Protein AF-A0AAU7CBK8-F1 (afdb_monomer_lite)

Secondary structure (DSSP, 8-state):
--HHHHHHHHHHTTS---------------------TTGGGS----S-HHHHS-TT-TTT-EEEE--SGGGSPPPPGGGGSTTS---TT-SS-TT---EEEEEEETTTTEEEEEEEPPBSSTT-SSBPPTT-TT-SS-TT---HHHHHHHHHHT------TTT-TT-EEEEEEESS-SSS-SEEEEE-TT---SS---EEEEEE--TTSSS-PPEEEEE-GGGEEEEE--S-TTS-SEEEEEESHHHHHHHHHSS---TT-EEEEEEEEE-TTSTTSS-EEEEEEEEEGGGGBPPPPP-PPPPP-PPPB---EEE-GGGTTEEETTTT-EEEEEEPPBTTB-GGGB-GGG-EETTBPPSEEEEE-SS-SSS-EEEEEEEGGG----SEEEEEEEEEEBTTS-EEEEEEEEEEE-GGGS-HHHHHHHHHHHHT-TT--SS-HHHHHHHHGGG--------PPPP----------------PPPPP-----PPPPPP--------PPPHHHHHHHHHHHHHHSS-----------

pLDDT: mean 75.94, std 23.07, range [26.88, 98.56]

Structure (mmCIF, N/CA/C/O backbone):
data_AF-A0AAU7CBK8-F1
#
_entry.id   AF-A0AAU7CBK8-F1
#
loop_
_atom_site.group_PDB
_atom_site.id
_atom_site.type_symbol
_atom_site.label_atom_id
_atom_site.label_alt_id
_atom_site.label_comp_id
_atom_site.label_asym_id
_atom_site.label_entity_id
_atom_site.label_seq_id
_atom_site.pdbx_PDB_ins_code
_atom_site.Cartn_x
_atom_site.Cartn_y
_atom_site.Cartn_z
_atom_site.occupancy
_atom_site.B_iso_or_equiv
_atom_site.auth_seq_id
_atom_site.auth_comp_id
_atom_site.auth_asym_id
_atom_site.auth_atom_id
_atom_site.pdbx_PDB_model_num
ATOM 1 N N . MET A 1 1 ? 48.846 -60.949 27.843 1.00 51.94 1 MET A N 1
ATOM 2 C CA . MET A 1 1 ? 48.477 -59.539 28.115 1.00 51.94 1 MET A CA 1
ATOM 3 C C . MET A 1 1 ? 47.025 -59.518 28.566 1.00 51.94 1 MET A C 1
ATOM 5 O O . MET A 1 1 ? 46.156 -59.817 27.759 1.00 51.94 1 MET A O 1
ATOM 9 N N . SER A 1 2 ? 46.785 -59.341 29.868 1.00 59.59 2 SER A N 1
ATOM 10 C CA . SER A 1 2 ? 45.490 -59.641 30.495 1.00 59.59 2 SER A CA 1
ATOM 11 C C . SER A 1 2 ? 44.455 -58.531 30.273 1.00 59.59 2 SER A C 1
ATOM 13 O O . SER A 1 2 ? 44.800 -57.367 30.084 1.00 59.59 2 SER A O 1
ATOM 15 N N . LEU A 1 3 ? 43.174 -58.900 30.332 1.00 48.75 3 LEU A N 1
ATOM 16 C CA . LEU A 1 3 ? 42.005 -58.022 30.175 1.00 48.75 3 LEU A CA 1
ATOM 17 C C . LEU A 1 3 ? 42.003 -56.831 31.164 1.00 48.75 3 LEU A C 1
ATOM 19 O O . LEU A 1 3 ? 41.402 -55.793 30.896 1.00 48.75 3 LEU A O 1
ATOM 23 N N . ILE A 1 4 ? 42.771 -56.939 32.253 1.00 60.03 4 ILE A N 1
ATOM 24 C CA . ILE A 1 4 ? 42.980 -55.890 33.259 1.00 60.03 4 ILE A CA 1
ATOM 25 C C . ILE A 1 4 ? 43.864 -54.750 32.710 1.00 60.03 4 ILE A C 1
ATOM 27 O O . ILE A 1 4 ? 43.655 -53.591 33.070 1.00 60.03 4 ILE A O 1
ATOM 31 N N . SER A 1 5 ? 44.787 -55.016 31.772 1.00 55.00 5 SER A N 1
ATOM 32 C CA . SER A 1 5 ? 45.632 -53.958 31.186 1.00 55.00 5 SER A CA 1
ATOM 33 C C . SER A 1 5 ? 44.880 -53.065 30.191 1.00 55.00 5 SER A C 1
ATOM 35 O O . SER A 1 5 ? 45.224 -51.894 30.035 1.00 55.00 5 SER A O 1
ATOM 37 N N . ARG A 1 6 ? 43.805 -53.572 29.567 1.00 54.97 6 ARG A N 1
ATOM 38 C CA . ARG A 1 6 ? 42.934 -52.779 28.681 1.00 54.97 6 ARG A CA 1
ATOM 39 C C . ARG A 1 6 ? 41.950 -51.897 29.455 1.00 54.97 6 ARG A C 1
ATOM 41 O O . ARG A 1 6 ? 41.663 -50.790 29.007 1.00 54.97 6 ARG A O 1
ATOM 48 N N . LEU A 1 7 ? 41.502 -52.326 30.639 1.00 54.78 7 LEU A N 1
ATOM 49 C CA . LEU A 1 7 ? 40.613 -51.522 31.487 1.00 54.78 7 LEU A CA 1
ATOM 50 C C . LEU A 1 7 ? 41.348 -50.327 32.126 1.00 54.78 7 LEU A C 1
ATOM 52 O O . LEU A 1 7 ? 40.801 -49.229 32.208 1.00 54.78 7 LEU A O 1
ATOM 56 N N . LEU A 1 8 ? 42.620 -50.506 32.504 1.00 55.81 8 LEU A N 1
ATOM 57 C CA . LEU A 1 8 ? 43.443 -49.432 33.077 1.00 55.81 8 LEU A CA 1
ATOM 58 C C . LEU A 1 8 ? 43.838 -48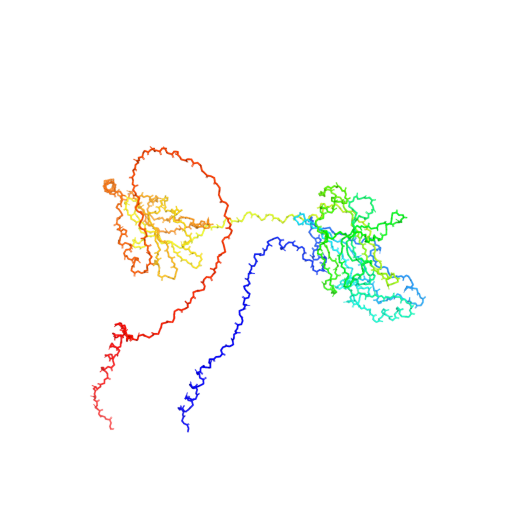.356 32.048 1.00 55.81 8 LEU A C 1
ATOM 60 O O . LEU A 1 8 ? 43.916 -47.181 32.404 1.00 55.81 8 LEU A O 1
ATOM 64 N N . HIS A 1 9 ? 43.985 -48.714 30.766 1.00 55.78 9 HIS A N 1
ATOM 65 C CA . HIS A 1 9 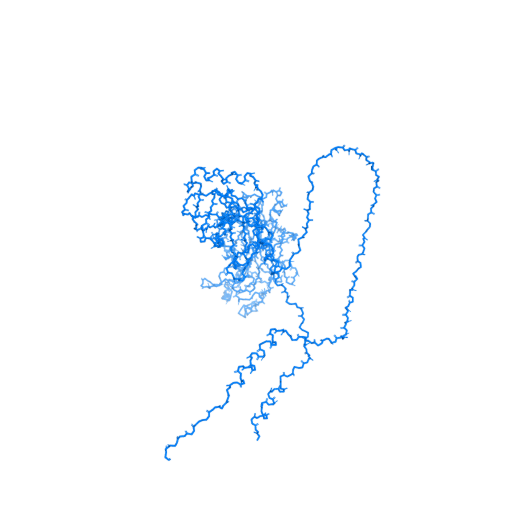? 44.202 -47.738 29.689 1.00 55.78 9 HIS A CA 1
ATOM 66 C C . HIS A 1 9 ? 42.946 -46.914 29.355 1.00 55.78 9 HIS A C 1
ATOM 68 O O . HIS A 1 9 ? 43.059 -45.734 29.022 1.00 55.78 9 HIS A O 1
ATOM 74 N N . ALA A 1 10 ? 41.746 -47.488 29.497 1.00 51.97 10 ALA A N 1
ATOM 75 C CA . ALA A 1 10 ? 40.493 -46.767 29.269 1.00 51.97 10 ALA A CA 1
ATOM 76 C C . ALA A 1 10 ? 40.213 -45.725 30.371 1.00 51.97 10 ALA A C 1
ATOM 78 O O . ALA A 1 10 ? 39.806 -44.602 30.072 1.00 51.97 10 ALA A O 1
ATOM 79 N N . VAL A 1 11 ? 40.525 -46.038 31.634 1.00 54.22 11 VAL A N 1
ATOM 80 C CA . VAL A 1 11 ? 40.291 -45.136 32.780 1.00 54.22 11 VAL A CA 1
ATOM 81 C C . VAL A 1 11 ? 41.288 -43.962 32.829 1.00 54.22 11 VAL A C 1
ATOM 83 O O . VAL A 1 11 ? 40.941 -42.879 33.302 1.00 54.22 11 VAL A O 1
ATOM 86 N N . GLN A 1 12 ? 42.496 -44.106 32.273 1.00 49.84 12 GLN A N 1
ATOM 87 C CA . GLN A 1 12 ? 43.473 -43.006 32.201 1.00 49.84 12 GLN A CA 1
ATOM 88 C C . GLN A 1 12 ? 43.186 -41.978 31.091 1.00 49.84 12 GLN A C 1
ATOM 90 O O . GLN A 1 12 ? 43.701 -40.863 31.153 1.00 49.84 12 GLN A O 1
ATOM 95 N N . SER A 1 13 ? 42.313 -42.288 30.127 1.00 48.41 13 SER A N 1
ATOM 96 C CA . SER A 1 13 ? 41.920 -41.349 29.059 1.00 48.41 13 SER A CA 1
ATOM 97 C C . SER A 1 13 ? 40.834 -40.338 29.471 1.00 48.41 13 SER A C 1
ATOM 99 O O . SER A 1 13 ? 40.511 -39.424 28.714 1.00 48.41 13 SER A O 1
ATOM 101 N N . TRP A 1 14 ? 40.304 -40.449 30.696 1.00 46.00 14 TRP A N 1
ATOM 102 C CA . TRP A 1 14 ? 39.180 -39.643 31.189 1.00 46.00 14 TRP A CA 1
ATOM 103 C C . TRP A 1 14 ? 39.529 -38.729 32.375 1.00 46.00 14 TRP A C 1
ATOM 105 O O . TRP A 1 14 ? 38.679 -38.394 33.202 1.00 46.00 14 TRP A O 1
ATOM 115 N N . ARG A 1 15 ? 40.781 -38.251 32.447 1.00 43.00 15 ARG A N 1
ATOM 116 C CA . ARG A 1 15 ? 41.143 -37.096 33.285 1.00 43.00 15 ARG A CA 1
ATOM 117 C C . ARG A 1 15 ? 41.454 -35.863 32.436 1.00 43.00 15 ARG A C 1
ATOM 119 O O . ARG A 1 15 ? 42.401 -35.803 31.663 1.00 43.00 15 ARG A O 1
ATOM 126 N N . ARG A 1 16 ? 40.569 -34.889 32.629 1.00 44.69 16 ARG A N 1
ATOM 127 C CA . ARG A 1 16 ? 40.420 -33.578 31.996 1.00 44.69 16 ARG A CA 1
ATOM 128 C C . ARG A 1 16 ? 41.721 -32.764 31.936 1.00 44.69 16 ARG A C 1
ATOM 130 O O . ARG A 1 16 ? 42.353 -32.529 32.963 1.00 44.69 16 ARG A O 1
ATOM 137 N N . ARG A 1 17 ? 42.033 -32.231 30.749 1.00 41.09 17 ARG A N 1
ATOM 138 C CA . ARG A 1 17 ? 42.897 -31.051 30.583 1.00 41.09 17 ARG A CA 1
ATOM 139 C C . ARG A 1 17 ? 42.141 -29.798 31.067 1.00 41.09 17 ARG A C 1
ATOM 141 O O . ARG A 1 17 ? 41.005 -29.596 30.635 1.00 41.09 17 ARG A O 1
ATOM 148 N N . PRO A 1 18 ? 42.732 -28.944 31.919 1.00 43.84 18 PRO A N 1
ATOM 149 C CA . PRO A 1 18 ? 42.220 -27.610 32.200 1.00 43.84 18 PRO A CA 1
ATOM 150 C C . PRO A 1 18 ? 42.697 -26.660 31.096 1.00 43.84 18 PRO A C 1
ATOM 152 O O . PRO A 1 18 ? 43.883 -26.373 30.979 1.00 43.84 18 PRO A O 1
ATOM 155 N N . GLY A 1 19 ? 41.772 -26.207 30.254 1.00 44.44 19 GLY A N 1
ATOM 156 C CA . GLY A 1 19 ? 42.077 -25.317 29.133 1.00 44.44 19 GLY A CA 1
ATOM 157 C C . GLY A 1 19 ? 40.830 -25.004 28.319 1.00 44.44 19 GLY A C 1
ATOM 158 O O . GLY A 1 19 ? 40.772 -25.302 27.133 1.00 44.44 19 GLY A O 1
ATOM 159 N N . GLY A 1 20 ? 39.796 -24.483 28.984 1.00 36.16 20 GLY A N 1
ATOM 160 C CA . GLY A 1 20 ? 38.581 -24.025 28.318 1.00 36.16 20 GLY A CA 1
ATOM 161 C C . GLY A 1 20 ? 38.853 -22.746 27.532 1.00 36.16 20 GLY A C 1
ATOM 162 O O . GLY A 1 20 ? 39.231 -21.726 28.111 1.00 36.16 20 GLY A O 1
ATOM 163 N N . LEU A 1 21 ? 38.645 -22.813 26.218 1.00 38.50 21 LEU A N 1
ATOM 164 C CA . LEU A 1 21 ? 38.510 -21.650 25.351 1.00 38.50 21 LEU A CA 1
ATOM 165 C C . LEU A 1 21 ? 37.371 -20.762 25.862 1.00 38.50 21 LEU A C 1
ATOM 167 O O . LEU A 1 21 ? 36.276 -21.228 26.173 1.00 38.50 21 LEU A O 1
ATOM 171 N N . LYS A 1 22 ? 37.660 -19.464 25.947 1.00 39.28 22 LYS A N 1
ATOM 172 C CA . LYS A 1 22 ? 36.696 -18.408 26.240 1.00 39.28 22 LYS A CA 1
ATOM 173 C C . LYS A 1 22 ? 35.653 -18.378 25.121 1.00 39.28 22 LYS A C 1
ATOM 175 O O . LYS A 1 22 ? 35.893 -17.774 24.083 1.00 39.28 22 LYS A O 1
ATOM 180 N N . THR A 1 23 ? 34.495 -18.991 25.339 1.00 37.31 23 THR A N 1
ATOM 181 C CA . THR A 1 23 ? 33.295 -18.677 24.562 1.00 37.31 23 THR A CA 1
ATOM 182 C C . THR A 1 23 ? 32.875 -17.262 24.932 1.00 37.31 23 THR A C 1
ATOM 184 O O . THR A 1 23 ? 32.457 -16.978 26.058 1.00 37.31 23 THR A O 1
ATOM 187 N N . THR A 1 24 ? 33.080 -16.352 23.992 1.00 39.09 24 THR A N 1
ATOM 188 C CA . THR A 1 24 ? 32.604 -14.981 24.032 1.00 39.09 24 THR A CA 1
ATOM 189 C C . THR A 1 24 ? 31.100 -14.961 24.277 1.00 39.09 24 THR A C 1
ATOM 191 O O . THR A 1 24 ? 30.303 -15.580 23.578 1.00 39.09 24 THR A O 1
ATOM 194 N N . LYS A 1 25 ? 30.718 -14.221 25.318 1.00 37.81 25 LYS A N 1
ATOM 195 C CA . LYS A 1 25 ? 29.363 -13.728 25.527 1.00 37.81 25 LYS A CA 1
ATOM 196 C C . LYS A 1 25 ? 28.897 -13.002 24.266 1.00 37.81 25 LYS A C 1
ATOM 198 O O . LYS A 1 25 ? 29.503 -11.997 23.908 1.00 37.81 25 LYS A O 1
ATOM 203 N N . ARG A 1 26 ? 27.811 -13.486 23.675 1.00 35.22 26 ARG A N 1
ATOM 204 C CA . ARG A 1 26 ? 26.608 -12.743 23.259 1.00 35.22 26 ARG A CA 1
ATOM 205 C C . ARG A 1 26 ? 25.734 -13.739 22.496 1.00 35.22 26 ARG A C 1
ATOM 207 O O . ARG A 1 26 ? 25.664 -13.724 21.278 1.00 35.22 26 ARG A O 1
ATOM 214 N N . ALA A 1 27 ? 25.029 -14.589 23.244 1.00 35.16 27 ALA A N 1
ATOM 215 C CA . ALA A 1 27 ? 23.635 -14.781 22.885 1.00 35.16 27 ALA A CA 1
ATOM 216 C C . ALA A 1 27 ? 23.038 -13.380 23.013 1.00 35.16 27 ALA A C 1
ATOM 218 O O . ALA A 1 27 ? 22.866 -12.876 24.127 1.00 35.16 27 ALA A O 1
ATOM 219 N N . ALA A 1 28 ? 22.901 -12.691 21.880 1.00 36.56 28 ALA A N 1
ATOM 220 C CA . ALA A 1 28 ? 21.943 -11.617 21.799 1.00 36.56 28 ALA A CA 1
ATOM 221 C C . ALA A 1 28 ? 20.661 -12.223 22.356 1.00 36.56 28 ALA A C 1
ATOM 223 O O . ALA A 1 28 ? 20.189 -13.257 21.877 1.00 36.56 28 ALA A O 1
ATOM 224 N N . ALA A 1 29 ? 20.178 -11.643 23.451 1.00 36.56 29 ALA A N 1
ATOM 225 C CA . ALA A 1 29 ? 18.772 -11.721 23.726 1.00 36.56 29 ALA A CA 1
ATOM 226 C C . ALA A 1 29 ? 18.106 -11.423 22.384 1.00 36.56 29 ALA A C 1
ATOM 228 O O . ALA A 1 29 ? 18.300 -10.342 21.830 1.00 36.56 29 ALA A O 1
ATOM 229 N N . VAL A 1 30 ? 17.374 -12.393 21.847 1.00 37.19 30 VAL A N 1
ATOM 230 C CA . VAL A 1 30 ? 16.189 -12.035 21.094 1.00 37.19 30 VAL A CA 1
ATOM 231 C C . VAL A 1 30 ? 15.343 -11.325 22.143 1.00 37.19 30 VAL A C 1
ATOM 233 O O . VAL A 1 30 ? 14.539 -11.934 22.845 1.00 37.19 30 VAL A O 1
ATOM 236 N N . SER A 1 31 ? 15.611 -10.031 22.346 1.00 35.00 31 SER A N 1
ATOM 237 C CA . SER A 1 31 ? 14.508 -9.148 22.602 1.00 35.00 31 SER A CA 1
ATOM 238 C C . SER A 1 31 ? 13.646 -9.388 21.380 1.00 35.00 31 SER A C 1
ATOM 240 O O . SER A 1 31 ? 13.971 -8.961 20.276 1.00 35.00 31 SER A O 1
ATOM 242 N N . MET A 1 32 ? 12.552 -10.115 21.579 1.00 34.38 32 MET A N 1
ATOM 243 C CA . MET A 1 32 ? 11.327 -9.628 20.989 1.00 34.38 32 MET A CA 1
ATOM 244 C C . MET A 1 32 ? 11.195 -8.213 21.553 1.00 34.38 32 MET A C 1
ATOM 246 O O . MET A 1 32 ? 10.594 -7.998 22.602 1.00 34.38 32 MET A O 1
ATOM 250 N N . GLU A 1 33 ? 11.920 -7.273 20.931 1.00 37.25 33 GLU A N 1
ATOM 251 C CA . GLU A 1 33 ? 11.486 -5.900 20.830 1.00 37.25 33 GLU A CA 1
ATOM 252 C C . GLU A 1 33 ? 10.016 -6.067 20.518 1.00 37.25 33 GLU A C 1
ATOM 254 O O . GLU A 1 33 ? 9.663 -6.814 19.598 1.00 37.25 33 GLU A O 1
ATOM 259 N N . GLN A 1 34 ? 9.178 -5.552 21.416 1.00 39.38 34 GLN A N 1
ATOM 260 C CA . GLN A 1 34 ? 7.776 -5.357 21.115 1.00 39.38 34 GLN A CA 1
ATOM 261 C C . GLN A 1 34 ? 7.742 -4.912 19.664 1.00 39.38 34 GLN A C 1
ATOM 263 O O . GLN A 1 34 ? 8.267 -3.842 19.365 1.00 39.38 34 GLN A O 1
ATOM 268 N N . LEU A 1 35 ? 7.249 -5.794 18.788 1.00 37.94 35 LEU A N 1
ATOM 269 C CA . LEU A 1 35 ? 6.856 -5.434 17.444 1.00 37.94 35 LEU A CA 1
ATOM 270 C C . LEU A 1 35 ? 5.996 -4.212 17.673 1.00 37.94 35 LEU A C 1
ATOM 272 O O . LEU A 1 35 ? 4.906 -4.337 18.236 1.00 37.94 35 LEU A O 1
ATOM 276 N N . ASP A 1 36 ? 6.558 -3.039 17.400 1.00 36.84 36 ASP A N 1
ATOM 277 C CA . ASP A 1 36 ? 5.814 -1.815 17.520 1.00 36.84 36 ASP A CA 1
ATOM 278 C C . ASP A 1 36 ? 4.648 -2.044 16.573 1.00 36.84 36 ASP A C 1
ATOM 280 O O . ASP A 1 36 ? 4.839 -2.251 15.373 1.00 36.84 36 ASP A O 1
ATOM 284 N N . HIS A 1 37 ? 3.440 -2.169 17.117 1.00 38.66 37 HIS A N 1
ATOM 285 C CA . HIS A 1 37 ? 2.274 -2.585 16.340 1.00 38.66 37 HIS A CA 1
ATOM 286 C C . HIS A 1 37 ? 1.977 -1.581 15.208 1.00 38.66 37 HIS A C 1
ATOM 288 O O . HIS A 1 37 ? 1.146 -1.847 14.349 1.00 38.66 37 HIS A O 1
ATOM 294 N N . ARG A 1 38 ? 2.681 -0.439 15.211 1.00 40.81 38 ARG A N 1
ATOM 295 C CA . ARG A 1 38 ? 2.703 0.602 14.188 1.00 40.81 38 ARG A CA 1
ATOM 296 C C . ARG A 1 38 ? 3.720 0.382 13.060 1.00 40.81 38 ARG A C 1
ATOM 298 O O . ARG A 1 38 ? 3.509 0.922 11.988 1.00 40.81 38 ARG A O 1
ATOM 305 N N . GLN A 1 39 ? 4.781 -0.411 13.242 1.00 32.84 39 GLN A N 1
ATOM 306 C CA . GLN A 1 39 ? 5.724 -0.739 12.155 1.00 32.84 39 GLN A CA 1
ATOM 307 C C . GLN A 1 39 ? 5.260 -1.908 11.272 1.00 32.84 39 GLN A C 1
ATOM 309 O O . GLN A 1 39 ? 5.796 -2.105 10.190 1.00 32.84 39 GLN A O 1
ATOM 314 N N . LEU A 1 40 ? 4.246 -2.667 11.695 1.00 36.59 40 LEU A N 1
ATOM 315 C CA . LEU A 1 40 ? 3.677 -3.776 10.916 1.00 36.59 40 LEU A CA 1
ATOM 316 C C . LEU A 1 40 ? 2.670 -3.337 9.835 1.00 36.59 40 LEU A C 1
ATOM 318 O O . LEU A 1 40 ? 2.072 -4.197 9.195 1.00 36.59 40 LEU A O 1
ATOM 322 N N . LEU A 1 41 ? 2.471 -2.029 9.640 1.00 46.25 41 LEU A N 1
ATOM 323 C CA . LEU A 1 41 ? 1.534 -1.474 8.654 1.00 46.25 41 LEU A CA 1
ATOM 324 C C . LEU A 1 41 ? 2.216 -0.637 7.562 1.00 46.25 41 LEU A C 1
ATOM 326 O O . LEU A 1 41 ? 1.524 -0.067 6.725 1.00 46.25 41 LEU A O 1
ATOM 330 N N . SER A 1 42 ? 3.554 -0.587 7.505 1.00 49.44 42 SER A N 1
ATOM 331 C CA . SER A 1 42 ? 4.206 -0.090 6.289 1.00 49.44 42 SER A CA 1
ATOM 332 C C . SER A 1 42 ? 3.873 -1.047 5.147 1.00 49.44 42 SER A C 1
ATOM 334 O O . SER A 1 42 ? 4.123 -2.248 5.283 1.00 49.44 42 SER A O 1
ATOM 336 N N . VAL A 1 43 ? 3.328 -0.533 4.042 1.00 60.22 43 VAL A N 1
ATOM 337 C CA . VAL A 1 43 ? 3.121 -1.318 2.820 1.00 60.22 43 VAL A CA 1
ATOM 338 C C . VAL A 1 43 ? 4.456 -1.956 2.446 1.00 60.22 43 VAL A C 1
ATOM 340 O O . VAL A 1 43 ? 5.440 -1.260 2.187 1.00 60.22 43 VAL A O 1
ATOM 343 N N . ASN A 1 44 ? 4.513 -3.283 2.521 1.00 79.38 44 ASN A N 1
ATOM 344 C CA . ASN A 1 44 ? 5.708 -4.038 2.192 1.00 79.38 44 ASN A CA 1
ATOM 345 C C . ASN A 1 44 ? 5.571 -4.478 0.742 1.00 79.38 44 ASN A C 1
ATOM 347 O O . ASN A 1 44 ? 5.065 -5.565 0.481 1.00 79.38 44 ASN A O 1
ATOM 351 N N . PHE A 1 45 ? 5.961 -3.588 -0.167 1.00 93.06 45 PHE A N 1
ATOM 352 C CA . PHE A 1 45 ? 6.006 -3.873 -1.593 1.00 93.06 45 PHE A CA 1
ATOM 353 C C . PHE A 1 45 ? 6.804 -5.146 -1.860 1.00 93.06 45 PHE A C 1
ATOM 355 O O . PHE A 1 45 ? 7.860 -5.381 -1.261 1.00 93.06 45 PHE A O 1
ATOM 362 N N . THR A 1 46 ? 6.273 -5.970 -2.748 1.00 92.25 46 THR A N 1
ATOM 363 C CA . THR A 1 46 ? 6.879 -7.227 -3.165 1.00 92.25 46 THR A CA 1
ATOM 364 C C . THR A 1 46 ? 7.388 -7.155 -4.595 1.00 92.25 46 THR A C 1
ATOM 366 O O . THR A 1 46 ? 7.904 -8.149 -5.080 1.00 92.25 46 THR A O 1
ATOM 369 N N . GLY A 1 47 ? 7.249 -6.030 -5.292 1.00 90.81 47 GLY A N 1
ATOM 370 C CA . GLY A 1 47 ? 7.505 -5.897 -6.725 1.00 90.81 47 GLY A CA 1
ATOM 371 C C . GLY A 1 47 ? 6.453 -6.604 -7.577 1.00 90.81 47 GLY A C 1
ATOM 372 O O . GLY A 1 47 ? 6.695 -6.868 -8.754 1.00 90.81 47 GLY A O 1
ATOM 373 N N . ASN A 1 48 ? 5.302 -6.956 -6.995 1.00 92.19 48 ASN A N 1
ATOM 374 C CA . ASN A 1 48 ? 4.185 -7.571 -7.697 1.00 92.19 48 ASN A CA 1
ATOM 375 C C . ASN A 1 48 ? 2.909 -6.779 -7.419 1.00 92.19 48 ASN A C 1
ATOM 377 O O . ASN A 1 48 ? 2.144 -7.067 -6.494 1.00 92.19 48 ASN A O 1
ATOM 381 N N . VAL A 1 49 ? 2.652 -5.816 -8.299 1.00 94.25 49 VAL A N 1
ATOM 382 C CA . VAL A 1 49 ? 1.579 -4.830 -8.144 1.00 94.25 49 VAL A CA 1
ATOM 383 C C . VAL A 1 49 ? 0.209 -5.493 -8.015 1.00 94.25 49 VAL A C 1
ATOM 385 O O . VAL A 1 49 ? -0.643 -5.038 -7.256 1.00 94.25 49 VAL A O 1
ATOM 388 N N . ALA A 1 50 ? -0.027 -6.616 -8.695 1.00 90.88 50 ALA A N 1
ATOM 389 C CA . ALA A 1 50 ? -1.299 -7.322 -8.594 1.00 90.88 50 ALA A CA 1
ATOM 390 C C . ALA A 1 50 ? -1.532 -7.987 -7.223 1.00 90.88 50 ALA A C 1
ATOM 392 O O . ALA A 1 50 ? -2.693 -8.171 -6.842 1.00 90.88 50 ALA A O 1
ATOM 393 N N . ILE A 1 51 ? -0.462 -8.358 -6.514 1.00 91.12 51 ILE A N 1
ATOM 394 C CA . ILE A 1 51 ? -0.513 -8.939 -5.166 1.00 91.12 51 ILE A CA 1
ATOM 395 C C . ILE A 1 51 ? -0.659 -7.837 -4.118 1.00 91.12 51 ILE A C 1
ATOM 397 O O . ILE A 1 51 ? -1.509 -7.957 -3.235 1.00 91.12 51 ILE A O 1
ATOM 401 N N . ASP A 1 52 ? 0.128 -6.770 -4.239 1.00 91.94 52 ASP A N 1
ATOM 402 C CA . ASP A 1 52 ? 0.190 -5.694 -3.245 1.00 91.94 52 ASP A CA 1
ATOM 403 C C . ASP A 1 52 ? -0.982 -4.708 -3.367 1.00 91.94 52 ASP A C 1
ATOM 405 O O . ASP A 1 52 ? -1.427 -4.124 -2.378 1.00 91.94 52 ASP A O 1
ATOM 409 N N . PHE A 1 53 ? -1.561 -4.603 -4.565 1.00 93.94 53 PHE A N 1
ATOM 410 C CA . PHE A 1 53 ? -2.752 -3.815 -4.868 1.00 93.94 53 PHE A CA 1
ATOM 411 C C . PHE A 1 53 ? -3.844 -4.716 -5.471 1.00 93.94 53 PHE A C 1
ATOM 413 O O . PHE A 1 53 ? -4.143 -4.649 -6.677 1.00 93.94 53 PHE A O 1
ATOM 420 N N . PRO A 1 54 ? -4.468 -5.592 -4.663 1.00 91.81 54 PRO A N 1
ATOM 421 C CA . PRO A 1 54 ? -5.456 -6.529 -5.167 1.00 91.81 54 PRO A CA 1
ATOM 422 C C . PRO A 1 54 ? -6.703 -5.777 -5.643 1.00 91.81 54 PRO A C 1
ATOM 424 O O . PRO A 1 54 ? -7.359 -5.076 -4.875 1.00 91.81 54 PRO A O 1
ATOM 427 N N . ALA A 1 55 ? -7.099 -5.995 -6.900 1.00 90.88 55 ALA A N 1
ATOM 428 C CA . ALA A 1 55 ? -8.283 -5.366 -7.502 1.00 90.88 55 ALA A CA 1
ATOM 429 C C . ALA A 1 55 ? -9.602 -5.689 -6.764 1.00 90.88 55 ALA A C 1
ATOM 431 O O . ALA A 1 55 ? -10.627 -5.058 -6.998 1.00 90.88 55 ALA A O 1
ATOM 432 N N . THR A 1 56 ? -9.591 -6.693 -5.883 1.00 90.69 56 THR A N 1
ATOM 433 C CA . THR A 1 56 ? -10.722 -7.065 -5.024 1.00 90.69 56 THR A CA 1
ATOM 434 C C . THR A 1 56 ? -10.883 -6.163 -3.798 1.00 90.69 56 THR A C 1
ATOM 436 O O . THR A 1 56 ? -11.913 -6.239 -3.132 1.00 90.69 56 THR A O 1
ATOM 439 N N . GLN A 1 57 ? -9.885 -5.341 -3.463 1.00 87.69 57 GLN A N 1
ATOM 440 C CA . GLN A 1 57 ? -9.936 -4.416 -2.332 1.00 87.69 57 GLN A CA 1
ATOM 441 C C . GLN A 1 57 ? -10.623 -3.111 -2.746 1.00 87.69 57 GLN A C 1
ATOM 443 O O . GLN A 1 57 ? -9.980 -2.110 -3.047 1.00 87.69 57 GLN A O 1
ATOM 448 N N . VAL A 1 58 ? -11.955 -3.138 -2.771 1.00 86.62 58 VAL A N 1
ATOM 449 C CA . VAL A 1 58 ? -12.784 -1.973 -3.095 1.00 86.62 58 VAL A CA 1
ATOM 450 C C . VAL A 1 58 ? -13.740 -1.698 -1.926 1.00 86.62 58 VAL A C 1
ATOM 452 O O . VAL A 1 58 ? -14.555 -2.572 -1.610 1.00 86.62 58 VAL A O 1
ATOM 455 N N . PRO A 1 59 ? -13.678 -0.517 -1.277 1.00 85.12 59 PRO A N 1
ATOM 456 C CA . PRO A 1 59 ? -12.746 0.592 -1.526 1.00 85.12 59 PRO A CA 1
ATOM 457 C C . PRO A 1 59 ? -11.315 0.286 -1.047 1.00 85.12 59 PRO A C 1
ATOM 459 O O . PRO A 1 59 ? -11.095 -0.638 -0.260 1.00 85.12 59 PRO A O 1
ATOM 462 N N . GLY A 1 60 ? -10.349 1.078 -1.512 1.00 91.44 60 GLY A N 1
ATOM 463 C CA . GLY A 1 60 ? -8.960 1.049 -1.051 1.00 91.44 60 GLY A CA 1
ATOM 464 C C . GLY A 1 60 ? -7.941 0.916 -2.171 1.00 91.44 60 GLY A C 1
ATOM 465 O O . GLY A 1 60 ? -6.892 1.536 -2.098 1.00 91.44 60 GLY A O 1
ATOM 466 N N . VAL A 1 61 ? -8.246 0.156 -3.220 1.00 94.75 61 VAL A N 1
ATOM 467 C CA . VAL A 1 61 ? -7.395 0.039 -4.406 1.00 94.75 61 VAL A CA 1
ATOM 468 C C . VAL A 1 61 ? -8.180 0.479 -5.631 1.00 94.75 61 VAL A C 1
ATOM 470 O O . VAL A 1 61 ? -9.228 -0.083 -5.955 1.00 94.75 61 VAL A O 1
ATOM 473 N N . VAL A 1 62 ? -7.636 1.454 -6.353 1.00 95.94 62 VAL A N 1
ATOM 474 C CA . VAL A 1 62 ? -8.109 1.832 -7.686 1.00 95.94 62 VAL A CA 1
ATOM 475 C C . VAL A 1 62 ? -7.157 1.251 -8.720 1.00 95.94 62 VAL A C 1
ATOM 477 O O . VAL A 1 62 ? -5.949 1.455 -8.636 1.00 95.94 62 VAL A O 1
ATOM 480 N N . VAL A 1 63 ? -7.711 0.534 -9.700 1.00 94.94 63 VAL A N 1
ATOM 481 C CA . VAL A 1 63 ? -6.971 0.000 -10.850 1.00 94.94 63 VAL A CA 1
ATOM 482 C C . VAL A 1 63 ? -7.317 0.832 -12.076 1.00 94.94 63 VAL A C 1
ATOM 484 O O . VAL A 1 63 ? -8.477 0.885 -12.486 1.00 94.94 63 VAL A O 1
ATOM 487 N N . ILE A 1 64 ? -6.306 1.462 -12.663 1.00 93.00 64 ILE A N 1
ATOM 488 C CA . ILE A 1 64 ? -6.413 2.301 -13.853 1.00 93.00 64 ILE A CA 1
ATOM 489 C C . ILE A 1 64 ? -5.750 1.537 -15.009 1.00 93.00 64 ILE A C 1
ATOM 491 O O . ILE A 1 64 ? -4.526 1.566 -15.138 1.00 93.00 64 ILE A O 1
ATOM 495 N N . PRO A 1 65 ? -6.513 0.795 -15.831 1.00 90.06 65 PRO A N 1
ATOM 496 C CA . PRO A 1 65 ? -5.934 0.017 -16.920 1.00 90.06 65 PRO A CA 1
ATOM 497 C C . PRO A 1 65 ? -5.429 0.925 -18.045 1.00 90.06 65 PRO A C 1
ATOM 499 O O . PRO A 1 65 ? -6.025 1.968 -18.334 1.00 90.06 65 PRO A O 1
ATOM 502 N N . ALA A 1 66 ? -4.386 0.485 -18.747 1.00 82.12 66 ALA A N 1
ATOM 503 C CA . ALA A 1 66 ? -3.985 1.094 -20.008 1.00 82.12 66 ALA A CA 1
ATOM 504 C C . ALA A 1 66 ? -5.111 0.934 -21.037 1.00 82.12 66 ALA A C 1
ATOM 506 O O . ALA A 1 66 ? -5.425 -0.166 -21.486 1.00 82.12 66 ALA A O 1
ATOM 507 N N . THR A 1 67 ? -5.751 2.047 -21.393 1.00 64.88 67 THR A N 1
ATOM 508 C CA . THR A 1 67 ? -6.818 2.091 -22.408 1.00 64.88 67 THR A CA 1
ATOM 509 C C . THR A 1 67 ? -6.356 2.726 -23.722 1.00 64.88 67 THR A C 1
ATOM 511 O O . THR A 1 67 ? -7.097 2.700 -24.703 1.00 64.88 67 THR A O 1
ATOM 514 N N . ALA A 1 68 ? -5.125 3.253 -23.769 1.00 55.12 68 ALA A N 1
ATOM 515 C CA . ALA A 1 68 ? -4.549 3.942 -24.919 1.00 55.12 68 ALA A CA 1
ATOM 516 C C . ALA A 1 68 ? -3.304 3.212 -25.468 1.00 55.12 68 ALA A C 1
ATOM 518 O O . ALA A 1 68 ? -2.499 2.718 -24.677 1.00 55.12 68 ALA A O 1
ATOM 519 N N . PRO A 1 69 ? -3.077 3.218 -26.800 1.00 50.28 69 PRO A N 1
ATOM 520 C CA . PRO A 1 69 ? -1.837 2.720 -27.405 1.00 50.28 69 PRO A CA 1
ATOM 521 C C . PRO A 1 69 ? -0.573 3.419 -26.881 1.00 50.28 69 PRO A C 1
ATOM 523 O O . PRO A 1 69 ? 0.496 2.829 -26.922 1.00 50.28 69 PRO A O 1
ATOM 526 N N . SER A 1 70 ? -0.692 4.655 -26.374 1.00 50.56 70 SER A N 1
ATOM 527 C CA . SER A 1 70 ? 0.429 5.467 -25.873 1.00 50.56 70 SER A CA 1
ATOM 528 C C . SER A 1 70 ? 1.081 4.920 -24.600 1.00 50.56 70 SER A C 1
ATOM 530 O O . SER A 1 70 ? 2.208 5.289 -24.298 1.00 50.56 70 SER A O 1
ATOM 532 N N . ALA A 1 71 ? 0.394 4.040 -23.865 1.00 55.69 71 ALA A N 1
ATOM 533 C CA . ALA A 1 71 ? 0.960 3.352 -22.706 1.00 55.69 71 ALA A CA 1
ATOM 534 C C . ALA A 1 71 ? 1.866 2.172 -23.106 1.00 55.69 71 ALA A C 1
ATOM 536 O O . ALA A 1 71 ? 2.546 1.597 -22.264 1.00 55.69 71 ALA A O 1
ATOM 537 N N . THR A 1 72 ? 1.871 1.797 -24.388 1.00 58.12 72 THR A N 1
ATOM 538 C CA . THR A 1 72 ? 2.763 0.763 -24.916 1.00 58.12 72 THR A CA 1
ATOM 539 C C . THR A 1 72 ? 4.011 1.447 -25.448 1.00 58.12 72 THR A C 1
ATOM 541 O O . THR A 1 72 ? 3.887 2.366 -26.258 1.00 58.12 72 THR A O 1
ATOM 544 N N . ALA A 1 73 ? 5.189 0.998 -25.017 1.00 57.41 73 ALA A N 1
ATOM 545 C CA . ALA A 1 73 ? 6.441 1.456 -25.592 1.00 57.41 73 ALA A CA 1
ATOM 546 C C . ALA A 1 73 ? 6.419 1.256 -27.112 1.00 57.41 73 ALA A C 1
ATOM 548 O O . ALA A 1 73 ? 6.180 0.148 -27.605 1.00 57.41 73 ALA A O 1
ATOM 549 N N . GLY A 1 74 ? 6.627 2.331 -27.866 1.00 57.38 74 GLY A N 1
ATOM 550 C CA . GLY A 1 74 ? 6.773 2.237 -29.312 1.00 57.38 74 GLY A CA 1
ATOM 551 C C . GLY A 1 74 ? 8.165 1.727 -29.676 1.00 57.38 74 GLY A C 1
ATOM 552 O O . GLY A 1 74 ? 9.154 2.206 -29.136 1.00 57.38 74 GLY A O 1
ATOM 553 N N . VAL A 1 75 ? 8.256 0.804 -30.635 1.00 59.78 75 VAL A N 1
ATOM 554 C CA . VAL A 1 75 ? 9.509 0.566 -31.368 1.00 59.78 75 VAL A CA 1
ATOM 555 C C . VAL A 1 75 ? 9.478 1.476 -32.607 1.00 59.78 75 VAL A C 1
ATOM 557 O O . VAL A 1 75 ? 8.530 1.370 -33.396 1.00 59.78 75 VAL A O 1
ATOM 560 N N . PRO A 1 76 ? 10.445 2.395 -32.801 1.00 57.59 76 PRO A N 1
ATOM 561 C CA . PRO A 1 76 ? 10.436 3.345 -33.912 1.00 57.59 76 PRO A CA 1
ATOM 562 C C . PRO A 1 76 ? 10.229 2.693 -35.288 1.00 57.59 76 PRO A C 1
ATOM 564 O O . PRO A 1 76 ? 10.733 1.613 -35.591 1.00 57.59 76 PRO A O 1
ATOM 567 N N . ALA A 1 77 ? 9.520 3.377 -36.190 1.00 53.06 77 ALA A N 1
ATOM 568 C CA . ALA A 1 77 ? 9.150 2.818 -37.496 1.00 53.06 77 ALA A CA 1
ATOM 569 C C . ALA A 1 77 ? 10.351 2.438 -38.391 1.00 53.06 77 ALA A C 1
ATOM 571 O O . ALA A 1 77 ? 10.200 1.593 -39.276 1.00 53.06 77 ALA A O 1
ATOM 572 N N . ILE A 1 78 ? 11.539 3.008 -38.145 1.00 52.31 78 ILE A N 1
ATOM 573 C CA . ILE A 1 78 ? 12.803 2.664 -38.827 1.00 52.31 78 ILE A CA 1
ATOM 574 C C . ILE A 1 78 ? 13.133 1.171 -38.655 1.00 52.31 78 ILE A C 1
ATOM 576 O O . ILE A 1 78 ? 13.641 0.548 -39.586 1.00 52.31 78 ILE A O 1
ATOM 580 N N . TYR A 1 79 ? 12.736 0.577 -37.528 1.00 51.72 79 TYR A N 1
ATOM 581 C CA . TYR A 1 79 ? 12.871 -0.851 -37.250 1.00 51.72 79 TYR A CA 1
ATOM 582 C C . TYR A 1 79 ? 11.834 -1.719 -37.977 1.00 51.72 79 TYR A C 1
ATOM 584 O O . TYR A 1 79 ? 11.997 -2.926 -38.049 1.00 51.72 79 TYR A O 1
ATOM 592 N N . THR A 1 80 ? 10.760 -1.136 -38.520 1.00 51.94 80 THR A N 1
ATOM 593 C CA . THR A 1 80 ? 9.627 -1.874 -39.117 1.00 51.94 80 THR A CA 1
ATOM 594 C C . THR A 1 80 ? 9.608 -1.855 -40.650 1.00 51.94 80 THR A C 1
ATOM 596 O O . THR A 1 80 ? 8.732 -2.470 -41.266 1.00 51.94 80 THR A O 1
ATOM 599 N N . SER A 1 81 ? 10.549 -1.145 -41.288 1.00 49.03 81 SER A N 1
ATOM 600 C CA . SER A 1 81 ? 10.577 -0.960 -42.743 1.00 49.03 81 SER A CA 1
ATOM 601 C C . SER A 1 81 ? 11.582 -1.900 -43.441 1.00 49.03 81 SER A C 1
ATOM 603 O O . SER A 1 81 ? 12.745 -1.963 -43.039 1.00 49.03 81 SER A O 1
ATOM 605 N N . PRO A 1 82 ? 11.184 -2.619 -44.514 1.00 50.81 82 PRO A N 1
ATOM 606 C CA . PRO A 1 82 ? 12.096 -3.463 -45.290 1.00 50.81 82 PRO A CA 1
ATOM 607 C C . PRO A 1 82 ? 13.339 -2.690 -45.774 1.00 50.81 82 PRO A C 1
ATOM 609 O O . PRO A 1 82 ? 13.198 -1.539 -46.192 1.00 50.81 82 PRO A O 1
ATOM 612 N N . PRO A 1 83 ? 14.538 -3.310 -45.792 1.00 53.59 83 PRO A N 1
ATOM 613 C CA . PRO A 1 83 ? 14.808 -4.750 -45.704 1.00 53.59 83 PRO A CA 1
ATOM 614 C C . PRO A 1 83 ? 14.933 -5.303 -44.276 1.00 53.59 83 PRO A C 1
ATOM 616 O O . PRO A 1 83 ? 15.210 -6.490 -44.127 1.00 53.59 83 PRO A O 1
ATOM 619 N N . ASN A 1 84 ? 14.705 -4.479 -43.252 1.00 54.25 84 ASN A N 1
ATOM 620 C CA . ASN A 1 84 ? 14.860 -4.855 -41.852 1.00 54.25 84 ASN A CA 1
ATOM 621 C C . ASN A 1 84 ? 13.462 -5.087 -41.253 1.00 54.25 84 ASN A C 1
ATOM 623 O O . ASN A 1 84 ? 12.786 -4.119 -40.908 1.00 54.25 84 ASN A O 1
ATOM 627 N N . PRO A 1 85 ? 12.948 -6.334 -41.225 1.00 47.47 85 PRO A N 1
ATOM 628 C CA . PRO A 1 85 ? 11.713 -6.622 -40.499 1.00 47.47 85 PRO A CA 1
ATOM 629 C C . PRO A 1 85 ? 11.884 -6.228 -39.020 1.00 47.47 85 PRO A C 1
ATOM 631 O O . PRO A 1 85 ? 13.026 -6.208 -38.552 1.00 47.47 85 PRO A O 1
ATOM 634 N N . PRO A 1 86 ? 10.781 -5.939 -38.292 1.00 48.47 86 PRO A N 1
ATOM 635 C CA . PRO A 1 86 ? 10.840 -5.602 -36.870 1.00 48.47 86 PRO A CA 1
ATOM 636 C C . PRO A 1 86 ? 11.752 -6.582 -36.141 1.00 48.47 86 PRO A C 1
ATOM 638 O O . PRO A 1 86 ? 11.717 -7.774 -36.478 1.00 48.47 86 PRO A O 1
ATOM 641 N N . PRO A 1 87 ? 12.547 -6.132 -35.154 1.00 50.53 87 PRO A N 1
ATOM 642 C CA . PRO A 1 87 ? 13.178 -7.066 -34.252 1.00 50.53 87 PRO A CA 1
ATOM 643 C C . PRO A 1 87 ? 12.050 -7.893 -33.638 1.00 50.53 87 PRO A C 1
ATOM 645 O O . PRO A 1 87 ? 11.369 -7.454 -32.724 1.00 50.53 87 PRO A O 1
ATOM 648 N N . SER A 1 88 ? 11.881 -9.134 -34.089 1.00 54.78 88 SER A N 1
ATOM 649 C CA . SER A 1 88 ? 11.191 -10.162 -33.309 1.00 54.78 88 SER A CA 1
ATOM 650 C C . SER A 1 88 ? 11.891 -10.411 -31.963 1.00 54.78 88 SER A C 1
ATOM 652 O O . SER A 1 88 ? 11.440 -11.257 -31.199 1.00 54.78 88 SER A O 1
ATOM 654 N N . ALA A 1 89 ? 13.021 -9.731 -31.729 1.00 59.94 89 ALA A N 1
ATOM 655 C CA . ALA A 1 89 ? 13.799 -9.723 -30.509 1.00 59.94 89 ALA A CA 1
ATOM 656 C C . ALA A 1 89 ? 13.174 -8.849 -29.404 1.00 59.94 89 ALA A C 1
ATOM 658 O O . ALA A 1 89 ? 13.199 -9.292 -28.269 1.00 59.94 89 ALA A O 1
ATOM 659 N N . ILE A 1 90 ? 12.547 -7.699 -29.715 1.00 70.50 90 ILE A N 1
ATOM 660 C CA . ILE A 1 90 ? 11.897 -6.833 -28.707 1.00 70.50 90 ILE A CA 1
ATOM 661 C C . ILE A 1 90 ? 10.390 -6.834 -28.953 1.00 70.50 90 ILE A C 1
ATOM 663 O O . ILE A 1 90 ? 9.882 -6.091 -29.794 1.00 70.50 90 ILE A O 1
ATOM 667 N N . ASN A 1 91 ? 9.664 -7.706 -28.250 1.00 72.31 91 ASN A N 1
ATOM 668 C CA . ASN A 1 91 ? 8.203 -7.764 -28.364 1.00 72.31 91 ASN A CA 1
ATOM 669 C C . ASN A 1 91 ? 7.528 -6.683 -27.519 1.00 72.31 91 ASN A C 1
ATOM 671 O O . ASN A 1 91 ? 6.578 -6.045 -27.975 1.00 72.31 91 ASN A O 1
ATOM 675 N N . VAL A 1 92 ? 7.995 -6.511 -26.285 1.00 83.50 92 VAL A N 1
ATOM 676 C CA . VAL A 1 92 ? 7.429 -5.601 -25.294 1.00 83.50 92 VAL A CA 1
ATOM 677 C C . VAL A 1 92 ? 8.587 -5.075 -24.463 1.00 83.50 92 VAL A C 1
ATOM 679 O O . VAL A 1 92 ? 9.257 -5.864 -23.827 1.00 83.50 92 VAL A O 1
ATOM 682 N N . SER A 1 93 ? 8.836 -3.769 -24.465 1.00 88.38 93 SER A N 1
ATOM 683 C CA . SER A 1 93 ? 9.888 -3.189 -23.618 1.00 88.38 93 SER A CA 1
ATOM 684 C C . SER A 1 93 ? 9.441 -3.129 -22.155 1.00 88.38 93 SER A C 1
ATOM 686 O O . SER A 1 93 ? 8.255 -2.893 -21.899 1.00 88.38 93 SER A O 1
ATOM 688 N N . GLY A 1 94 ? 10.375 -3.245 -21.212 1.00 90.25 94 GLY A N 1
ATOM 689 C CA . GLY A 1 94 ? 10.179 -3.047 -19.771 1.00 90.25 94 GLY A CA 1
ATOM 690 C C . GLY A 1 94 ? 9.847 -1.615 -19.362 1.00 90.25 94 GLY A C 1
ATOM 691 O O . GLY A 1 94 ? 9.552 -1.348 -18.198 1.00 90.25 94 GLY A O 1
ATOM 692 N N . PHE A 1 95 ? 9.847 -0.681 -20.310 1.00 91.69 95 PHE A N 1
ATOM 693 C CA . PHE A 1 95 ? 9.262 0.647 -20.139 1.00 91.69 95 PHE A CA 1
ATOM 694 C C . PHE A 1 95 ? 7.755 0.677 -20.449 1.00 91.69 95 PHE A C 1
ATOM 696 O O . PHE A 1 95 ? 7.058 1.626 -20.099 1.00 91.69 95 PHE A O 1
ATOM 703 N N . SER A 1 96 ? 7.200 -0.371 -21.059 1.00 89.94 96 SER A N 1
ATOM 704 C CA . SER A 1 96 ? 5.768 -0.440 -21.362 1.00 89.94 96 SER A CA 1
ATOM 705 C C . SER A 1 96 ? 4.919 -0.470 -20.091 1.00 89.94 96 SER A C 1
ATOM 707 O O . SER A 1 96 ? 5.235 -1.145 -19.120 1.00 89.94 96 SER A O 1
ATOM 709 N N . LEU A 1 97 ? 3.761 0.186 -20.116 1.00 90.94 97 LEU A N 1
ATOM 710 C CA . LEU A 1 97 ? 2.837 0.237 -18.987 1.00 90.94 97 LEU A CA 1
ATOM 711 C C . LEU A 1 97 ? 1.493 -0.387 -19.370 1.00 90.94 97 LEU A C 1
ATOM 713 O O . LEU A 1 97 ? 0.858 -0.023 -20.356 1.00 90.94 97 LEU A O 1
ATOM 717 N N . SER A 1 98 ? 1.019 -1.322 -18.552 1.00 91.06 98 SER A N 1
ATOM 718 C CA . SER A 1 98 ? -0.298 -1.957 -18.712 1.00 91.06 98 SER A CA 1
ATOM 719 C C . SER A 1 98 ? -1.360 -1.404 -17.757 1.00 91.06 98 SER A C 1
ATOM 721 O O . SER A 1 98 ? -2.557 -1.629 -17.960 1.00 91.06 98 SER A O 1
ATOM 723 N N . GLY A 1 99 ? -0.948 -0.624 -16.757 1.00 93.12 99 GLY A N 1
ATOM 724 C CA . GLY A 1 99 ? -1.846 0.049 -15.830 1.00 93.12 99 GLY A CA 1
ATOM 725 C C . GLY A 1 99 ? -1.126 0.730 -14.671 1.00 93.12 99 GLY A C 1
ATOM 726 O O . GLY A 1 99 ? 0.081 0.582 -14.484 1.00 93.12 99 GLY A O 1
ATOM 727 N N . ILE A 1 100 ? -1.904 1.469 -13.887 1.00 95.44 100 ILE A N 1
ATOM 728 C CA . ILE A 1 100 ? -1.490 2.094 -12.630 1.00 95.44 100 ILE A CA 1
ATOM 729 C C . ILE A 1 100 ? -2.433 1.597 -11.538 1.00 95.44 100 ILE A C 1
ATOM 731 O O . ILE A 1 100 ? -3.649 1.519 -11.746 1.00 95.44 100 ILE A O 1
ATOM 735 N N . ARG A 1 101 ? -1.897 1.291 -10.358 1.00 96.88 101 ARG A N 1
ATOM 736 C CA . ARG A 1 101 ? -2.696 0.996 -9.167 1.00 96.88 101 ARG A CA 1
ATOM 737 C C . ARG A 1 101 ? -2.371 1.956 -8.053 1.00 96.88 101 ARG A C 1
ATOM 739 O O . ARG A 1 101 ? -1.208 2.269 -7.825 1.00 96.88 101 ARG A O 1
ATOM 746 N N . VAL A 1 102 ? -3.411 2.419 -7.371 1.00 97.19 102 VAL A N 1
ATOM 747 C CA . VAL A 1 102 ? -3.295 3.464 -6.355 1.00 97.19 102 VAL A CA 1
ATOM 748 C C . VAL A 1 102 ? -4.060 3.059 -5.105 1.00 97.19 102 VAL A C 1
ATOM 750 O O . VAL A 1 102 ? -5.191 2.578 -5.190 1.00 97.19 102 VAL A O 1
ATOM 753 N N . SER A 1 103 ? -3.438 3.271 -3.948 1.00 97.06 103 SER A N 1
ATOM 754 C CA . SER A 1 103 ? -4.009 3.018 -2.626 1.00 97.06 103 SER A CA 1
ATOM 755 C C . SER A 1 103 ? -3.520 4.070 -1.637 1.00 97.06 103 SER A C 1
ATOM 757 O O . SER A 1 103 ? -2.359 4.462 -1.676 1.00 97.06 103 SER A O 1
ATOM 759 N N . TYR A 1 104 ? -4.391 4.543 -0.754 1.00 96.69 104 TYR A N 1
ATOM 760 C CA . TYR A 1 104 ? -4.079 5.563 0.241 1.00 96.69 104 TYR A CA 1
ATOM 761 C C . TYR A 1 104 ? -4.439 5.088 1.650 1.00 96.69 104 TYR A C 1
ATOM 763 O O . TYR A 1 104 ? -5.606 4.833 1.963 1.00 96.69 104 TYR A O 1
ATOM 771 N N . SER A 1 105 ? -3.438 5.019 2.529 1.00 93.69 105 SER A N 1
ATOM 772 C CA . SER A 1 105 ? -3.628 4.763 3.957 1.00 93.69 105 SER A CA 1
ATOM 773 C C . SER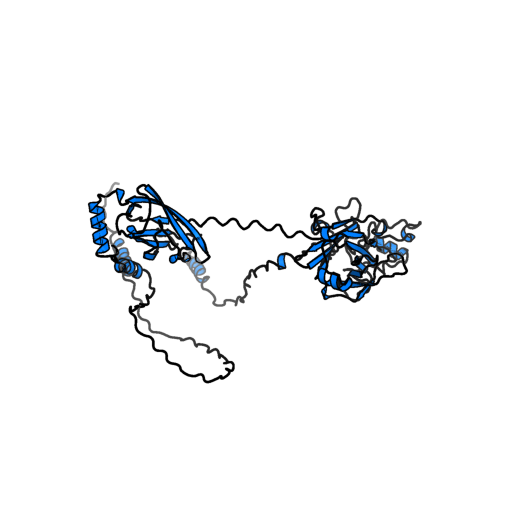 A 1 105 ? -3.818 6.081 4.702 1.00 93.69 105 SER A C 1
ATOM 775 O O . SER A 1 105 ? -2.862 6.818 4.937 1.00 93.69 105 SER A O 1
ATOM 777 N N . ALA A 1 106 ? -5.047 6.364 5.137 1.00 91.94 106 ALA A N 1
ATOM 778 C CA . ALA A 1 106 ? -5.340 7.561 5.926 1.00 91.94 106 ALA A CA 1
ATOM 779 C C . ALA A 1 106 ? -4.753 7.512 7.350 1.00 91.94 106 ALA A C 1
ATOM 781 O O . ALA A 1 106 ? -4.551 8.560 7.959 1.00 91.94 106 ALA A O 1
ATOM 782 N N . SER A 1 107 ? -4.499 6.318 7.904 1.00 90.06 107 SER A N 1
ATOM 783 C CA . SER A 1 107 ? -3.891 6.173 9.236 1.00 90.06 107 SER A CA 1
ATOM 784 C C . SER A 1 107 ? -2.408 6.511 9.245 1.00 90.06 107 SER A C 1
ATOM 786 O O . SER A 1 107 ? -1.917 7.037 10.243 1.00 90.06 107 SER A O 1
ATOM 788 N N . ASP A 1 108 ? -1.722 6.205 8.146 1.00 89.94 108 ASP A N 1
ATOM 789 C CA . ASP A 1 108 ? -0.278 6.400 8.006 1.00 89.94 108 ASP A CA 1
ATOM 790 C C . ASP A 1 108 ? 0.059 7.645 7.168 1.00 89.94 108 ASP A C 1
ATOM 792 O O . ASP A 1 108 ? 1.214 8.056 7.129 1.00 89.94 108 ASP A O 1
ATOM 796 N N . ASP A 1 109 ? -0.950 8.257 6.538 1.00 95.19 109 ASP A N 1
ATOM 797 C CA . ASP A 1 109 ? -0.830 9.367 5.586 1.00 95.19 109 ASP A CA 1
ATOM 798 C C . ASP A 1 109 ? 0.126 9.040 4.426 1.00 95.19 109 ASP A C 1
ATOM 800 O O . ASP A 1 109 ? 1.044 9.794 4.095 1.00 95.19 109 ASP A O 1
ATOM 804 N N . VAL A 1 110 ? -0.071 7.861 3.828 1.00 96.25 110 VAL A N 1
ATOM 805 C CA . VAL A 1 110 ? 0.775 7.331 2.751 1.00 96.25 110 VAL A CA 1
ATOM 806 C C . VAL A 1 110 ? -0.065 7.031 1.521 1.00 96.25 110 VAL A C 1
ATOM 808 O O . VAL A 1 110 ? -1.021 6.257 1.589 1.00 96.25 110 VAL A O 1
ATOM 811 N N . LEU A 1 111 ? 0.335 7.599 0.384 1.00 97.88 111 LEU A N 1
ATOM 812 C CA . LEU A 1 111 ? -0.150 7.214 -0.936 1.00 97.88 111 LEU A CA 1
ATOM 813 C C . LEU A 1 111 ? 0.823 6.206 -1.554 1.00 97.88 111 LEU A C 1
ATOM 815 O O . LEU A 1 111 ? 1.994 6.515 -1.743 1.00 97.88 111 LEU A O 1
ATOM 819 N N . SER A 1 112 ? 0.343 5.017 -1.885 1.00 97.81 112 SER A N 1
ATOM 820 C CA . SER A 1 112 ? 1.098 3.960 -2.554 1.00 97.81 112 SER A CA 1
ATOM 821 C C . SER A 1 112 ? 0.667 3.844 -4.012 1.00 97.81 112 SER A C 1
ATOM 823 O O . SER A 1 112 ? -0.529 3.865 -4.316 1.00 97.81 112 SER A O 1
ATOM 825 N N . ILE A 1 113 ? 1.647 3.714 -4.904 1.00 98.19 113 ILE A N 1
ATOM 826 C CA . ILE A 1 113 ? 1.466 3.624 -6.351 1.00 98.19 113 ILE A CA 1
ATOM 827 C C . ILE A 1 113 ? 2.244 2.414 -6.870 1.00 98.19 113 ILE A C 1
ATOM 829 O O . ILE A 1 113 ? 3.412 2.222 -6.532 1.00 98.19 113 ILE A O 1
ATOM 833 N N . GLY A 1 114 ? 1.585 1.612 -7.699 1.00 97.56 114 GLY A N 1
ATOM 834 C CA . GLY A 1 114 ? 2.172 0.492 -8.421 1.00 97.56 114 GLY A CA 1
ATOM 835 C C . GLY A 1 114 ? 2.029 0.673 -9.929 1.00 97.56 114 GLY A C 1
ATOM 836 O O . GLY A 1 114 ? 0.940 1.005 -10.406 1.00 97.56 114 GLY A O 1
ATOM 837 N N . LEU A 1 115 ? 3.109 0.450 -10.679 1.00 96.75 115 LEU A N 1
ATOM 838 C CA . LEU A 1 115 ? 3.119 0.501 -12.142 1.00 96.75 115 LEU A CA 1
ATOM 839 C C . LEU A 1 115 ? 3.112 -0.923 -12.717 1.00 96.75 115 LEU A C 1
ATOM 841 O O . LEU A 1 115 ? 4.088 -1.666 -12.594 1.00 96.75 115 LEU A O 1
ATOM 845 N N . ASP A 1 116 ? 1.992 -1.313 -13.332 1.00 93.62 116 ASP A N 1
ATOM 846 C CA . ASP A 1 116 ? 1.800 -2.658 -13.878 1.00 93.62 116 ASP A CA 1
ATOM 847 C C . ASP A 1 116 ? 2.565 -2.822 -15.200 1.00 93.62 116 ASP A C 1
ATOM 849 O O . ASP A 1 116 ? 2.273 -2.153 -16.196 1.00 93.62 116 ASP A O 1
ATOM 853 N N . GLN A 1 117 ? 3.461 -3.804 -15.250 1.00 92.19 117 GLN A N 1
ATOM 854 C CA . GLN A 1 117 ? 4.168 -4.205 -16.465 1.00 92.19 117 GLN A CA 1
ATOM 855 C C . GLN A 1 117 ? 3.347 -5.219 -17.279 1.00 92.19 117 GLN A C 1
ATOM 857 O O . GLN A 1 117 ? 2.801 -6.176 -16.705 1.00 92.19 117 GLN A O 1
ATOM 862 N N . PRO A 1 118 ? 3.251 -5.053 -18.610 1.00 90.31 118 PRO A N 1
ATOM 863 C CA . PRO A 1 118 ? 2.604 -6.025 -19.481 1.00 90.31 118 PRO A CA 1
ATOM 864 C C . PRO A 1 118 ? 3.336 -7.370 -19.493 1.00 90.31 118 PRO A C 1
ATOM 866 O O . PRO A 1 118 ? 4.476 -7.524 -19.063 1.00 90.31 118 PRO A O 1
ATOM 869 N N . LYS A 1 119 ? 2.652 -8.371 -20.039 1.00 88.75 119 LYS A N 1
ATOM 870 C CA . LYS A 1 119 ? 3.239 -9.678 -20.324 1.00 88.75 119 LYS A CA 1
ATOM 871 C C . LYS A 1 119 ? 4.236 -9.595 -21.481 1.00 88.75 119 LYS A C 1
ATOM 873 O O . LYS A 1 119 ? 3.861 -9.072 -22.526 1.00 88.75 119 LYS A O 1
ATOM 878 N N . ALA A 1 120 ? 5.407 -10.219 -21.325 1.00 83.06 120 ALA A N 1
ATOM 879 C CA . ALA A 1 120 ? 6.429 -10.392 -22.370 1.00 83.06 120 ALA A CA 1
ATOM 880 C C . ALA A 1 120 ? 5.846 -10.880 -23.709 1.00 83.06 120 ALA A C 1
ATOM 882 O O . ALA A 1 120 ? 6.159 -10.394 -24.792 1.00 83.06 120 ALA A O 1
ATOM 883 N N . THR A 1 121 ? 4.899 -11.823 -23.645 1.00 81.38 121 THR A N 1
ATOM 884 C CA . THR A 1 121 ? 4.073 -12.212 -24.795 1.00 81.38 121 THR A CA 1
ATOM 885 C C . THR A 1 121 ? 2.639 -12.498 -24.350 1.00 81.38 121 THR A C 1
ATOM 887 O O . THR A 1 121 ? 2.408 -12.810 -23.180 1.00 81.38 121 THR A O 1
ATOM 890 N N . PRO A 1 122 ? 1.640 -12.512 -25.254 1.00 78.88 122 PRO A N 1
ATOM 891 C CA . PRO A 1 122 ? 0.264 -12.869 -24.885 1.00 78.88 122 PRO A CA 1
ATOM 892 C C . PRO A 1 122 ? 0.138 -14.234 -24.184 1.00 78.88 122 PRO A C 1
ATOM 894 O O . PRO A 1 122 ? -0.790 -14.458 -23.405 1.00 78.88 122 PRO A O 1
ATOM 897 N N . THR A 1 123 ? 1.078 -15.146 -24.447 1.00 81.19 123 THR A N 1
ATOM 898 C CA . THR A 1 123 ? 1.142 -16.488 -23.858 1.00 81.19 123 THR A CA 1
ATOM 899 C C . THR A 1 123 ? 2.101 -16.608 -22.673 1.00 81.19 123 THR A C 1
ATOM 901 O O . THR A 1 123 ? 2.145 -17.678 -22.064 1.00 81.19 123 THR A O 1
ATOM 904 N N . SER A 1 124 ? 2.872 -15.569 -22.330 1.00 83.00 124 SER A N 1
ATOM 905 C CA . SER A 1 124 ? 3.836 -15.655 -21.232 1.00 83.00 124 SER A CA 1
ATOM 906 C C . SER A 1 124 ? 3.135 -15.772 -19.874 1.00 83.00 124 SER A C 1
ATOM 908 O O . SER A 1 124 ? 2.008 -15.305 -19.638 1.00 83.00 124 SER A O 1
ATOM 910 N N . THR A 1 125 ? 3.830 -16.442 -18.957 1.00 82.19 125 THR A N 1
ATOM 911 C CA . THR A 1 125 ? 3.428 -16.571 -17.552 1.00 82.19 125 THR A CA 1
ATOM 912 C C . THR A 1 125 ? 4.030 -15.482 -16.665 1.00 82.19 125 THR A C 1
ATOM 914 O O . THR A 1 125 ? 3.631 -15.386 -15.511 1.00 82.19 125 THR A O 1
ATOM 917 N N . HIS A 1 126 ? 4.969 -14.688 -17.187 1.00 82.81 126 HIS A N 1
ATOM 918 C CA . HIS A 1 126 ? 5.628 -13.576 -16.501 1.00 82.81 126 HIS A CA 1
ATOM 919 C C . HIS A 1 126 ? 5.405 -12.257 -17.255 1.00 82.81 126 HIS A C 1
ATOM 921 O O . HIS A 1 126 ? 5.163 -12.260 -18.471 1.00 82.81 126 HIS A O 1
ATOM 927 N N . SER A 1 127 ? 5.462 -11.156 -16.509 1.00 90.38 127 SER A N 1
ATOM 928 C CA . SER A 1 127 ? 5.541 -9.798 -17.054 1.00 90.38 127 SER A CA 1
ATOM 929 C C . SER A 1 127 ? 6.985 -9.423 -17.361 1.00 90.38 127 SER A C 1
ATOM 931 O O . SER A 1 127 ? 7.895 -10.021 -16.786 1.00 90.38 127 SER A O 1
ATOM 933 N N . VAL A 1 128 ? 7.162 -8.449 -18.253 1.00 91.62 128 VAL A N 1
ATOM 934 C CA . VAL A 1 128 ? 8.464 -7.811 -18.486 1.00 91.62 128 VAL A CA 1
ATOM 935 C C . VAL A 1 128 ? 8.901 -7.102 -17.207 1.00 91.62 128 VAL A C 1
ATOM 937 O O . VAL A 1 128 ? 8.053 -6.634 -16.442 1.00 91.62 128 VAL A O 1
ATOM 940 N N . ILE A 1 129 ? 10.201 -7.065 -16.942 1.00 94.06 129 ILE A N 1
ATOM 941 C CA . ILE A 1 129 ? 10.758 -6.396 -15.766 1.00 94.06 129 ILE A CA 1
ATOM 942 C C . ILE A 1 129 ? 10.761 -4.886 -16.018 1.00 94.06 129 ILE A C 1
ATOM 944 O O . ILE A 1 129 ? 11.140 -4.425 -17.088 1.00 94.06 129 ILE A O 1
ATOM 948 N N . ALA A 1 130 ? 10.339 -4.098 -15.034 1.00 94.44 130 ALA A N 1
ATOM 949 C CA . ALA A 1 130 ? 10.379 -2.647 -15.116 1.00 94.44 130 ALA A CA 1
ATOM 950 C C . ALA A 1 130 ? 11.825 -2.161 -15.317 1.00 94.44 130 ALA A C 1
ATOM 952 O O . ALA A 1 130 ? 12.656 -2.317 -14.421 1.00 94.44 130 ALA A O 1
ATOM 953 N N . GLY A 1 131 ? 12.086 -1.552 -16.474 1.00 92.25 131 GLY A N 1
ATOM 954 C CA . GLY A 1 131 ? 13.415 -1.088 -16.882 1.00 92.25 131 GLY A CA 1
ATOM 955 C C . GLY A 1 131 ? 14.224 -2.059 -17.744 1.00 92.25 131 GLY A C 1
ATOM 956 O O . GLY A 1 131 ? 15.247 -1.639 -18.244 1.00 92.25 131 GLY A O 1
ATOM 957 N N . ASP A 1 132 ? 13.773 -3.298 -17.966 1.00 91.81 132 ASP A N 1
ATOM 958 C CA . ASP A 1 132 ? 14.405 -4.234 -18.916 1.00 91.81 132 ASP A CA 1
ATOM 959 C C . ASP A 1 132 ? 14.011 -3.848 -20.345 1.00 91.81 132 ASP A C 1
ATOM 961 O O . ASP A 1 132 ? 12.928 -4.197 -20.829 1.00 91.81 132 ASP A O 1
ATOM 965 N N . ALA A 1 133 ? 14.841 -3.031 -20.994 1.00 89.19 133 ALA A N 1
ATOM 966 C CA . ALA A 1 133 ? 14.468 -2.335 -22.217 1.00 89.19 133 ALA A CA 1
ATOM 967 C C . ALA A 1 133 ? 14.135 -3.290 -23.377 1.00 89.19 133 ALA A C 1
ATOM 969 O O . ALA A 1 133 ? 13.270 -2.961 -24.200 1.00 89.19 133 ALA A O 1
ATOM 970 N N . ASP A 1 134 ? 14.776 -4.462 -23.435 1.00 86.56 134 ASP A N 1
ATOM 971 C CA . ASP A 1 134 ? 14.636 -5.434 -24.520 1.00 86.56 134 ASP A CA 1
ATOM 972 C C . ASP A 1 134 ? 13.966 -6.770 -24.147 1.00 86.56 134 ASP A C 1
ATOM 974 O O . ASP A 1 134 ? 13.833 -7.628 -25.024 1.00 86.56 134 ASP A O 1
ATOM 978 N N . ASP A 1 135 ? 13.460 -6.912 -22.914 1.00 88.06 135 ASP A N 1
ATOM 979 C CA . ASP A 1 135 ? 12.741 -8.100 -22.411 1.00 88.06 135 ASP A CA 1
ATOM 980 C C . ASP A 1 135 ? 13.597 -9.373 -22.454 1.00 88.06 135 ASP A C 1
ATOM 982 O O . ASP A 1 135 ? 13.143 -10.466 -22.816 1.00 88.06 135 ASP A O 1
ATOM 986 N N . ASN A 1 136 ? 14.874 -9.235 -22.091 1.00 88.25 136 ASN A N 1
ATOM 987 C CA . ASN A 1 136 ? 15.799 -10.363 -22.001 1.00 88.25 136 ASN A CA 1
ATOM 988 C C . ASN A 1 136 ? 15.831 -11.014 -20.603 1.00 88.25 136 ASN A C 1
ATOM 990 O O . ASN A 1 136 ? 16.452 -12.070 -20.421 1.00 88.25 136 ASN A O 1
ATOM 994 N N . GLY A 1 137 ? 15.104 -10.437 -19.641 1.00 89.38 137 GLY A N 1
ATOM 995 C CA . GLY A 1 137 ? 14.999 -10.890 -18.260 1.00 89.38 137 GLY A CA 1
ATOM 996 C C . GLY A 1 137 ? 16.068 -10.325 -17.323 1.00 89.38 137 GLY A C 1
ATOM 997 O O . GLY A 1 137 ? 16.192 -10.848 -16.209 1.00 89.38 137 GLY A O 1
ATOM 998 N N . ASP A 1 138 ? 16.833 -9.322 -17.760 1.00 89.31 138 ASP A N 1
ATOM 999 C CA . ASP A 1 138 ? 17.901 -8.664 -17.009 1.00 89.31 138 ASP A CA 1
ATOM 1000 C C . ASP A 1 138 ? 18.018 -7.175 -17.392 1.00 89.31 138 ASP A C 1
ATOM 1002 O O . ASP A 1 138 ? 18.561 -6.849 -18.441 1.00 89.31 138 ASP A O 1
ATOM 1006 N N . ASP A 1 139 ? 17.583 -6.285 -16.492 1.00 84.88 139 ASP A N 1
ATOM 1007 C CA . ASP A 1 139 ? 17.568 -4.816 -16.651 1.00 84.88 139 ASP A CA 1
ATOM 1008 C C . ASP A 1 139 ? 18.931 -4.095 -16.661 1.00 84.88 139 ASP A C 1
ATOM 1010 O O . ASP A 1 139 ? 19.029 -2.943 -16.250 1.00 84.88 139 ASP A O 1
ATOM 1014 N N . GLY A 1 140 ? 20.002 -4.753 -17.088 1.00 89.81 140 GLY A N 1
ATOM 1015 C CA . GLY A 1 140 ? 21.303 -4.115 -17.290 1.00 89.81 140 GLY A CA 1
ATOM 1016 C C . GLY A 1 140 ? 22.153 -4.786 -18.359 1.00 89.81 140 GLY A C 1
ATOM 1017 O O . GLY A 1 140 ? 23.389 -4.692 -18.325 1.00 89.81 140 GLY A O 1
ATOM 1018 N N . THR A 1 141 ? 21.518 -5.530 -19.263 1.00 91.00 141 THR A N 1
ATOM 1019 C CA . THR A 1 141 ? 22.197 -6.243 -20.341 1.00 91.00 141 THR A CA 1
ATOM 1020 C C . THR A 1 141 ? 21.414 -6.122 -21.632 1.00 91.00 141 THR A C 1
ATOM 1022 O O . THR A 1 141 ? 20.209 -5.962 -21.631 1.00 91.00 141 THR A O 1
ATOM 1025 N N . ILE A 1 142 ? 22.106 -6.235 -22.761 1.00 89.31 142 ILE A N 1
ATOM 1026 C CA . ILE A 1 142 ? 21.467 -6.214 -24.076 1.00 89.31 142 ILE A CA 1
ATOM 1027 C C . ILE A 1 142 ? 21.536 -7.627 -24.644 1.00 89.31 142 ILE A C 1
ATOM 1029 O O . ILE A 1 142 ? 22.611 -8.243 -24.681 1.00 89.31 142 ILE A O 1
ATOM 1033 N N . SER A 1 143 ? 20.406 -8.140 -25.122 1.00 88.56 143 SER A N 1
ATOM 1034 C CA . SER A 1 143 ? 20.349 -9.425 -25.805 1.00 88.56 143 SER A CA 1
ATOM 1035 C C . SER A 1 143 ? 21.246 -9.406 -27.054 1.00 88.56 143 SER A C 1
ATOM 1037 O O . SER A 1 143 ? 21.282 -8.417 -27.797 1.00 88.56 143 SER A O 1
ATOM 1039 N N . PRO A 1 144 ? 21.994 -10.488 -27.345 1.00 88.12 144 PRO A N 1
ATOM 1040 C CA . PRO A 1 144 ? 22.875 -10.537 -28.514 1.00 88.12 144 PRO A CA 1
ATOM 1041 C C . PRO A 1 144 ? 22.152 -10.256 -29.839 1.00 88.12 144 PRO A C 1
ATOM 1043 O O . PRO A 1 144 ? 22.733 -9.684 -30.766 1.00 88.12 144 PRO A O 1
ATOM 1046 N N . GLU A 1 145 ? 20.885 -10.658 -29.936 1.00 82.94 145 GLU A N 1
ATOM 1047 C CA . GLU A 1 145 ? 20.015 -10.400 -31.075 1.00 82.94 145 GLU A CA 1
ATOM 1048 C C . GLU A 1 145 ? 19.756 -8.900 -31.261 1.00 82.94 145 GLU A C 1
ATOM 1050 O O . GLU A 1 145 ? 19.895 -8.400 -32.381 1.00 82.94 145 GLU A O 1
ATOM 1055 N N . VAL A 1 146 ? 19.437 -8.176 -30.184 1.00 82.69 146 VAL A N 1
ATOM 1056 C CA . VAL A 1 146 ? 19.231 -6.721 -30.221 1.00 82.69 146 VAL A CA 1
ATOM 1057 C C . VAL A 1 146 ? 20.535 -5.999 -30.504 1.00 82.69 146 VAL A C 1
ATOM 1059 O O . VAL A 1 146 ? 20.568 -5.176 -31.417 1.00 82.69 146 VAL A O 1
ATOM 1062 N N . GLN A 1 147 ? 21.631 -6.379 -29.842 1.00 86.12 147 GLN A N 1
ATOM 1063 C CA . GLN A 1 147 ? 22.948 -5.792 -30.097 1.00 86.12 147 GLN A CA 1
ATOM 1064 C C . GLN A 1 147 ? 23.341 -5.914 -31.575 1.00 86.12 147 GLN A C 1
ATOM 1066 O O . GLN A 1 147 ? 23.792 -4.951 -32.187 1.00 86.12 147 GLN A O 1
ATOM 1071 N N . THR A 1 148 ? 23.101 -7.078 -32.187 1.00 83.69 148 THR A N 1
ATOM 1072 C CA . THR A 1 148 ? 23.393 -7.298 -33.611 1.00 83.69 148 THR A CA 1
ATOM 1073 C C . THR A 1 148 ? 22.583 -6.362 -34.510 1.00 83.69 148 THR A C 1
ATOM 1075 O O . THR A 1 148 ? 23.081 -5.890 -35.532 1.00 83.69 148 THR A O 1
ATOM 1078 N N . ILE A 1 149 ? 21.321 -6.101 -34.172 1.00 77.94 149 ILE A N 1
ATOM 1079 C CA . ILE A 1 149 ? 20.453 -5.208 -34.948 1.00 77.94 149 ILE A CA 1
ATOM 1080 C C . ILE A 1 149 ? 20.915 -3.760 -34.794 1.00 77.94 149 ILE A C 1
ATOM 1082 O O . ILE A 1 149 ? 21.091 -3.072 -35.799 1.00 77.94 149 ILE A O 1
ATOM 1086 N N . VAL A 1 150 ? 21.165 -3.329 -33.561 1.00 80.94 150 VAL A N 1
ATOM 1087 C CA . VAL A 1 150 ? 21.641 -1.984 -33.221 1.00 80.94 150 VAL A CA 1
ATOM 1088 C C . VAL A 1 150 ? 22.971 -1.689 -33.925 1.00 80.94 150 VAL A C 1
ATOM 1090 O O . VAL A 1 150 ? 23.077 -0.682 -34.628 1.00 80.94 150 VAL A O 1
ATOM 1093 N N . ASP A 1 151 ? 23.929 -2.622 -33.877 1.00 83.94 151 ASP A N 1
ATOM 1094 C CA . ASP A 1 151 ? 25.227 -2.511 -34.557 1.00 83.94 151 ASP A CA 1
ATOM 1095 C C . ASP A 1 151 ? 25.081 -2.402 -36.084 1.00 83.94 151 ASP A C 1
ATOM 1097 O O . ASP A 1 151 ? 25.750 -1.592 -36.730 1.00 83.94 151 ASP A O 1
ATOM 1101 N N . ASN A 1 152 ? 24.193 -3.205 -36.683 1.00 81.56 152 ASN A N 1
ATOM 1102 C CA . ASN A 1 152 ? 23.966 -3.204 -38.132 1.00 81.56 152 ASN A CA 1
ATOM 1103 C C . ASN A 1 152 ? 23.283 -1.924 -38.628 1.00 81.56 152 ASN A C 1
ATOM 1105 O O . ASN A 1 152 ? 23.478 -1.534 -39.782 1.00 81.56 152 ASN A O 1
ATOM 1109 N N . LEU A 1 153 ? 22.465 -1.294 -37.785 1.00 78.25 153 LEU A N 1
ATOM 1110 C CA . LEU A 1 153 ? 21.751 -0.062 -38.110 1.00 78.25 153 LEU A CA 1
ATOM 1111 C C . LEU A 1 153 ? 22.519 1.201 -37.696 1.00 78.25 153 LEU A C 1
ATOM 1113 O O . LEU A 1 153 ? 22.157 2.289 -38.141 1.00 78.25 153 LEU A O 1
ATOM 1117 N N . GLY A 1 154 ? 23.590 1.061 -36.908 1.00 80.81 154 GLY A N 1
ATOM 1118 C CA . GLY A 1 154 ? 24.365 2.182 -36.376 1.00 80.81 154 GLY A CA 1
ATOM 1119 C C . GLY A 1 154 ? 23.578 3.022 -35.372 1.00 80.81 154 GLY A C 1
ATOM 1120 O O . GLY A 1 154 ? 23.732 4.243 -35.361 1.00 80.81 154 GLY A O 1
ATOM 1121 N N . LEU A 1 155 ? 22.709 2.374 -34.596 1.00 79.31 155 LEU A N 1
ATOM 1122 C CA . LEU A 1 155 ? 21.848 3.002 -33.594 1.00 79.31 155 LEU A CA 1
ATOM 1123 C C . LEU A 1 155 ? 22.495 2.911 -32.206 1.00 79.31 155 LEU A C 1
ATOM 1125 O O . LEU A 1 155 ? 23.446 2.152 -32.007 1.00 79.31 155 LEU A O 1
ATOM 1129 N N . SER A 1 156 ? 22.002 3.706 -31.262 1.00 83.31 156 SER A N 1
ATOM 1130 C CA . SER A 1 156 ? 22.332 3.589 -29.845 1.00 83.31 156 SER A CA 1
ATOM 1131 C C . SER A 1 156 ? 21.235 2.809 -29.133 1.00 83.31 156 SER A C 1
ATOM 1133 O O . SER A 1 156 ? 20.051 3.075 -29.314 1.00 83.31 156 SER A O 1
ATOM 1135 N N . PHE A 1 157 ? 21.642 1.837 -28.323 1.00 87.06 157 PHE A N 1
ATOM 1136 C CA . PHE A 1 157 ? 20.762 1.137 -27.400 1.00 87.06 157 PHE A CA 1
ATOM 1137 C C . PHE A 1 157 ? 21.565 0.831 -26.146 1.00 87.06 157 PHE A C 1
ATOM 1139 O O . PHE A 1 157 ? 22.613 0.184 -26.225 1.00 87.06 157 PHE A O 1
ATOM 1146 N N . ILE A 1 158 ? 21.113 1.349 -25.010 1.00 87.69 158 ILE A N 1
ATOM 1147 C CA . ILE A 1 158 ? 21.753 1.151 -23.716 1.00 87.69 158 ILE A CA 1
ATOM 1148 C C . ILE A 1 158 ? 20.667 0.713 -22.744 1.00 87.69 158 ILE A C 1
ATOM 1150 O O . ILE A 1 158 ? 19.730 1.467 -22.516 1.00 87.69 158 ILE A O 1
ATOM 1154 N N . ASP A 1 159 ? 20.846 -0.479 -22.180 1.00 88.88 159 ASP A N 1
ATOM 1155 C CA . ASP A 1 159 ? 20.043 -1.013 -21.082 1.00 88.88 159 ASP A CA 1
ATOM 1156 C C . ASP A 1 159 ? 20.881 -0.927 -19.800 1.00 88.88 159 ASP A C 1
ATOM 1158 O O . ASP A 1 159 ? 21.925 -1.579 -19.664 1.00 88.88 159 ASP A O 1
ATOM 1162 N N . SER A 1 160 ? 20.521 0.005 -18.924 1.00 90.31 160 SER A N 1
ATOM 1163 C CA . SER A 1 160 ? 21.299 0.371 -17.746 1.00 90.31 160 SER A CA 1
ATOM 1164 C C . SER A 1 160 ? 20.699 -0.226 -16.473 1.00 90.31 160 SER A C 1
ATOM 1166 O O . SER A 1 160 ? 19.565 0.081 -16.122 1.00 90.31 160 SER A O 1
ATOM 1168 N N . PRO A 1 161 ? 21.496 -0.920 -15.639 1.00 91.06 161 PRO A N 1
ATOM 1169 C CA . PRO A 1 161 ? 20.994 -1.452 -14.377 1.00 91.06 161 PRO A CA 1
ATOM 1170 C C . PRO A 1 161 ? 20.399 -0.356 -13.494 1.00 91.06 161 PRO A C 1
ATOM 1172 O O . PRO A 1 161 ? 20.985 0.717 -13.315 1.00 91.06 161 PRO A O 1
ATOM 1175 N N . ASP A 1 162 ? 19.257 -0.675 -12.881 1.00 89.06 162 ASP A N 1
ATOM 1176 C CA . ASP A 1 162 ? 18.586 0.178 -11.889 1.00 89.06 162 ASP A CA 1
ATOM 1177 C C . ASP A 1 162 ? 18.159 1.559 -12.403 1.00 89.06 162 ASP A C 1
ATOM 1179 O O . ASP A 1 162 ? 18.278 2.551 -11.676 1.00 89.06 162 ASP A O 1
ATOM 1183 N N . PHE A 1 163 ? 17.614 1.611 -13.625 1.00 92.88 163 PHE A N 1
ATOM 1184 C CA . PHE A 1 163 ? 17.238 2.858 -14.298 1.00 92.88 163 PHE A CA 1
ATOM 1185 C C . PHE A 1 163 ? 18.439 3.799 -14.449 1.00 92.88 163 PHE A C 1
ATOM 1187 O O . PHE A 1 163 ? 18.328 5.012 -14.274 1.00 92.88 163 PHE A O 1
ATOM 1194 N N . GLY A 1 164 ? 19.633 3.248 -14.670 1.00 91.44 164 GLY A N 1
ATOM 1195 C CA . GLY A 1 164 ? 20.862 4.027 -14.776 1.00 91.44 164 GLY A CA 1
ATOM 1196 C C . GLY A 1 164 ? 20.876 4.953 -16.000 1.00 91.44 164 GLY A C 1
ATOM 1197 O O . GLY A 1 164 ? 19.979 4.952 -16.835 1.00 91.44 164 GLY A O 1
ATOM 1198 N N . GLY A 1 165 ? 21.911 5.789 -16.113 1.00 90.25 165 GLY A N 1
ATOM 1199 C CA . GLY A 1 165 ? 22.088 6.631 -17.303 1.00 90.25 165 GLY A CA 1
ATOM 1200 C C . GLY A 1 165 ? 20.919 7.595 -17.522 1.00 90.25 165 GLY A C 1
ATOM 1201 O O . GLY A 1 165 ? 20.600 8.386 -16.634 1.00 90.25 165 GLY A O 1
ATOM 1202 N N . SER A 1 166 ? 20.293 7.542 -18.694 1.00 91.50 166 SER A N 1
ATOM 1203 C CA . SER A 1 166 ? 19.147 8.384 -19.054 1.00 91.50 166 SER A CA 1
ATOM 1204 C C . SER A 1 166 ? 17.782 7.733 -18.804 1.00 91.50 166 SER A C 1
ATOM 1206 O O . SER A 1 166 ? 16.772 8.402 -18.995 1.00 91.50 166 SER A O 1
ATOM 1208 N N . GLU A 1 167 ? 17.729 6.494 -18.312 1.00 93.19 167 GLU A N 1
ATOM 1209 C CA . GLU A 1 167 ? 16.471 5.770 -18.112 1.00 93.19 167 GLU A CA 1
ATOM 1210 C C . GLU A 1 167 ? 15.615 6.373 -17.002 1.00 93.19 167 GLU A C 1
ATOM 1212 O O . GLU A 1 167 ? 16.110 6.807 -15.957 1.00 93.19 167 GLU A O 1
ATOM 1217 N N . PHE A 1 168 ? 14.306 6.385 -17.197 1.00 94.62 168 PHE A N 1
ATOM 1218 C CA . PHE A 1 168 ? 13.363 6.941 -16.243 1.00 94.62 168 PHE A CA 1
ATOM 1219 C C . PHE A 1 168 ? 12.084 6.119 -16.196 1.00 94.62 168 PHE A C 1
ATOM 1221 O O . PHE A 1 168 ? 11.670 5.485 -17.164 1.00 94.62 168 PHE A O 1
ATOM 1228 N N . MET A 1 169 ? 11.428 6.163 -15.042 1.00 96.25 169 MET A N 1
ATOM 1229 C CA . MET A 1 169 ? 10.099 5.598 -14.857 1.00 96.25 169 MET A CA 1
ATOM 1230 C C . MET A 1 169 ? 9.446 6.236 -13.635 1.00 96.25 169 MET A C 1
ATOM 1232 O O . MET A 1 169 ? 10.074 6.364 -12.579 1.00 96.25 169 MET A O 1
ATOM 1236 N N . GLY A 1 170 ? 8.177 6.616 -13.750 1.00 96.94 170 GLY A N 1
ATOM 1237 C CA . GLY A 1 170 ? 7.459 7.226 -12.640 1.00 96.94 170 GLY A CA 1
ATOM 1238 C C . GLY A 1 170 ? 5.981 7.470 -12.896 1.00 96.94 170 GLY A C 1
ATOM 1239 O O . GLY A 1 170 ? 5.441 7.180 -13.964 1.00 96.94 170 GLY A O 1
ATOM 1240 N N . ALA A 1 171 ? 5.334 8.028 -11.878 1.00 97.56 171 ALA A N 1
ATOM 1241 C CA . ALA A 1 171 ? 3.972 8.534 -11.934 1.00 97.56 171 ALA A CA 1
ATOM 1242 C C . ALA A 1 171 ? 3.956 10.051 -11.749 1.00 97.56 171 ALA A C 1
ATOM 1244 O O . ALA A 1 171 ? 4.838 10.628 -11.110 1.00 97.56 171 ALA A O 1
ATOM 1245 N N . PHE A 1 172 ? 2.918 10.687 -12.274 1.00 97.31 172 PHE A N 1
ATOM 1246 C CA . PHE A 1 172 ? 2.637 12.096 -12.049 1.00 97.31 172 PHE A CA 1
ATOM 1247 C C . PHE A 1 172 ? 1.187 12.305 -11.635 1.00 97.31 172 PHE A C 1
ATOM 1249 O O . PHE A 1 172 ? 0.304 11.508 -11.967 1.00 97.31 172 PHE A O 1
ATOM 1256 N N . LEU A 1 173 ? 0.971 13.354 -10.850 1.00 97.88 173 LEU A N 1
ATOM 1257 C CA . LEU A 1 173 ? -0.298 13.661 -10.217 1.00 97.88 173 LEU A CA 1
ATOM 1258 C C . LEU A 1 173 ? -0.695 15.098 -10.536 1.00 97.88 173 LEU A C 1
ATOM 1260 O O . LEU A 1 173 ? 0.109 16.010 -10.358 1.00 97.88 173 LEU A O 1
ATOM 1264 N N . ASP A 1 174 ? -1.944 15.267 -10.943 1.00 96.62 174 ASP A N 1
ATOM 1265 C CA . ASP A 1 174 ? -2.646 16.548 -11.029 1.00 96.62 174 ASP A CA 1
ATOM 1266 C C . ASP A 1 174 ? -3.611 16.604 -9.832 1.00 96.62 174 ASP A C 1
ATOM 1268 O O . ASP A 1 174 ? -4.558 15.806 -9.731 1.00 96.62 174 ASP A O 1
ATOM 1272 N N . LEU A 1 175 ? -3.280 17.456 -8.862 1.00 97.50 175 LEU A N 1
ATOM 1273 C CA . LEU A 1 175 ? -3.917 17.546 -7.549 1.00 97.50 175 LEU A CA 1
ATOM 1274 C C . LEU A 1 175 ? -5.037 18.593 -7.519 1.00 97.50 175 LEU A C 1
ATOM 1276 O O . LEU A 1 175 ? -5.966 18.456 -6.708 1.00 97.50 175 LEU A O 1
ATOM 1280 N N . ASP A 1 176 ? -4.956 19.626 -8.361 1.00 93.88 176 ASP A N 1
ATOM 1281 C CA . ASP A 1 176 ? -5.911 20.738 -8.410 1.00 93.88 176 ASP A CA 1
ATOM 1282 C C . ASP A 1 176 ? -6.876 20.702 -9.614 1.00 93.88 176 ASP A C 1
ATOM 1284 O O . ASP A 1 176 ? -7.857 21.453 -9.636 1.00 93.88 176 ASP A O 1
ATOM 1288 N N . GLN A 1 177 ? -6.687 19.736 -10.518 1.00 91.69 177 GLN A N 1
ATOM 1289 C CA . GLN A 1 177 ? -7.470 19.478 -11.728 1.00 91.69 177 GLN A CA 1
ATOM 1290 C C . GLN A 1 177 ? -7.393 20.596 -12.770 1.00 91.69 177 GLN A C 1
ATOM 1292 O O . GLN A 1 177 ? -8.352 20.809 -13.525 1.00 91.69 177 GLN A O 1
ATOM 1297 N N . ASP A 1 178 ? -6.270 21.308 -12.842 1.00 91.25 178 ASP A N 1
ATOM 1298 C CA . ASP A 1 178 ? -6.031 22.298 -13.890 1.00 91.25 178 ASP A CA 1
ATOM 1299 C C . ASP A 1 178 ? -5.631 21.672 -15.246 1.00 91.25 178 ASP A C 1
ATOM 1301 O O . ASP A 1 178 ? -5.621 22.360 -16.275 1.00 91.25 178 ASP A O 1
ATOM 1305 N N . GLY A 1 179 ? -5.403 20.353 -15.272 1.00 89.31 179 GLY A N 1
ATOM 1306 C CA . GLY A 1 179 ? -5.012 19.591 -16.454 1.00 89.31 179 GLY A CA 1
ATOM 1307 C C . GLY A 1 179 ? -3.501 19.420 -16.616 1.00 89.31 179 GLY A C 1
ATOM 1308 O O . GLY A 1 179 ? -3.073 18.851 -17.626 1.00 89.31 179 GLY A O 1
ATOM 1309 N N . TYR A 1 180 ? -2.707 19.891 -15.657 1.00 92.50 180 TYR A N 1
ATOM 1310 C CA . TYR A 1 180 ? -1.264 19.739 -15.607 1.00 92.50 180 TYR A CA 1
ATOM 1311 C C . TYR A 1 180 ? -0.835 18.974 -14.357 1.00 92.50 180 TYR A C 1
ATOM 1313 O O . TYR A 1 180 ? -1.461 19.016 -13.308 1.00 92.50 180 TYR A O 1
ATOM 1321 N N . ALA A 1 181 ? 0.272 18.244 -14.473 1.00 95.25 181 ALA A N 1
ATOM 1322 C CA . ALA A 1 181 ? 0.870 17.605 -13.314 1.00 95.25 181 ALA A CA 1
ATOM 1323 C C . ALA A 1 181 ? 1.447 18.657 -12.355 1.00 95.25 181 ALA A C 1
ATOM 1325 O O . ALA A 1 181 ? 2.232 19.506 -12.778 1.00 95.25 181 ALA A O 1
ATOM 1326 N N . ASP A 1 182 ? 1.149 18.509 -11.068 1.00 97.12 182 ASP A N 1
ATOM 1327 C CA . ASP A 1 182 ? 1.762 19.256 -9.968 1.00 97.12 182 ASP A CA 1
ATOM 1328 C C . ASP A 1 182 ? 2.969 18.510 -9.400 1.00 97.12 182 ASP A C 1
ATOM 1330 O O . ASP A 1 182 ? 4.000 19.097 -9.066 1.00 97.12 182 ASP A O 1
ATOM 1334 N N . ILE A 1 183 ? 2.842 17.184 -9.293 1.00 98.38 183 ILE A N 1
ATOM 1335 C CA . ILE A 1 183 ? 3.802 16.312 -8.618 1.00 98.38 183 ILE A CA 1
ATOM 1336 C C . ILE A 1 183 ? 4.241 15.190 -9.540 1.00 98.38 183 ILE A C 1
ATOM 1338 O O . ILE A 1 183 ? 3.443 14.612 -10.272 1.00 98.38 183 ILE A O 1
ATOM 1342 N N . VAL A 1 184 ? 5.521 14.844 -9.445 1.00 98.12 184 VAL A N 1
ATOM 1343 C CA . VAL A 1 184 ? 6.114 13.677 -10.091 1.00 98.12 184 VAL A CA 1
ATOM 1344 C C . VAL A 1 184 ? 6.874 12.838 -9.064 1.00 98.12 184 VAL A C 1
ATOM 1346 O O . VAL A 1 184 ? 7.534 13.371 -8.168 1.00 98.12 184 VAL A O 1
ATOM 1349 N N . ALA A 1 185 ? 6.762 11.516 -9.171 1.00 98.44 185 ALA A N 1
ATOM 1350 C CA . ALA A 1 185 ? 7.416 10.562 -8.286 1.00 98.44 185 ALA A CA 1
ATOM 1351 C C . ALA A 1 185 ? 7.959 9.369 -9.082 1.00 98.44 185 ALA A C 1
ATOM 1353 O O . ALA A 1 185 ? 7.231 8.761 -9.865 1.00 98.44 185 ALA A O 1
ATOM 1354 N N . GLY A 1 186 ? 9.233 9.030 -8.885 1.00 97.88 186 GLY A N 1
ATOM 1355 C CA . GLY A 1 186 ? 9.887 7.944 -9.617 1.00 97.88 186 GLY A CA 1
ATOM 1356 C C . GLY A 1 186 ? 11.400 8.114 -9.727 1.00 97.88 186 GLY A C 1
ATOM 1357 O O . GLY A 1 186 ? 12.021 8.782 -8.895 1.00 97.88 186 GLY A O 1
ATOM 1358 N N . TYR A 1 187 ? 11.972 7.505 -10.763 1.00 97.50 187 TYR A N 1
ATOM 1359 C CA . TYR A 1 187 ? 13.362 7.668 -11.182 1.00 97.50 187 TYR A CA 1
ATOM 1360 C C . TYR A 1 187 ? 13.434 8.696 -12.305 1.00 97.50 187 TYR A C 1
ATOM 1362 O O . TYR A 1 187 ? 12.708 8.587 -13.292 1.00 97.50 187 TYR A O 1
ATOM 1370 N N . ALA A 1 188 ? 14.290 9.701 -12.139 1.00 95.25 188 ALA A N 1
ATOM 1371 C CA . ALA A 1 188 ? 14.395 10.807 -13.079 1.00 95.25 188 ALA A CA 1
ATOM 1372 C C . ALA A 1 188 ? 15.489 10.596 -14.122 1.00 95.25 188 ALA A C 1
ATOM 1374 O O . ALA A 1 188 ? 16.575 10.098 -13.822 1.00 95.25 188 ALA A O 1
ATOM 1375 N N . ASP A 1 189 ? 15.227 11.076 -15.330 1.00 90.94 189 ASP A N 1
ATOM 1376 C CA . ASP A 1 189 ? 16.187 11.164 -16.431 1.00 90.94 189 ASP A CA 1
ATOM 1377 C C . ASP A 1 189 ? 17.388 12.056 -16.071 1.00 90.94 189 ASP A C 1
ATOM 1379 O O . ASP A 1 189 ? 18.528 11.763 -16.423 1.00 90.94 189 ASP A O 1
ATOM 1383 N N . ASN A 1 190 ? 17.143 13.115 -15.298 1.00 89.56 190 ASN A N 1
ATOM 1384 C CA . ASN A 1 190 ? 18.132 14.109 -14.895 1.00 89.56 190 ASN A CA 1
ATOM 1385 C C . ASN A 1 190 ? 18.874 13.790 -13.583 1.00 89.56 190 ASN A C 1
ATOM 1387 O O . ASN A 1 190 ? 19.689 14.602 -13.131 1.00 89.56 190 ASN A O 1
ATOM 1391 N N . ASP A 1 191 ? 18.616 12.637 -12.956 1.00 92.50 191 ASP A N 1
ATOM 1392 C CA . ASP A 1 191 ? 19.345 12.227 -11.757 1.00 92.50 191 ASP A CA 1
ATOM 1393 C C . ASP A 1 191 ? 20.733 11.690 -12.125 1.00 92.50 191 ASP A C 1
ATOM 1395 O O . ASP A 1 191 ? 20.888 10.598 -12.664 1.00 92.50 191 ASP A O 1
ATOM 1399 N N . THR A 1 192 ? 21.768 12.455 -11.780 1.00 90.19 192 THR A N 1
ATOM 1400 C CA . THR A 1 192 ? 23.164 12.115 -12.078 1.00 90.19 192 THR A CA 1
ATOM 1401 C C . THR A 1 192 ? 23.786 11.125 -11.084 1.00 90.19 192 THR A C 1
ATOM 1403 O O . THR A 1 192 ? 24.994 10.885 -11.140 1.00 90.19 192 THR A O 1
ATOM 1406 N N . ARG A 1 193 ? 23.035 10.629 -10.093 1.00 89.69 193 ARG A N 1
ATOM 1407 C CA . ARG A 1 193 ? 23.537 9.659 -9.105 1.00 89.69 193 ARG A CA 1
ATOM 1408 C C . ARG A 1 193 ? 23.616 8.259 -9.717 1.00 89.69 193 ARG A C 1
ATOM 1410 O O . ARG A 1 193 ? 22.846 7.892 -10.595 1.00 89.69 193 ARG A O 1
ATOM 1417 N N . THR A 1 194 ? 24.541 7.448 -9.207 1.00 85.44 194 THR A N 1
ATOM 1418 C CA . THR A 1 194 ? 24.674 6.034 -9.579 1.00 85.44 194 THR A CA 1
ATOM 1419 C C . THR A 1 194 ? 24.854 5.201 -8.304 1.00 85.44 194 THR A C 1
ATOM 1421 O O . THR A 1 194 ? 25.892 5.339 -7.646 1.00 85.44 194 THR A O 1
ATOM 1424 N N . PRO A 1 195 ? 23.869 4.369 -7.913 1.00 87.25 195 PRO A N 1
ATOM 1425 C CA . PRO A 1 195 ? 22.557 4.190 -8.553 1.00 87.25 195 PRO A CA 1
ATOM 1426 C C . PRO A 1 195 ? 21.669 5.441 -8.426 1.00 87.25 195 PRO A C 1
ATOM 1428 O O . PRO A 1 195 ? 21.859 6.247 -7.504 1.00 87.25 195 PRO A O 1
ATOM 1431 N N . LYS A 1 196 ? 20.701 5.597 -9.340 1.00 93.75 196 LYS A N 1
ATOM 1432 C CA . LYS A 1 196 ? 19.675 6.641 -9.228 1.00 93.75 196 LYS A CA 1
ATOM 1433 C C . LYS A 1 196 ? 18.847 6.435 -7.970 1.00 93.75 196 LYS A C 1
ATOM 1435 O O . LYS A 1 196 ? 18.734 5.325 -7.445 1.00 93.75 196 LYS A O 1
ATOM 1440 N N . GLN A 1 197 ? 18.270 7.516 -7.464 1.00 94.31 197 GLN A N 1
ATOM 1441 C CA . GLN A 1 197 ? 17.427 7.449 -6.278 1.00 94.31 197 GLN A CA 1
ATOM 1442 C C . GLN A 1 197 ? 15.989 7.784 -6.635 1.00 94.31 197 GLN A C 1
ATOM 1444 O O . GLN A 1 197 ? 15.719 8.751 -7.345 1.00 94.31 197 GLN A O 1
ATOM 1449 N N . TYR A 1 198 ? 15.070 7.010 -6.064 1.00 96.75 198 TYR A N 1
ATOM 1450 C CA . TYR A 1 198 ? 13.666 7.377 -6.039 1.00 96.75 198 TYR A CA 1
ATOM 1451 C C . TYR A 1 198 ? 13.496 8.758 -5.404 1.00 96.75 198 TYR A C 1
ATOM 1453 O O . TYR A 1 198 ? 14.067 9.055 -4.347 1.00 96.75 198 TYR A O 1
ATOM 1461 N N . GLN A 1 199 ? 12.696 9.596 -6.051 1.00 97.44 199 GLN A N 1
ATOM 1462 C CA . GLN A 1 199 ? 12.419 10.942 -5.587 1.00 97.44 199 GLN A CA 1
ATOM 1463 C C . GLN A 1 199 ? 10.968 11.333 -5.839 1.00 97.44 199 GLN A C 1
ATOM 1465 O O . GLN A 1 199 ? 10.360 10.918 -6.822 1.00 97.44 199 GLN A O 1
ATOM 1470 N N . VAL A 1 200 ? 10.455 12.187 -4.956 1.00 98.56 200 VAL A N 1
ATOM 1471 C CA . VAL A 1 200 ? 9.235 12.971 -5.156 1.00 98.56 200 VAL A CA 1
ATOM 1472 C C . VAL A 1 200 ? 9.671 14.406 -5.435 1.00 98.56 200 VAL A C 1
ATOM 1474 O O . VAL A 1 200 ? 10.555 14.921 -4.747 1.00 98.56 200 VAL A O 1
ATOM 1477 N N . ALA A 1 201 ? 9.096 15.048 -6.444 1.00 98.38 201 ALA A N 1
ATOM 1478 C CA . ALA A 1 201 ? 9.442 16.405 -6.848 1.00 98.38 201 ALA A CA 1
ATOM 1479 C C . ALA A 1 201 ? 8.217 17.159 -7.373 1.00 98.38 201 ALA A C 1
ATOM 1481 O O . ALA A 1 201 ? 7.210 16.555 -7.745 1.00 98.38 201 ALA A O 1
ATOM 1482 N N . GLN A 1 202 ? 8.335 18.483 -7.444 1.00 97.94 202 GLN A N 1
ATOM 1483 C CA . GLN A 1 202 ? 7.424 19.295 -8.249 1.00 97.94 202 GLN A CA 1
ATOM 1484 C C . GLN A 1 202 ? 7.574 18.924 -9.725 1.00 97.94 202 GLN A C 1
ATOM 1486 O O . GLN A 1 202 ? 8.696 18.743 -10.210 1.00 97.94 202 GLN A O 1
ATOM 1491 N N . ALA A 1 203 ? 6.458 18.822 -10.433 1.00 96.50 203 ALA A N 1
ATOM 1492 C CA . ALA A 1 203 ? 6.449 18.552 -11.858 1.00 96.50 203 ALA A CA 1
ATOM 1493 C C . ALA A 1 203 ? 6.802 19.816 -12.654 1.00 96.50 203 ALA A C 1
ATOM 1495 O O . ALA A 1 203 ? 6.349 20.924 -12.369 1.00 96.50 203 ALA A O 1
ATOM 1496 N N . ILE A 1 204 ? 7.627 19.645 -13.684 1.00 94.56 204 ILE A N 1
ATOM 1497 C CA . ILE A 1 204 ? 7.879 20.665 -14.699 1.00 94.56 204 ILE A CA 1
ATOM 1498 C C . ILE A 1 204 ? 7.042 20.301 -15.919 1.00 94.56 204 ILE A C 1
ATOM 1500 O O . ILE A 1 204 ? 7.346 19.340 -16.624 1.00 94.56 204 ILE A O 1
ATOM 1504 N N . VAL A 1 205 ? 6.002 21.084 -16.184 1.00 91.19 205 VAL A N 1
ATOM 1505 C CA . VAL A 1 205 ? 5.085 20.866 -17.308 1.00 91.19 205 VAL A CA 1
ATOM 1506 C C . VAL A 1 205 ? 5.323 21.868 -18.433 1.00 91.19 205 VAL A C 1
ATOM 1508 O O . VAL A 1 205 ? 5.641 23.037 -18.203 1.00 91.19 205 VAL A O 1
ATOM 1511 N N . ASN A 1 206 ? 5.140 21.424 -19.676 1.00 84.62 206 ASN A N 1
ATOM 1512 C CA . ASN A 1 206 ? 5.097 22.318 -20.826 1.00 84.62 206 ASN A CA 1
ATOM 1513 C C . ASN A 1 206 ? 3.646 22.709 -21.130 1.00 84.62 206 ASN A C 1
ATOM 1515 O O . ASN A 1 206 ? 2.913 21.959 -21.767 1.00 84.62 206 ASN A O 1
ATOM 1519 N N . THR A 1 207 ? 3.254 23.916 -20.732 1.00 81.50 207 THR A N 1
ATOM 1520 C CA . THR A 1 207 ? 1.889 24.437 -20.928 1.00 81.50 207 THR A CA 1
ATOM 1521 C C . THR A 1 207 ? 1.576 24.872 -22.365 1.00 81.50 207 THR A C 1
ATOM 1523 O O . THR A 1 207 ? 0.446 25.246 -22.668 1.00 81.50 207 THR A O 1
ATOM 1526 N N . ASN A 1 208 ? 2.561 24.838 -23.271 1.00 73.50 208 ASN A N 1
ATOM 1527 C CA . ASN A 1 208 ? 2.409 25.260 -24.670 1.00 73.50 208 ASN A CA 1
ATOM 1528 C C . ASN A 1 208 ? 2.304 24.085 -25.657 1.00 73.50 208 ASN A C 1
ATOM 1530 O O . ASN A 1 208 ? 2.190 24.307 -26.864 1.00 73.50 208 ASN A O 1
ATOM 1534 N N . ALA A 1 209 ? 2.373 22.848 -25.167 1.00 65.19 209 ALA A N 1
ATOM 1535 C CA . ALA A 1 209 ? 2.278 21.627 -25.956 1.00 65.19 209 ALA A CA 1
ATOM 1536 C C . ALA A 1 209 ? 1.081 20.785 -25.473 1.00 65.19 209 ALA A C 1
ATOM 1538 O O . ALA A 1 209 ? 0.614 20.985 -24.351 1.00 65.19 209 ALA A O 1
ATOM 1539 N N . PRO A 1 210 ? 0.559 19.845 -26.287 1.00 65.06 210 PRO A N 1
ATOM 1540 C CA . PRO A 1 210 ? -0.287 18.779 -25.747 1.00 65.06 210 PRO A CA 1
ATOM 1541 C C . PRO A 1 210 ? 0.434 18.070 -24.584 1.00 65.06 210 PRO A C 1
ATOM 1543 O O . PRO A 1 210 ? 1.663 18.111 -24.560 1.00 65.06 210 PRO A O 1
ATOM 1546 N N . PRO A 1 211 ? -0.290 17.423 -23.649 1.00 66.69 211 PRO A N 1
ATOM 1547 C CA . PRO A 1 211 ? 0.309 16.816 -22.460 1.00 66.69 211 PRO A CA 1
ATOM 1548 C C . PRO A 1 211 ? 1.521 15.950 -22.824 1.00 66.69 211 PRO A C 1
ATOM 1550 O O . PRO A 1 211 ? 1.382 14.950 -23.529 1.00 66.69 211 PRO A O 1
ATOM 1553 N N . THR A 1 212 ? 2.707 16.377 -22.392 1.00 77.31 212 THR A N 1
ATOM 1554 C CA . THR A 1 212 ? 3.974 15.650 -22.547 1.00 77.31 212 THR A CA 1
ATOM 1555 C C . THR A 1 212 ? 4.410 15.072 -21.206 1.00 77.31 212 THR A C 1
ATOM 1557 O O . THR A 1 212 ? 3.884 15.470 -20.166 1.00 77.31 212 THR A O 1
ATOM 1560 N N . ASN A 1 213 ? 5.417 14.193 -21.218 1.00 86.06 213 ASN A N 1
ATOM 1561 C CA . ASN A 1 213 ? 6.074 13.717 -20.000 1.00 86.06 213 ASN A CA 1
ATOM 1562 C C . ASN A 1 213 ? 6.474 14.923 -19.125 1.00 86.06 213 ASN A C 1
ATOM 1564 O O . ASN A 1 213 ? 7.181 15.813 -19.617 1.00 86.06 213 ASN A O 1
ATOM 1568 N N . PRO A 1 214 ? 6.007 15.004 -17.868 1.00 91.94 214 PRO A N 1
ATOM 1569 C CA . PRO A 1 214 ? 6.456 16.043 -16.956 1.00 91.94 214 PRO A CA 1
ATOM 1570 C C . PRO A 1 214 ? 7.902 15.774 -16.534 1.00 91.94 214 PRO A C 1
ATOM 1572 O O . PRO A 1 214 ? 8.288 14.636 -16.273 1.00 91.94 214 PRO A O 1
ATOM 1575 N N . GLY A 1 215 ? 8.703 16.832 -16.443 1.00 93.31 215 GLY A N 1
ATOM 1576 C CA . GLY A 1 215 ? 10.067 16.753 -15.925 1.00 93.31 215 GLY A CA 1
ATOM 1577 C C . GLY A 1 215 ? 10.111 16.780 -14.396 1.00 93.31 215 GLY A C 1
ATOM 1578 O O . GLY A 1 215 ? 9.194 17.277 -13.740 1.00 93.31 215 GLY A O 1
ATOM 1579 N N . PHE A 1 216 ? 11.218 16.311 -13.822 1.00 96.12 216 PHE A N 1
ATOM 1580 C CA . PHE A 1 216 ? 11.481 16.429 -12.387 1.00 96.12 216 PHE A CA 1
ATOM 1581 C C . PHE A 1 216 ? 12.076 17.797 -12.046 1.00 96.12 216 PHE A C 1
ATOM 1583 O O . PHE A 1 216 ? 13.196 18.119 -12.451 1.00 96.12 216 PHE A O 1
ATOM 1590 N N . GLY A 1 217 ? 11.324 18.593 -11.284 1.00 96.31 217 GLY A N 1
ATOM 1591 C CA . GLY A 1 217 ? 11.744 19.893 -10.773 1.00 96.31 217 GLY A CA 1
ATOM 1592 C C . GLY A 1 217 ? 12.340 19.830 -9.373 1.00 96.31 217 GLY A C 1
ATOM 1593 O O . GLY A 1 217 ? 13.213 19.014 -9.073 1.00 96.31 217 GLY A O 1
ATOM 1594 N N . THR A 1 218 ? 11.900 20.738 -8.502 1.00 96.88 218 THR A N 1
ATOM 1595 C CA . THR A 1 218 ? 12.408 20.832 -7.129 1.00 96.88 218 THR A CA 1
ATOM 1596 C C . THR A 1 218 ? 12.074 19.559 -6.353 1.00 96.88 218 THR A C 1
ATOM 1598 O O . THR A 1 218 ? 10.899 19.240 -6.174 1.00 96.88 218 THR A O 1
ATOM 1601 N N . GLN A 1 219 ? 13.094 18.849 -5.862 1.00 96.81 219 GLN A N 1
ATOM 1602 C CA . GLN A 1 219 ? 12.902 17.666 -5.020 1.00 96.81 219 GLN A CA 1
ATOM 1603 C C . GLN A 1 219 ? 12.216 18.026 -3.696 1.00 96.81 219 GLN A C 1
ATOM 1605 O O . GLN A 1 219 ? 12.541 19.029 -3.057 1.00 96.81 219 GLN A O 1
ATOM 1610 N N . LEU A 1 220 ? 11.321 17.146 -3.254 1.00 98.00 220 LEU A N 1
ATOM 1611 C CA . LEU A 1 220 ? 10.544 17.256 -2.026 1.00 98.00 220 LEU A CA 1
ATOM 1612 C C . LEU A 1 220 ? 10.835 16.056 -1.100 1.00 98.00 220 LEU A C 1
ATOM 1614 O O . LEU A 1 220 ? 9.970 15.204 -0.879 1.00 98.00 220 LEU A O 1
ATOM 1618 N N . PRO A 1 221 ? 12.058 15.955 -0.545 1.00 96.94 221 PRO A N 1
ATOM 1619 C CA . PRO A 1 221 ? 12.517 14.767 0.178 1.00 96.94 221 PRO A CA 1
ATOM 1620 C C . PRO A 1 221 ? 11.682 14.424 1.421 1.00 96.94 221 PRO A C 1
ATOM 1622 O O . PRO A 1 221 ? 11.684 13.279 1.864 1.00 96.94 221 PRO A O 1
ATOM 1625 N N . GLN A 1 222 ? 10.953 15.389 1.989 1.00 96.75 222 GLN A N 1
ATOM 1626 C CA . GLN A 1 222 ? 10.055 15.179 3.128 1.00 96.75 222 GLN A CA 1
ATOM 1627 C C . GLN A 1 222 ? 8.816 14.323 2.804 1.00 96.75 222 GLN A C 1
ATOM 1629 O O . GLN A 1 222 ? 8.163 13.834 3.729 1.00 96.75 222 GLN A O 1
ATOM 1634 N N . PHE A 1 223 ? 8.496 14.150 1.518 1.00 98.19 223 PHE A N 1
ATOM 1635 C CA . PHE A 1 223 ? 7.380 13.327 1.044 1.00 98.19 223 PHE A CA 1
ATOM 1636 C C . PHE A 1 223 ? 7.849 12.021 0.392 1.00 98.19 223 PHE A C 1
ATOM 1638 O O . PHE A 1 223 ? 7.029 11.184 0.025 1.00 98.19 223 PHE A O 1
ATOM 1645 N N . THR A 1 224 ? 9.160 11.800 0.268 1.00 97.06 224 THR A N 1
ATOM 1646 C CA . THR A 1 224 ? 9.701 10.550 -0.271 1.00 97.06 224 THR A CA 1
ATOM 1647 C C . THR A 1 224 ? 9.377 9.384 0.665 1.00 97.06 224 THR A C 1
ATOM 1649 O O . THR A 1 224 ? 9.743 9.394 1.844 1.00 97.06 224 THR A O 1
ATOM 1652 N N . GLY A 1 225 ? 8.672 8.382 0.140 1.00 94.50 225 GLY A N 1
ATOM 1653 C CA . GLY A 1 225 ? 8.395 7.119 0.818 1.00 94.50 225 GLY A CA 1
ATOM 1654 C C . GLY A 1 225 ? 9.275 5.964 0.353 1.00 94.50 225 GLY A C 1
ATOM 1655 O O . GLY A 1 225 ? 10.358 6.154 -0.203 1.00 94.50 225 GLY A O 1
ATOM 1656 N N . ASN A 1 226 ? 8.807 4.750 0.630 1.00 93.19 226 ASN A N 1
ATOM 1657 C CA . ASN A 1 226 ? 9.485 3.523 0.223 1.00 93.19 226 ASN A CA 1
ATOM 1658 C C . ASN A 1 226 ? 9.378 3.319 -1.292 1.00 93.19 226 ASN A C 1
ATOM 1660 O O . ASN A 1 226 ? 8.392 3.723 -1.900 1.00 93.19 226 ASN A O 1
ATOM 1664 N N . VAL A 1 227 ? 10.360 2.637 -1.873 1.00 95.38 227 VAL A N 1
ATOM 1665 C CA . VAL A 1 227 ? 10.351 2.162 -3.260 1.00 95.38 227 VAL A CA 1
ATOM 1666 C C . VAL A 1 227 ? 10.781 0.702 -3.279 1.00 95.38 227 VAL A C 1
ATOM 1668 O O . VAL A 1 227 ? 11.608 0.288 -2.462 1.00 95.38 227 VAL A O 1
ATOM 1671 N N . TYR A 1 228 ? 10.226 -0.071 -4.201 1.00 95.06 228 TYR A N 1
ATOM 1672 C CA . TYR A 1 228 ? 10.642 -1.427 -4.495 1.00 95.06 228 TYR A CA 1
ATOM 1673 C C . TYR A 1 228 ? 10.845 -1.578 -5.998 1.00 95.06 228 TYR A C 1
ATOM 1675 O O . TYR A 1 228 ? 9.929 -1.379 -6.794 1.00 95.06 228 TYR A O 1
ATOM 1683 N N . LYS A 1 229 ? 12.078 -1.931 -6.351 1.00 91.56 229 LYS A N 1
ATOM 1684 C CA . LYS A 1 229 ? 12.532 -2.252 -7.698 1.00 91.56 229 LYS A CA 1
ATOM 1685 C C . LYS A 1 229 ? 13.556 -3.363 -7.558 1.00 91.56 229 LYS A C 1
ATOM 1687 O O . LYS A 1 229 ? 14.511 -3.219 -6.794 1.00 91.56 229 LYS A O 1
ATOM 1692 N N . VAL A 1 230 ? 13.346 -4.465 -8.266 1.00 88.88 230 VAL A N 1
ATOM 1693 C CA . VAL A 1 230 ? 14.295 -5.575 -8.336 1.00 88.88 230 VAL A CA 1
ATOM 1694 C C . VAL A 1 230 ? 14.294 -6.110 -9.758 1.00 88.88 230 VAL A C 1
ATOM 1696 O O . VAL A 1 230 ? 13.233 -6.331 -10.332 1.00 88.88 230 VAL A O 1
ATOM 1699 N N . ASN A 1 231 ? 15.484 -6.383 -10.279 1.00 88.88 231 ASN A N 1
ATOM 1700 C CA . ASN A 1 231 ? 15.670 -7.098 -11.530 1.00 88.88 231 ASN A CA 1
ATOM 1701 C C . ASN A 1 231 ? 15.254 -8.572 -11.368 1.00 88.88 231 ASN A C 1
ATOM 1703 O O . ASN A 1 231 ? 16.053 -9.430 -10.976 1.00 88.88 231 ASN A O 1
ATOM 1707 N N . SER A 1 232 ? 13.958 -8.861 -11.499 1.00 88.44 232 SER A N 1
ATOM 1708 C CA . SER A 1 232 ? 13.445 -10.217 -11.323 1.00 88.44 232 SER A CA 1
ATOM 1709 C C . SER A 1 232 ? 12.101 -10.450 -12.015 1.00 88.44 232 SER A C 1
ATOM 1711 O O . SER A 1 232 ? 11.134 -9.752 -11.712 1.00 88.44 232 SER A O 1
ATOM 1713 N N . PRO A 1 233 ? 11.950 -11.532 -12.805 1.00 86.44 233 PRO A N 1
ATOM 1714 C CA . PRO A 1 233 ? 10.671 -11.880 -13.432 1.00 86.44 233 PRO A CA 1
ATOM 1715 C C . PRO A 1 233 ? 9.528 -12.198 -12.451 1.00 86.44 233 PRO A C 1
ATOM 1717 O O . PRO A 1 233 ? 8.360 -12.211 -12.841 1.00 86.44 233 PRO A O 1
ATOM 1720 N N . VAL A 1 234 ? 9.837 -12.514 -11.186 1.00 88.00 234 VAL A N 1
ATOM 1721 C CA . VAL A 1 234 ? 8.824 -12.746 -10.134 1.00 88.00 234 VAL A CA 1
ATOM 1722 C C . VAL A 1 234 ? 8.460 -11.474 -9.361 1.00 88.00 234 VAL A C 1
ATOM 1724 O O . VAL A 1 234 ? 7.446 -11.469 -8.662 1.00 88.00 234 VAL A O 1
ATOM 1727 N N . HIS A 1 235 ? 9.245 -10.409 -9.540 1.00 91.69 235 HIS A N 1
ATOM 1728 C CA . HIS A 1 235 ? 9.046 -9.080 -8.963 1.00 91.69 235 HIS A CA 1
ATOM 1729 C C . HIS A 1 235 ? 9.134 -7.997 -10.060 1.00 91.69 235 HIS A C 1
ATOM 1731 O O . HIS A 1 235 ? 9.952 -7.086 -9.953 1.00 91.69 235 HIS A O 1
ATOM 1737 N N . PRO A 1 236 ? 8.349 -8.117 -11.149 1.00 93.69 236 PRO A N 1
ATOM 1738 C CA . PRO A 1 236 ? 8.590 -7.375 -12.382 1.00 93.69 236 PRO A CA 1
ATOM 1739 C C . PRO A 1 236 ? 8.221 -5.890 -12.297 1.00 93.69 236 PRO A C 1
ATOM 1741 O O . PRO A 1 236 ? 8.493 -5.147 -13.229 1.00 93.69 236 PRO A O 1
ATOM 1744 N N . ASN A 1 237 ? 7.531 -5.440 -11.250 1.00 95.88 237 ASN A N 1
ATOM 1745 C CA . ASN A 1 237 ? 6.911 -4.121 -11.232 1.00 95.88 237 ASN A CA 1
ATOM 1746 C C . ASN A 1 237 ? 7.696 -3.098 -10.409 1.00 95.88 237 ASN A C 1
ATOM 1748 O O . ASN A 1 237 ? 8.377 -3.440 -9.443 1.00 95.88 237 ASN A O 1
ATOM 1752 N N . LEU A 1 238 ? 7.512 -1.823 -10.760 1.00 97.00 238 LEU A N 1
ATOM 1753 C CA . LEU A 1 238 ? 7.940 -0.701 -9.935 1.00 97.00 238 LEU A CA 1
ATOM 1754 C C . LEU A 1 238 ? 6.811 -0.301 -8.979 1.00 97.00 238 LEU A C 1
ATOM 1756 O O . LEU A 1 238 ? 5.692 -0.006 -9.407 1.00 97.00 238 LEU A O 1
ATOM 1760 N N . GLU A 1 239 ? 7.130 -0.244 -7.690 1.00 97.75 239 G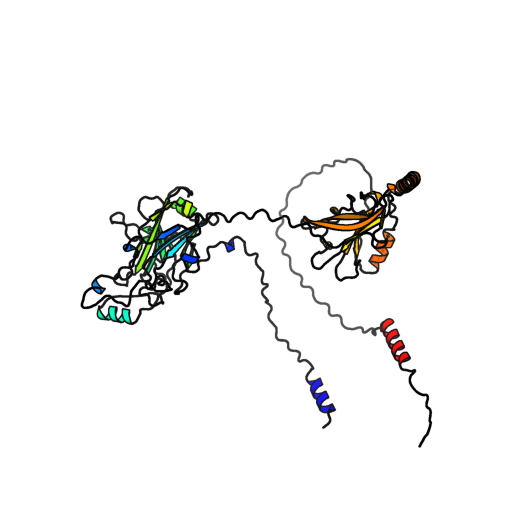LU A N 1
ATOM 1761 C CA . GLU A 1 239 ? 6.207 0.168 -6.634 1.00 97.75 239 GLU A CA 1
ATOM 1762 C C . GLU A 1 239 ? 6.847 1.224 -5.748 1.00 97.75 239 GLU A C 1
ATOM 1764 O O . GLU A 1 239 ? 8.018 1.116 -5.383 1.00 97.75 239 GLU A O 1
ATOM 1769 N N . PHE A 1 240 ? 6.094 2.254 -5.381 1.00 97.94 240 PHE A N 1
ATOM 1770 C CA . PHE A 1 240 ? 6.604 3.309 -4.516 1.00 97.94 240 PHE A CA 1
ATOM 1771 C C . PHE A 1 240 ? 5.509 4.003 -3.716 1.00 97.94 240 PHE A C 1
ATOM 1773 O O . PHE A 1 240 ? 4.312 3.852 -3.956 1.00 97.94 240 PHE A O 1
ATOM 1780 N N . ALA A 1 241 ? 5.941 4.762 -2.716 1.00 97.75 241 ALA A N 1
ATOM 1781 C CA . ALA A 1 241 ? 5.081 5.481 -1.800 1.00 97.75 241 ALA A CA 1
ATOM 1782 C C . ALA A 1 241 ? 5.467 6.960 -1.691 1.00 97.75 241 ALA A C 1
ATOM 1784 O O . ALA A 1 241 ? 6.644 7.329 -1.739 1.00 97.75 241 ALA A O 1
ATOM 1785 N N . ILE A 1 242 ? 4.456 7.798 -1.484 1.00 98.31 242 ILE A N 1
ATOM 1786 C CA . ILE A 1 242 ? 4.569 9.208 -1.127 1.00 98.31 242 ILE A CA 1
ATOM 1787 C C . ILE A 1 242 ? 4.051 9.349 0.307 1.00 98.31 242 ILE A C 1
ATOM 1789 O O . ILE A 1 242 ? 2.878 9.094 0.587 1.00 98.31 242 ILE A O 1
ATOM 1793 N N . ASN A 1 243 ? 4.946 9.713 1.220 1.00 97.56 243 ASN A N 1
ATOM 1794 C CA . ASN A 1 243 ? 4.652 9.903 2.637 1.00 97.56 243 ASN A CA 1
ATOM 1795 C C . ASN A 1 243 ? 4.075 11.296 2.899 1.00 97.56 243 ASN A C 1
ATOM 1797 O O . ASN A 1 243 ? 4.386 12.245 2.183 1.00 97.56 243 ASN A O 1
ATOM 1801 N N . ASN A 1 244 ? 3.322 11.436 3.991 1.00 97.38 244 ASN A N 1
ATOM 1802 C CA . ASN A 1 244 ? 2.676 12.683 4.406 1.00 97.38 244 ASN A CA 1
ATOM 1803 C C . ASN A 1 244 ? 1.853 13.313 3.265 1.00 97.38 244 ASN A C 1
ATOM 1805 O O . ASN A 1 244 ? 1.936 14.521 3.012 1.00 97.38 244 ASN A O 1
ATOM 1809 N N . PHE A 1 245 ? 1.116 12.484 2.521 1.00 98.38 245 PHE A N 1
ATOM 1810 C CA . PHE A 1 245 ? 0.469 12.896 1.275 1.00 98.38 245 PHE A CA 1
ATOM 1811 C C . PHE A 1 245 ? -0.583 13.992 1.495 1.00 98.38 245 PHE A C 1
ATOM 1813 O O . PHE A 1 245 ? -0.708 14.903 0.680 1.00 98.38 245 PHE A O 1
ATOM 1820 N N . SER A 1 246 ? -1.290 13.980 2.625 1.00 98.19 246 SER A N 1
ATOM 1821 C CA . SER A 1 246 ? -2.238 15.032 2.995 1.00 98.19 246 SER A CA 1
ATOM 1822 C C . SER A 1 246 ? -1.567 16.399 3.176 1.00 98.19 246 SER A C 1
ATOM 1824 O O . SER A 1 246 ? -2.146 17.428 2.816 1.00 98.19 246 SER A O 1
ATOM 1826 N N . ALA A 1 247 ? -0.331 16.422 3.686 1.00 98.31 247 ALA A N 1
ATOM 1827 C CA . ALA A 1 247 ? 0.459 17.639 3.830 1.00 98.31 247 ALA A CA 1
ATOM 1828 C C . ALA A 1 247 ? 1.006 18.121 2.481 1.00 98.31 247 ALA A C 1
ATOM 1830 O O . ALA A 1 247 ? 1.003 19.326 2.235 1.00 98.31 247 ALA A O 1
ATOM 1831 N N . LEU A 1 248 ? 1.414 17.197 1.603 1.00 98.56 248 LEU A N 1
ATOM 1832 C CA . LEU A 1 248 ? 1.779 17.517 0.221 1.00 98.56 248 LEU A CA 1
ATOM 1833 C C . LEU A 1 248 ? 0.594 18.142 -0.524 1.00 98.56 248 LEU A C 1
ATOM 1835 O O . LEU A 1 248 ? 0.721 19.227 -1.082 1.00 98.56 248 LEU A O 1
ATOM 1839 N N . TYR A 1 249 ? -0.579 17.511 -0.452 1.00 98.56 249 TYR A N 1
ATOM 1840 C CA . TYR A 1 249 ? -1.800 18.020 -1.073 1.00 98.56 249 TYR A CA 1
ATOM 1841 C C . TYR A 1 249 ? -2.139 19.436 -0.589 1.00 98.56 249 TYR A C 1
ATOM 1843 O O . TYR A 1 249 ? -2.444 20.314 -1.394 1.00 98.56 249 TYR A O 1
ATOM 1851 N N . LEU A 1 250 ? -2.039 19.685 0.721 1.00 98.12 250 LEU A N 1
ATOM 1852 C CA . LEU A 1 250 ? -2.253 21.015 1.293 1.00 98.12 250 LEU A CA 1
ATOM 1853 C C . LEU A 1 250 ? -1.214 22.036 0.822 1.00 98.12 250 LEU A C 1
ATOM 1855 O O . LEU A 1 250 ? -1.565 23.196 0.616 1.00 98.12 250 LEU A O 1
ATOM 1859 N N . GLN A 1 251 ? 0.047 21.627 0.684 1.00 97.19 251 GLN A N 1
ATOM 1860 C CA . GLN A 1 251 ? 1.123 22.504 0.233 1.00 97.19 251 GLN A CA 1
ATOM 1861 C C . GLN A 1 251 ? 0.895 22.974 -1.206 1.00 97.19 251 GLN A C 1
ATOM 1863 O O . GLN A 1 251 ? 1.029 24.168 -1.464 1.00 97.19 251 GLN A O 1
ATOM 1868 N N . GLU A 1 252 ? 0.538 22.059 -2.108 1.00 96.38 252 GLU A N 1
ATOM 1869 C CA . GLU A 1 252 ? 0.372 22.377 -3.530 1.00 96.38 252 GLU A CA 1
ATOM 1870 C C . GLU A 1 252 ? -0.965 23.080 -3.808 1.00 96.38 252 GLU A C 1
ATOM 1872 O O . GLU A 1 252 ? -1.004 24.104 -4.481 1.00 96.38 252 GLU A O 1
ATOM 1877 N N . THR A 1 253 ? -2.067 22.607 -3.215 1.00 97.31 253 THR A N 1
ATOM 1878 C CA . THR A 1 253 ? -3.413 23.126 -3.536 1.00 97.31 253 THR A CA 1
ATOM 1879 C C . THR A 1 253 ? -3.891 24.248 -2.608 1.00 97.31 253 THR A C 1
ATOM 1881 O O . THR A 1 253 ? -4.885 24.925 -2.884 1.00 97.31 253 THR A O 1
ATOM 1884 N N . GLY A 1 254 ? -3.259 24.413 -1.440 1.00 97.69 254 GLY A N 1
ATOM 1885 C CA . GLY A 1 254 ? -3.758 25.271 -0.362 1.00 97.69 254 GLY A CA 1
ATOM 1886 C C . GLY A 1 254 ? -5.034 24.756 0.322 1.00 97.69 254 GLY A C 1
ATOM 1887 O O . GLY A 1 254 ? -5.611 25.466 1.150 1.00 97.69 254 GLY A O 1
ATOM 1888 N N . GLN A 1 255 ? -5.494 23.540 0.003 1.00 97.06 255 GLN A N 1
ATOM 1889 C CA . GLN A 1 255 ? -6.722 22.944 0.532 1.00 97.06 255 GLN A CA 1
ATOM 1890 C C . GLN A 1 255 ? -6.437 21.692 1.363 1.00 97.06 255 GLN A C 1
ATOM 1892 O O . GLN A 1 255 ? -5.522 20.925 1.089 1.00 97.06 255 GLN A O 1
ATOM 1897 N N . THR A 1 256 ? -7.250 21.443 2.390 1.00 97.00 256 THR A N 1
ATOM 1898 C CA . THR A 1 256 ? -7.175 20.179 3.133 1.00 97.00 256 THR A CA 1
ATOM 1899 C C . THR A 1 256 ? -7.649 19.025 2.250 1.00 97.00 256 THR A C 1
ATOM 1901 O O . THR A 1 256 ? -8.700 19.126 1.615 1.00 97.00 256 THR A O 1
ATOM 1904 N N . LEU A 1 257 ? -6.894 17.923 2.246 1.00 97.19 257 LEU A N 1
ATOM 1905 C CA . LEU A 1 257 ? -7.282 16.692 1.566 1.00 97.19 257 LEU A CA 1
ATOM 1906 C C . LEU A 1 257 ? -8.530 16.093 2.227 1.00 97.19 257 LEU A C 1
ATOM 1908 O O . LEU A 1 257 ? -8.539 15.809 3.427 1.00 97.19 257 LEU A O 1
ATOM 1912 N N . THR A 1 258 ? -9.583 15.896 1.439 1.00 95.69 258 THR A N 1
ATOM 1913 C CA . THR A 1 258 ? -10.854 15.308 1.874 1.00 95.69 258 THR A CA 1
ATOM 1914 C C . THR A 1 258 ? -11.269 14.174 0.925 1.00 95.69 258 THR A C 1
ATOM 1916 O O . THR A 1 258 ? -10.819 14.148 -0.221 1.00 95.69 258 THR A O 1
ATOM 1919 N N . PRO A 1 259 ? -12.100 13.207 1.363 1.00 94.12 259 PRO A N 1
ATOM 1920 C CA . PRO A 1 259 ? -12.479 12.064 0.522 1.00 94.12 259 PRO A CA 1
ATOM 1921 C C . PRO A 1 259 ? -13.177 12.436 -0.797 1.00 94.12 259 PRO A C 1
ATOM 1923 O O . PRO A 1 259 ? -13.046 11.721 -1.781 1.00 94.12 259 PRO A O 1
ATOM 1926 N N . ASP A 1 260 ? -13.879 13.568 -0.844 1.00 94.56 260 ASP A N 1
ATOM 1927 C CA . ASP A 1 260 ? -14.620 14.055 -2.015 1.00 94.56 260 ASP A CA 1
ATOM 1928 C C . ASP A 1 260 ? -13.733 14.663 -3.117 1.00 94.56 260 ASP A C 1
ATOM 1930 O O . ASP A 1 260 ? -14.241 15.069 -4.164 1.00 94.56 260 ASP A O 1
ATOM 1934 N N . LYS A 1 261 ? -12.414 14.747 -2.903 1.00 96.25 261 LYS A N 1
ATOM 1935 C CA . LYS A 1 261 ? -11.484 15.241 -3.922 1.00 96.25 261 LYS A CA 1
ATOM 1936 C C . LYS A 1 261 ? -11.367 14.267 -5.090 1.00 96.25 261 LYS A C 1
ATOM 1938 O O . LYS A 1 261 ? -11.562 13.064 -4.952 1.00 96.25 261 LYS A O 1
ATOM 1943 N N . VAL A 1 262 ? -11.011 14.807 -6.247 1.00 97.19 262 VAL A N 1
ATOM 1944 C CA . VAL A 1 262 ? -10.601 14.034 -7.421 1.00 97.19 262 VAL A CA 1
ATOM 1945 C C . VAL A 1 262 ? -9.144 14.386 -7.686 1.00 97.19 262 VAL A C 1
ATOM 1947 O O . VAL A 1 262 ? -8.786 15.562 -7.654 1.00 97.19 262 VAL A O 1
ATOM 1950 N N . ILE A 1 263 ? -8.323 13.364 -7.895 1.00 97.56 263 ILE A N 1
ATOM 1951 C CA . ILE A 1 263 ? -6.901 13.489 -8.224 1.00 97.56 263 ILE A CA 1
ATOM 1952 C C . ILE A 1 263 ? -6.682 12.733 -9.524 1.00 97.56 263 ILE A C 1
ATOM 1954 O O . ILE A 1 263 ? -7.182 11.613 -9.664 1.00 97.56 263 ILE A O 1
ATOM 1958 N N . SER A 1 264 ? -5.970 13.330 -10.477 1.00 96.38 264 SER A N 1
ATOM 1959 C CA . SER A 1 264 ? -5.640 12.631 -11.717 1.00 96.38 264 SER A CA 1
ATOM 1960 C C . SER A 1 264 ? -4.265 11.991 -11.627 1.00 96.38 264 SER A C 1
ATOM 1962 O O . SER A 1 264 ? -3.320 12.603 -11.138 1.00 96.38 264 SER A O 1
ATOM 1964 N N . PHE A 1 265 ? -4.158 10.759 -12.116 1.00 95.75 265 PHE A N 1
ATOM 1965 C CA . PHE A 1 265 ? -2.926 9.974 -12.089 1.00 95.75 265 PHE A CA 1
ATOM 1966 C C . PHE A 1 265 ? -2.495 9.623 -13.504 1.00 95.75 265 PHE A C 1
ATOM 1968 O O . PHE A 1 265 ? -3.295 9.079 -14.267 1.00 95.75 265 PHE A O 1
ATOM 1975 N N . GLY A 1 266 ? -1.240 9.899 -13.836 1.00 94.44 266 GLY A N 1
ATOM 1976 C CA . GLY A 1 266 ? -0.585 9.445 -15.058 1.00 94.44 266 GLY A CA 1
ATOM 1977 C C . GLY A 1 266 ? 0.764 8.799 -14.760 1.00 94.44 266 GLY A C 1
ATOM 1978 O O . GLY A 1 266 ? 1.218 8.777 -13.614 1.00 94.44 266 GLY A O 1
ATOM 1979 N N . ALA A 1 267 ? 1.399 8.244 -15.786 1.00 95.06 267 ALA A N 1
ATOM 1980 C CA . ALA A 1 267 ? 2.698 7.590 -15.670 1.00 95.06 267 ALA A CA 1
ATOM 1981 C C . ALA A 1 267 ? 3.494 7.678 -16.972 1.00 95.06 267 ALA A C 1
ATOM 1983 O O . ALA A 1 267 ? 2.951 7.979 -18.033 1.00 95.06 267 ALA A O 1
ATOM 1984 N N . PHE A 1 268 ? 4.796 7.451 -16.880 1.00 93.50 268 PHE A N 1
ATOM 1985 C CA . PHE A 1 268 ? 5.719 7.541 -18.004 1.00 93.50 268 PHE A CA 1
ATOM 1986 C C . PHE A 1 268 ? 6.958 6.693 -17.730 1.00 93.50 268 PHE A C 1
ATOM 1988 O O . PHE A 1 268 ? 7.305 6.452 -16.569 1.00 93.50 268 PHE A O 1
ATOM 1995 N N . ALA A 1 269 ? 7.608 6.247 -18.798 1.00 93.56 269 ALA A N 1
ATOM 1996 C CA . ALA A 1 269 ? 8.866 5.518 -18.743 1.00 93.56 269 ALA A CA 1
ATOM 1997 C C . ALA A 1 269 ? 9.596 5.598 -20.089 1.00 93.56 269 ALA A C 1
ATOM 1999 O O . ALA A 1 269 ? 8.938 5.790 -21.113 1.00 93.56 269 ALA A O 1
ATOM 2000 N N . GLY A 1 270 ? 10.915 5.437 -20.078 1.00 92.00 270 GLY A N 1
ATOM 2001 C CA . GLY A 1 270 ? 11.733 5.500 -21.288 1.00 92.00 270 GLY A CA 1
ATOM 2002 C C . GLY A 1 270 ? 13.220 5.691 -21.003 1.00 92.00 270 GLY A C 1
ATOM 2003 O O . GLY A 1 270 ? 13.645 5.624 -19.845 1.00 92.00 270 GLY A O 1
ATOM 2004 N N . SER A 1 271 ? 13.993 5.961 -22.054 1.00 90.75 271 SER A N 1
ATOM 2005 C CA . SER A 1 271 ? 15.427 6.239 -22.006 1.00 90.75 271 SER A CA 1
ATOM 2006 C C . SER A 1 271 ? 15.830 7.264 -23.066 1.00 90.75 271 SER A C 1
ATOM 2008 O O . SER A 1 271 ? 15.355 7.289 -24.194 1.00 90.75 271 SER A O 1
ATOM 2010 N N . GLY A 1 272 ? 16.776 8.133 -22.722 1.00 86.81 272 GLY A N 1
ATOM 2011 C CA . GLY A 1 272 ? 17.351 9.075 -23.685 1.00 86.81 272 GLY A CA 1
ATOM 2012 C C . GLY A 1 272 ? 18.381 8.445 -24.631 1.00 86.81 272 GLY A C 1
ATOM 2013 O O . GLY A 1 272 ? 18.746 9.081 -25.620 1.00 86.81 272 GLY A O 1
ATOM 2014 N N . ASP A 1 273 ? 18.863 7.235 -24.329 1.00 85.06 273 ASP A N 1
ATOM 2015 C CA . ASP A 1 273 ? 19.993 6.582 -25.009 1.00 85.06 273 ASP A CA 1
ATOM 2016 C C . ASP A 1 273 ? 19.581 5.396 -25.914 1.00 85.06 273 ASP A C 1
ATOM 2018 O O . ASP A 1 273 ? 20.455 4.706 -26.452 1.00 85.06 273 ASP A O 1
ATOM 2022 N N . ASP A 1 274 ? 18.275 5.166 -26.100 1.00 75.25 274 ASP A N 1
ATOM 2023 C CA . ASP A 1 274 ? 17.690 4.026 -26.835 1.00 75.25 274 ASP A CA 1
ATOM 2024 C C . ASP A 1 274 ? 17.119 4.379 -28.230 1.00 75.25 274 ASP A C 1
ATOM 2026 O O . ASP A 1 274 ? 16.371 3.599 -28.832 1.00 75.25 274 ASP A O 1
ATOM 2030 N N . ASP A 1 275 ? 17.446 5.570 -28.750 1.00 73.94 275 ASP A N 1
ATOM 2031 C CA . ASP A 1 275 ? 16.930 6.119 -30.015 1.00 73.94 275 ASP A CA 1
ATOM 2032 C C . ASP A 1 275 ? 15.382 6.059 -30.134 1.00 73.94 275 ASP A C 1
ATOM 2034 O O . ASP A 1 275 ? 14.819 5.990 -31.236 1.00 73.94 275 ASP A O 1
ATOM 2038 N N . GLY A 1 276 ? 14.680 6.124 -28.994 1.00 68.81 276 GLY A N 1
ATOM 2039 C CA . GLY A 1 276 ? 13.224 6.130 -28.874 1.00 68.81 276 GLY A CA 1
ATOM 2040 C C . GLY A 1 276 ? 12.578 4.743 -28.796 1.00 68.81 276 GLY A C 1
ATOM 2041 O O . GLY A 1 276 ? 11.369 4.642 -29.025 1.00 68.81 276 GLY A O 1
ATOM 2042 N N . ILE A 1 277 ? 13.346 3.675 -28.543 1.00 68.94 277 ILE A N 1
ATOM 2043 C CA . ILE A 1 277 ? 12.813 2.330 -28.277 1.00 68.94 277 ILE A CA 1
ATOM 2044 C C . ILE A 1 277 ? 12.433 2.218 -26.806 1.00 68.94 277 ILE A C 1
ATOM 2046 O O . ILE A 1 277 ? 13.285 1.915 -25.990 1.00 68.94 277 ILE A O 1
ATOM 2050 N N . GLY A 1 278 ? 11.150 2.303 -26.463 1.00 70.50 278 GLY A N 1
ATOM 2051 C CA . GLY A 1 278 ? 10.787 2.147 -25.047 1.00 70.50 278 GLY A CA 1
ATOM 2052 C C . GLY A 1 278 ? 9.835 3.193 -24.517 1.00 70.50 278 GLY A C 1
ATOM 2053 O O . GLY A 1 278 ? 9.168 2.967 -23.518 1.00 70.50 278 GLY A O 1
ATOM 2054 N N . GLU A 1 279 ? 9.720 4.324 -25.200 1.00 83.19 279 GLU A N 1
ATOM 2055 C CA . GLU A 1 279 ? 8.994 5.474 -24.673 1.00 83.19 279 GLU A CA 1
ATOM 2056 C C . GLU A 1 279 ? 7.505 5.173 -24.465 1.00 83.19 279 GLU A C 1
ATOM 2058 O O . GLU A 1 279 ? 6.754 4.937 -25.419 1.00 83.19 279 GLU A O 1
ATOM 2063 N N . ALA A 1 280 ? 7.075 5.207 -23.205 1.00 86.81 280 ALA A N 1
ATOM 2064 C CA . ALA A 1 280 ? 5.698 5.000 -22.792 1.00 86.81 280 ALA A CA 1
ATOM 2065 C C . ALA A 1 280 ? 5.158 6.251 -22.096 1.00 86.81 280 ALA A C 1
ATOM 2067 O O . ALA A 1 280 ? 5.764 6.796 -21.171 1.00 86.81 280 ALA A O 1
ATOM 2068 N N . PHE A 1 281 ? 3.961 6.670 -22.505 1.00 88.44 281 PHE A N 1
ATOM 2069 C CA . PHE A 1 281 ? 3.218 7.750 -21.867 1.00 88.44 281 PHE A CA 1
ATOM 2070 C C . PHE A 1 281 ? 1.780 7.331 -21.572 1.00 88.44 281 PHE A C 1
ATOM 2072 O O . PHE A 1 281 ? 0.940 7.114 -22.458 1.00 88.44 281 PHE A O 1
ATOM 2079 N N . PHE A 1 282 ? 1.480 7.266 -20.284 1.00 88.12 282 PHE A N 1
ATOM 2080 C CA . PHE A 1 282 ? 0.161 7.002 -19.753 1.00 88.12 282 PHE A CA 1
ATOM 2081 C C . PHE A 1 282 ? -0.497 8.339 -19.368 1.00 88.12 282 PHE A C 1
ATOM 2083 O O . PHE A 1 282 ? -0.088 8.957 -18.379 1.00 88.12 282 PHE A O 1
ATOM 2090 N N . PRO A 1 283 ? -1.509 8.809 -20.124 1.00 88.50 283 PRO A N 1
ATOM 2091 C CA . PRO A 1 283 ? -2.144 10.096 -19.860 1.00 88.50 283 PRO A CA 1
ATOM 2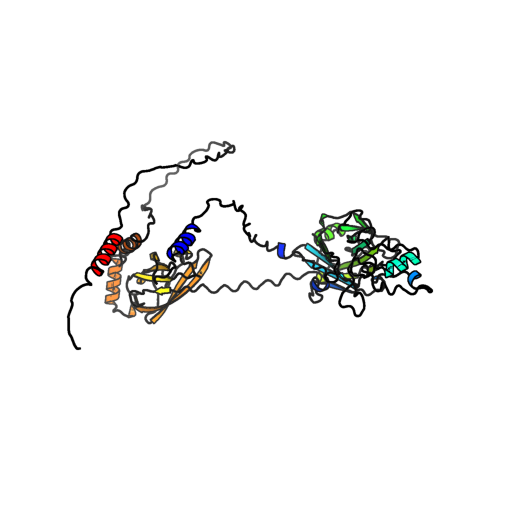092 C C . PRO A 1 283 ? -2.854 10.093 -18.506 1.00 88.50 283 PRO A C 1
ATOM 2094 O O . PRO A 1 283 ? -3.343 9.056 -18.057 1.00 88.50 283 PRO A O 1
ATOM 2097 N N . GLN A 1 284 ? -2.960 11.265 -17.880 1.00 89.44 284 GLN A N 1
ATOM 2098 C CA . GLN A 1 284 ? -3.631 11.372 -16.590 1.00 89.44 284 GLN A CA 1
ATOM 2099 C C . GLN A 1 284 ? -5.103 10.952 -16.656 1.00 89.44 284 GLN A C 1
ATOM 2101 O O . GLN A 1 284 ? -5.847 11.356 -17.553 1.00 89.44 284 GLN A O 1
ATOM 2106 N N . VAL A 1 285 ? -5.532 10.168 -15.670 1.00 92.88 285 VAL A N 1
ATOM 2107 C CA . VAL A 1 285 ? -6.919 9.729 -15.505 1.00 92.88 285 VAL A CA 1
ATOM 2108 C C . VAL A 1 285 ? -7.453 10.253 -14.173 1.00 92.88 285 VAL A C 1
ATOM 2110 O O . VAL A 1 285 ? -6.852 9.949 -13.140 1.00 92.88 285 VAL A O 1
ATOM 2113 N N . PRO A 1 286 ? -8.567 11.009 -14.161 1.00 95.06 286 PRO A N 1
ATOM 2114 C CA . PRO A 1 286 ? -9.167 11.508 -12.929 1.00 95.06 286 PRO A CA 1
ATOM 2115 C C . PRO A 1 286 ? -9.766 10.363 -12.107 1.00 95.06 286 PRO A C 1
ATOM 2117 O O . PRO A 1 286 ? -10.551 9.556 -12.611 1.00 95.06 286 PRO A O 1
ATOM 2120 N N . VAL A 1 287 ? -9.428 10.320 -10.820 1.00 95.31 287 VAL A N 1
ATOM 2121 C CA . VAL A 1 287 ? -9.882 9.305 -9.866 1.00 95.31 287 VAL A CA 1
ATOM 2122 C C . VAL A 1 287 ? -10.536 9.982 -8.659 1.00 95.31 287 VAL A C 1
ATOM 2124 O O . VAL A 1 287 ? -9.890 10.799 -8.000 1.00 95.31 287 VAL A O 1
ATOM 2127 N N . PRO A 1 288 ? -11.795 9.640 -8.313 1.00 95.94 288 PRO A N 1
ATOM 2128 C CA . PRO A 1 288 ? -12.380 10.037 -7.035 1.00 95.94 288 PRO A CA 1
ATOM 2129 C C . PRO A 1 288 ? -11.562 9.459 -5.878 1.00 95.94 288 PRO A C 1
ATOM 2131 O O . PRO A 1 288 ? -11.429 8.238 -5.754 1.00 95.94 288 PRO A O 1
ATOM 2134 N N . PHE A 1 289 ? -11.005 10.335 -5.044 1.00 95.00 289 PHE A N 1
ATOM 2135 C CA . PHE A 1 289 ? -10.016 9.985 -4.029 1.00 95.00 289 PHE A CA 1
ATOM 2136 C C . PHE A 1 289 ? -10.594 9.089 -2.929 1.00 95.00 289 PHE A C 1
ATOM 2138 O O . PHE A 1 289 ? -9.901 8.221 -2.412 1.00 95.00 289 PHE A O 1
ATOM 2145 N N . GLU A 1 290 ? -11.888 9.195 -2.619 1.00 94.44 290 GLU A N 1
ATOM 2146 C CA . GLU A 1 290 ? -12.576 8.274 -1.704 1.00 94.44 290 GLU A CA 1
ATOM 2147 C C . GLU A 1 290 ? -12.389 6.791 -2.064 1.00 94.44 290 GLU A C 1
ATOM 2149 O O . GLU A 1 290 ? -12.326 5.947 -1.170 1.00 94.44 290 GLU A O 1
ATOM 2154 N N . ASN A 1 291 ? -12.228 6.465 -3.351 1.00 94.12 291 ASN A N 1
ATOM 2155 C CA . ASN A 1 291 ? -12.045 5.087 -3.801 1.00 94.12 291 ASN A CA 1
ATOM 2156 C C . ASN A 1 291 ? -10.649 4.538 -3.485 1.00 94.12 291 ASN A C 1
ATOM 2158 O O . ASN A 1 291 ? -10.493 3.320 -3.380 1.00 94.12 291 ASN A O 1
ATOM 2162 N N . THR A 1 292 ? -9.647 5.407 -3.320 1.00 92.56 292 THR A N 1
ATOM 2163 C CA . THR A 1 292 ? -8.282 5.004 -2.955 1.00 92.56 292 THR A CA 1
ATOM 2164 C C . THR A 1 292 ? -8.121 4.828 -1.449 1.00 92.56 292 THR A C 1
ATOM 2166 O O . THR A 1 292 ? -7.116 4.285 -1.013 1.00 92.56 292 THR A O 1
ATOM 2169 N N . ILE A 1 293 ? -9.066 5.287 -0.621 1.00 93.44 293 ILE A N 1
ATOM 2170 C CA . ILE A 1 293 ? -8.917 5.233 0.839 1.00 93.44 293 ILE A CA 1
ATOM 2171 C C . ILE A 1 293 ? -9.058 3.790 1.319 1.00 93.44 293 ILE A C 1
ATOM 2173 O O . ILE A 1 293 ? -10.133 3.192 1.227 1.00 93.44 293 ILE A O 1
ATOM 2177 N N . VAL A 1 294 ? -7.980 3.240 1.883 1.00 88.44 294 VAL A N 1
ATOM 2178 C CA . VAL A 1 294 ? -8.012 1.938 2.549 1.00 88.44 294 VAL A CA 1
ATOM 2179 C C . VAL A 1 294 ? -8.969 2.044 3.736 1.00 88.44 294 VAL A C 1
ATOM 2181 O O . VAL A 1 294 ? -8.737 2.861 4.637 1.00 88.44 294 VAL A O 1
ATOM 2184 N N . PRO A 1 295 ? -10.058 1.254 3.766 1.00 82.50 295 PRO A N 1
ATOM 2185 C CA . PRO A 1 295 ? -10.965 1.284 4.894 1.00 82.50 295 PRO A CA 1
ATOM 2186 C C . PRO A 1 295 ? -10.189 0.884 6.151 1.00 82.50 295 PRO A C 1
ATOM 2188 O O . PRO A 1 295 ? -9.370 -0.041 6.093 1.00 82.50 295 PRO A O 1
ATOM 2191 N N . PRO A 1 296 ? -10.430 1.551 7.294 1.00 75.50 296 PRO A N 1
ATOM 2192 C CA . PRO A 1 296 ? -9.794 1.150 8.534 1.00 75.50 296 PRO A CA 1
ATOM 2193 C C . PRO A 1 296 ? -10.077 -0.338 8.760 1.00 75.50 296 PRO A C 1
ATOM 2195 O O . PRO A 1 296 ? -11.203 -0.784 8.489 1.00 75.50 296 PRO A O 1
ATOM 2198 N N . PRO A 1 297 ? -9.083 -1.119 9.226 1.00 65.88 297 PRO A N 1
ATOM 2199 C CA . PRO A 1 297 ? -9.283 -2.536 9.465 1.00 65.88 297 PRO A CA 1
ATOM 2200 C C . PRO A 1 297 ? -10.537 -2.707 10.326 1.00 65.88 297 PRO A C 1
ATOM 2202 O O . PRO A 1 297 ? -10.735 -1.911 11.255 1.00 65.88 297 PRO A O 1
ATOM 2205 N N . PRO A 1 298 ? -11.408 -3.686 10.013 1.00 62.22 298 PRO A N 1
ATOM 2206 C CA . PRO A 1 298 ? -12.634 -3.888 10.764 1.00 62.22 298 PRO A CA 1
ATOM 2207 C C . PRO A 1 298 ? -12.265 -3.961 12.238 1.00 62.22 298 PRO A C 1
ATOM 2209 O O . PRO A 1 298 ? -11.471 -4.812 12.643 1.00 62.22 298 PRO A O 1
ATOM 2212 N N . VAL A 1 299 ? -12.785 -3.010 13.020 1.00 55.53 299 VAL A N 1
ATOM 2213 C CA . VAL A 1 299 ? -12.512 -2.939 14.452 1.00 55.53 299 VAL A CA 1
ATOM 2214 C C . VAL A 1 299 ? -12.926 -4.289 15.010 1.00 55.53 299 VAL A C 1
ATOM 2216 O O . VAL A 1 299 ? -14.108 -4.639 14.946 1.00 55.53 299 VAL A O 1
ATOM 2219 N N . CYS A 1 300 ? -11.954 -5.076 15.479 1.00 45.78 300 CYS A N 1
ATOM 2220 C CA . CYS A 1 300 ? -12.252 -6.355 16.099 1.00 45.78 300 CYS A CA 1
ATOM 2221 C C . CYS A 1 300 ? -13.356 -6.114 17.134 1.00 45.78 300 CYS A C 1
ATOM 2223 O O . CYS A 1 300 ? -13.232 -5.167 17.925 1.00 45.78 300 CYS A O 1
ATOM 2225 N N . PRO A 1 301 ? -14.433 -6.923 17.151 1.00 53.44 301 PRO A N 1
ATOM 2226 C CA . PRO A 1 301 ? -15.376 -6.862 18.253 1.00 53.44 301 PRO A CA 1
ATOM 2227 C C . PRO A 1 301 ? -14.570 -6.950 19.557 1.00 53.44 301 PRO A C 1
ATOM 2229 O O . PRO A 1 301 ? -13.568 -7.679 19.586 1.00 53.44 301 PRO A O 1
ATOM 2232 N N . PRO A 1 302 ? -14.936 -6.179 20.601 1.00 58.09 302 PRO A N 1
ATOM 2233 C CA . PRO A 1 302 ? -14.202 -6.177 21.860 1.00 58.09 302 PRO A CA 1
ATOM 2234 C C . PRO A 1 302 ? -13.931 -7.627 22.266 1.00 58.09 302 PRO A C 1
ATOM 2236 O O . PRO A 1 302 ? -14.841 -8.454 22.125 1.00 58.09 302 PRO A O 1
ATOM 2239 N N . PRO A 1 303 ? -12.690 -7.959 22.678 1.00 55.22 303 PRO A N 1
ATOM 2240 C CA . PRO A 1 303 ? -12.294 -9.340 22.898 1.00 55.22 303 PRO A CA 1
ATOM 2241 C C . PRO A 1 303 ? -13.353 -10.018 23.768 1.00 55.22 303 PRO A C 1
ATOM 2243 O O . PRO A 1 303 ? -13.796 -9.401 24.746 1.00 55.22 303 PRO A O 1
ATOM 2246 N N . PRO A 1 304 ? -13.791 -11.245 23.421 1.00 57.59 304 PRO A N 1
ATOM 2247 C CA . PRO A 1 304 ? -14.681 -12.001 24.284 1.00 57.59 304 PRO A CA 1
ATOM 2248 C C . PRO A 1 304 ? -14.072 -11.953 25.679 1.00 57.59 304 PRO A C 1
ATOM 2250 O O . PRO A 1 304 ? -12.900 -12.305 25.830 1.00 57.59 304 PRO A O 1
ATOM 2253 N N . VAL A 1 305 ? -14.813 -11.442 26.668 1.00 58.31 305 VAL A N 1
ATOM 2254 C CA . VAL A 1 305 ? -14.349 -11.432 28.057 1.00 58.31 305 VAL A CA 1
ATOM 2255 C C . VAL A 1 305 ? -13.925 -12.862 28.353 1.00 58.31 305 VAL A C 1
ATOM 2257 O O . VAL A 1 305 ? -14.773 -13.757 28.336 1.00 58.31 305 VAL A O 1
ATOM 2260 N N . CYS A 1 306 ? -12.616 -13.095 28.505 1.00 56.78 306 CYS A N 1
ATOM 2261 C CA . CYS A 1 306 ? -12.106 -14.438 28.730 1.00 56.78 306 CYS A CA 1
ATOM 2262 C C . CYS A 1 306 ? -12.890 -15.018 29.909 1.00 56.78 306 CYS A C 1
ATOM 2264 O O . CYS A 1 306 ? -13.001 -14.329 30.933 1.00 56.78 306 CYS A O 1
ATOM 2266 N N . PRO A 1 307 ? -13.475 -16.223 29.783 1.00 70.81 307 PRO A N 1
ATOM 2267 C CA . PRO A 1 307 ? -14.208 -16.809 30.889 1.00 70.81 307 PRO A CA 1
ATOM 2268 C C . PRO A 1 307 ? -13.300 -16.815 32.129 1.00 70.81 307 PRO A C 1
ATOM 2270 O O . PRO A 1 307 ? -12.093 -17.055 31.985 1.00 70.81 307 PRO A O 1
ATOM 2273 N N . PRO A 1 308 ? -13.838 -16.509 33.327 1.00 79.94 308 PRO A N 1
ATOM 2274 C CA . PRO A 1 308 ? -13.054 -16.513 34.552 1.00 79.94 308 PRO A CA 1
ATOM 2275 C C . PRO A 1 308 ? -12.266 -17.814 34.667 1.00 79.94 308 PRO A C 1
ATOM 2277 O O . PRO A 1 308 ? -12.784 -18.890 34.357 1.00 79.94 308 PRO A O 1
ATOM 2280 N N . VAL A 1 309 ? -11.011 -17.731 35.105 1.00 86.69 309 VAL A N 1
ATOM 2281 C CA . VAL A 1 309 ? -10.194 -18.940 35.259 1.00 86.69 309 VAL A CA 1
ATOM 2282 C C . VAL A 1 309 ? -10.849 -19.833 36.313 1.00 86.69 309 VAL A C 1
ATOM 2284 O O . VAL A 1 309 ? -11.306 -19.340 37.341 1.00 86.69 309 VAL A O 1
ATOM 2287 N N . SER A 1 310 ? -10.901 -21.142 36.078 1.00 91.94 310 SER A N 1
ATOM 2288 C CA . SER A 1 310 ? -11.523 -22.100 37.000 1.00 91.94 310 SER A CA 1
ATOM 2289 C C . SER A 1 310 ? -10.470 -23.048 37.581 1.00 91.94 310 SER A C 1
ATOM 2291 O O . SER A 1 310 ? -10.378 -24.199 37.144 1.00 91.94 310 SER A O 1
ATOM 2293 N N . PRO A 1 311 ? -9.632 -22.591 38.534 1.00 93.12 311 PRO A N 1
ATOM 2294 C CA . PRO A 1 311 ? -8.641 -23.454 39.167 1.00 93.12 311 PRO A CA 1
ATOM 2295 C C . PRO A 1 311 ? -9.318 -24.572 39.978 1.00 93.12 311 PRO A C 1
ATOM 2297 O O . PRO A 1 311 ? -10.425 -24.375 40.491 1.00 93.12 311 PRO A O 1
ATOM 2300 N N . PRO A 1 312 ? -8.672 -25.736 40.158 1.00 95.12 312 PRO A N 1
ATOM 2301 C CA . PRO A 1 312 ? -9.189 -26.767 41.048 1.00 95.12 312 PRO A CA 1
ATOM 2302 C C . PRO A 1 312 ? -9.303 -26.244 42.486 1.00 95.12 312 PRO A C 1
ATOM 2304 O O . PRO A 1 312 ? -8.458 -25.480 42.956 1.00 95.12 312 PRO A O 1
ATOM 2307 N N . VAL A 1 313 ? -10.337 -26.670 43.209 1.00 96.00 313 VAL A N 1
ATOM 2308 C CA . VAL A 1 313 ? -10.579 -26.251 44.593 1.00 96.00 313 VAL A CA 1
ATOM 2309 C C . VAL A 1 313 ? -10.956 -27.440 45.461 1.00 96.00 313 VAL A C 1
ATOM 2311 O O . VAL A 1 313 ? -11.603 -28.380 45.009 1.00 96.00 313 VAL A O 1
ATOM 2314 N N . VAL A 1 314 ? -10.562 -27.385 46.732 1.00 94.56 314 VAL A N 1
ATOM 2315 C CA . VAL A 1 314 ? -10.967 -28.347 47.754 1.00 94.56 314 VAL A CA 1
ATOM 2316 C C . VAL A 1 314 ? -11.519 -27.611 48.970 1.00 94.56 314 VAL A C 1
ATOM 2318 O O . VAL A 1 314 ? -10.839 -26.778 49.568 1.00 94.56 314 VAL A O 1
ATOM 2321 N N . ILE A 1 315 ? -12.748 -27.934 49.370 1.00 93.31 315 ILE A N 1
ATOM 2322 C CA . ILE A 1 315 ? -13.429 -27.340 50.529 1.00 93.31 315 ILE A CA 1
ATOM 2323 C C . ILE A 1 315 ? -13.527 -28.363 51.656 1.00 93.31 315 ILE A C 1
ATOM 2325 O O . ILE A 1 315 ? -14.145 -29.411 51.534 1.00 93.31 315 ILE A O 1
ATOM 2329 N N . ASN A 1 316 ? -12.931 -28.015 52.788 1.00 88.56 316 ASN A N 1
ATOM 2330 C CA . ASN A 1 316 ? -12.962 -28.752 54.042 1.00 88.56 316 ASN A CA 1
ATOM 2331 C C . ASN A 1 316 ? -12.645 -30.264 53.925 1.00 88.56 316 ASN A C 1
ATOM 2333 O O . ASN A 1 316 ? -13.370 -31.100 54.469 1.00 88.56 316 ASN A O 1
ATOM 2337 N N . PRO A 1 317 ? -11.519 -30.647 53.286 1.00 78.62 317 PRO A N 1
ATOM 2338 C CA . PRO A 1 317 ? -11.241 -32.052 52.958 1.00 78.62 317 PRO A CA 1
ATOM 2339 C C . PRO A 1 317 ? -11.109 -32.961 54.185 1.00 78.62 317 PRO A C 1
ATOM 2341 O O . PRO A 1 317 ? -11.384 -34.151 54.129 1.00 78.62 317 PRO A O 1
ATOM 2344 N N . HIS A 1 318 ? -10.718 -32.396 55.326 1.00 78.62 318 HIS A N 1
ATOM 2345 C CA . HIS A 1 318 ? -10.552 -33.121 56.585 1.00 78.62 318 HIS A CA 1
ATOM 2346 C C . HIS A 1 318 ? -11.877 -33.447 57.297 1.00 78.62 318 HIS A C 1
ATOM 2348 O O . HIS A 1 318 ? -11.857 -34.056 58.363 1.00 78.62 318 HIS A O 1
ATOM 2354 N N . GLN A 1 319 ? -13.012 -33.029 56.734 1.00 79.31 319 GLN A N 1
ATOM 2355 C CA . GLN A 1 319 ? -14.354 -33.315 57.239 1.00 79.31 319 GLN A CA 1
ATOM 2356 C C . GLN A 1 319 ? -15.252 -33.887 56.131 1.00 79.31 319 GLN A C 1
ATOM 2358 O O . GLN A 1 319 ? -16.451 -33.641 56.133 1.00 79.31 319 GLN A O 1
ATOM 2363 N N . ASN A 1 320 ? -14.691 -34.629 55.167 1.00 86.00 320 ASN A N 1
ATOM 2364 C CA . ASN A 1 320 ? -15.440 -35.223 54.049 1.00 86.00 320 ASN A CA 1
ATOM 2365 C C . ASN A 1 320 ? -16.308 -34.198 53.292 1.00 86.00 320 ASN A C 1
ATOM 2367 O O . ASN A 1 320 ? -17.458 -34.478 52.960 1.00 86.00 320 ASN A O 1
ATOM 2371 N N . ASN A 1 321 ? -15.775 -32.993 53.063 1.00 88.81 321 ASN A N 1
ATOM 2372 C CA . ASN A 1 321 ? -16.467 -31.891 52.384 1.00 88.81 321 ASN A CA 1
ATOM 2373 C C . ASN A 1 321 ? -17.775 -31.452 53.075 1.00 88.81 321 ASN A C 1
ATOM 2375 O O . ASN A 1 321 ? -18.651 -30.854 52.453 1.00 88.81 321 ASN A O 1
ATOM 2379 N N . HIS A 1 322 ? -17.919 -31.743 54.368 1.00 92.31 322 HIS A N 1
ATOM 2380 C CA . HIS A 1 322 ? -18.995 -31.226 55.201 1.00 92.31 322 HIS A CA 1
ATOM 2381 C C . HIS A 1 322 ? -18.628 -29.829 55.701 1.00 92.31 322 HIS A C 1
ATOM 2383 O O . HIS A 1 322 ? -17.522 -29.612 56.194 1.00 92.31 322 HIS A O 1
ATOM 2389 N N . ILE A 1 323 ? -19.556 -28.885 55.602 1.00 93.38 323 ILE A N 1
ATOM 2390 C CA . ILE A 1 323 ? -19.442 -27.544 56.174 1.00 93.38 323 ILE A CA 1
ATOM 2391 C C . ILE A 1 323 ? -20.656 -27.255 57.054 1.00 93.38 323 ILE A C 1
ATOM 2393 O O . ILE A 1 323 ? -21.722 -27.844 56.888 1.00 93.38 323 ILE A O 1
ATOM 2397 N N . ASN A 1 324 ? -20.485 -26.350 58.011 1.00 91.06 324 ASN A N 1
ATOM 2398 C CA . ASN A 1 324 ? -21.521 -25.999 58.969 1.00 91.06 324 ASN A CA 1
ATOM 2399 C C . ASN A 1 324 ? -21.629 -24.478 59.061 1.00 91.06 324 ASN A C 1
ATOM 2401 O O . ASN A 1 324 ? -20.752 -23.826 59.627 1.00 91.06 324 ASN A O 1
ATOM 2405 N N . THR A 1 325 ? -22.690 -23.910 58.496 1.00 92.19 325 THR A N 1
ATOM 2406 C CA . THR A 1 325 ? -22.918 -22.458 58.521 1.00 92.19 325 THR A CA 1
ATOM 2407 C C . THR A 1 325 ? -23.768 -22.007 59.710 1.00 92.19 325 THR A C 1
ATOM 2409 O O . THR A 1 325 ? -23.898 -20.811 59.965 1.00 92.19 325 THR A O 1
ATOM 2412 N N . ALA A 1 326 ? -24.309 -22.944 60.498 1.00 86.56 326 ALA A N 1
ATOM 2413 C CA . ALA A 1 326 ? -25.099 -22.642 61.698 1.00 86.56 326 ALA A CA 1
ATOM 2414 C C . ALA A 1 326 ? -24.255 -22.276 62.927 1.00 86.56 326 ALA A C 1
ATOM 2416 O O . ALA A 1 326 ? -24.766 -21.752 63.919 1.00 86.56 326 ALA A O 1
ATOM 2417 N N . HIS A 1 327 ? -22.972 -22.632 62.910 1.00 83.81 327 HIS A N 1
ATOM 2418 C CA . HIS A 1 327 ? -22.068 -22.502 64.045 1.00 83.81 327 HIS A CA 1
ATOM 2419 C C . HIS A 1 327 ? -20.781 -21.778 63.634 1.00 83.81 327 HIS A C 1
ATOM 2421 O O . HIS A 1 327 ? -20.419 -21.777 62.456 1.00 83.81 327 HIS A O 1
ATOM 2427 N N . PRO A 1 328 ? -20.046 -21.184 64.59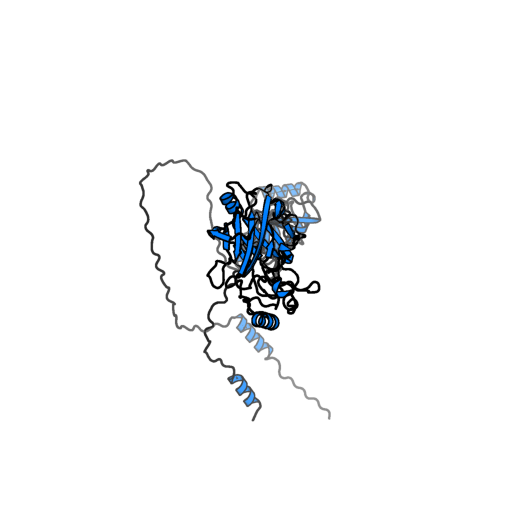2 1.00 80.62 328 PRO A N 1
ATOM 2428 C CA . PRO A 1 328 ? -18.766 -20.528 64.332 1.00 80.62 328 PRO A CA 1
ATOM 2429 C C . PRO A 1 328 ? -17.646 -21.562 64.124 1.00 80.62 328 PRO A C 1
ATOM 2431 O O . PRO A 1 328 ? -16.691 -21.631 64.897 1.00 80.62 328 PRO A O 1
ATOM 2434 N N . THR A 1 329 ? -17.790 -22.416 63.111 1.00 86.12 329 THR A N 1
ATOM 2435 C CA . THR A 1 329 ? -16.753 -23.353 62.670 1.00 86.12 329 THR A CA 1
ATOM 2436 C C . THR A 1 329 ? -15.861 -22.705 61.620 1.00 86.12 329 THR A C 1
ATOM 2438 O O . THR A 1 329 ? -16.336 -21.913 60.808 1.00 86.12 329 THR A O 1
ATOM 2441 N N . ASP A 1 330 ? -14.583 -23.073 61.601 1.00 90.50 330 ASP A N 1
ATOM 2442 C CA . ASP A 1 330 ? -13.632 -22.597 60.596 1.00 90.50 330 ASP A CA 1
ATOM 2443 C C . ASP A 1 330 ? -13.783 -23.434 59.311 1.00 90.50 330 ASP A C 1
ATOM 2445 O O . ASP A 1 330 ? -13.432 -24.616 59.288 1.00 90.50 330 ASP A O 1
ATOM 2449 N N . ILE A 1 331 ? -14.284 -22.835 58.230 1.00 94.06 331 ILE A N 1
ATOM 2450 C CA . ILE A 1 331 ? -14.385 -23.483 56.917 1.00 94.06 331 ILE A CA 1
ATOM 2451 C C . ILE A 1 331 ? -13.093 -23.219 56.148 1.00 94.06 331 ILE A C 1
ATOM 2453 O O . ILE A 1 331 ? -12.740 -22.070 55.888 1.00 94.06 331 ILE A O 1
ATOM 2457 N N . ARG A 1 332 ? -12.376 -24.283 55.773 1.00 95.25 332 ARG A N 1
ATOM 2458 C CA . ARG A 1 332 ? -11.133 -24.179 54.993 1.00 95.25 332 ARG A CA 1
ATOM 2459 C C . ARG A 1 332 ? -11.416 -24.419 53.519 1.00 95.25 332 ARG A C 1
ATOM 2461 O O . ARG A 1 332 ? -11.887 -25.497 53.177 1.00 95.25 332 ARG A O 1
ATOM 2468 N N . VAL A 1 333 ? -11.065 -23.471 52.663 1.00 96.69 333 VAL A N 1
ATOM 2469 C CA . VAL A 1 333 ? -11.142 -23.611 51.205 1.00 96.69 333 VAL A CA 1
ATOM 2470 C C . VAL A 1 333 ? -9.741 -23.472 50.631 1.00 96.69 333 VAL A C 1
ATOM 2472 O O . VAL A 1 333 ? -9.078 -22.468 50.868 1.00 96.69 333 VAL A O 1
ATOM 2475 N N . SER A 1 334 ? -9.269 -24.477 49.907 1.00 97.06 334 SER A N 1
ATOM 2476 C CA . SER A 1 334 ? -7.949 -24.489 49.283 1.00 97.06 334 SER A CA 1
ATOM 2477 C C . SER A 1 334 ? -8.098 -24.400 47.770 1.00 97.06 334 SER A C 1
ATOM 2479 O O . SER A 1 334 ? -8.612 -25.334 47.161 1.00 97.06 334 SER A O 1
ATOM 2481 N N . VAL A 1 335 ? -7.650 -23.291 47.179 1.00 97.44 335 VAL A N 1
ATOM 2482 C CA . VAL A 1 335 ? -7.499 -23.157 45.723 1.00 97.44 335 VAL A CA 1
ATOM 2483 C C . VAL A 1 335 ? -6.152 -23.765 45.351 1.00 97.44 335 VAL A C 1
ATOM 2485 O O . VAL A 1 335 ? -5.131 -23.372 45.924 1.00 97.44 335 VAL A O 1
ATOM 2488 N N . LEU A 1 336 ? -6.167 -24.752 44.458 1.00 96.94 336 LEU A N 1
ATOM 2489 C CA . LEU A 1 336 ? -4.987 -25.534 44.118 1.00 96.94 336 LEU A CA 1
ATOM 2490 C C . LEU A 1 336 ? -4.198 -24.884 42.982 1.00 96.94 336 LEU A C 1
ATOM 2492 O O . LEU A 1 336 ? -4.777 -24.427 41.991 1.00 96.94 336 LEU A O 1
ATOM 2496 N N . GLY A 1 337 ? -2.876 -24.860 43.126 1.00 94.62 337 GLY A N 1
ATOM 2497 C CA . GLY A 1 337 ? -1.984 -24.407 42.065 1.00 94.62 337 GLY A CA 1
ATOM 2498 C C . GLY A 1 337 ? -1.866 -25.436 40.951 1.00 94.62 337 GLY A C 1
ATOM 2499 O O . GLY A 1 337 ? -1.975 -26.638 41.171 1.00 94.62 337 GLY A O 1
ATOM 2500 N N . THR A 1 338 ? -1.624 -24.965 39.732 1.00 94.00 338 THR A N 1
ATOM 2501 C CA . THR A 1 338 ? -1.349 -25.835 38.580 1.00 94.00 338 THR A CA 1
ATOM 2502 C C . THR A 1 338 ? -0.279 -25.208 37.692 1.00 94.00 338 THR A C 1
ATOM 2504 O O . THR A 1 338 ? 0.133 -24.070 37.912 1.00 94.00 338 THR A O 1
ATOM 2507 N N . SER A 1 339 ? 0.135 -25.905 36.630 1.00 91.00 339 SER A N 1
ATOM 2508 C CA . SER A 1 339 ? 1.021 -25.327 35.610 1.00 91.00 339 SER A CA 1
ATOM 2509 C C . SER A 1 339 ? 0.423 -24.106 34.904 1.00 91.00 339 SER A C 1
ATOM 2511 O O . SER A 1 339 ? 1.175 -23.309 34.356 1.00 91.00 339 SER A O 1
ATOM 2513 N N . GLY A 1 340 ? -0.908 -23.964 34.899 1.00 90.25 340 GLY A N 1
ATOM 2514 C CA . GLY A 1 340 ? -1.623 -22.846 34.279 1.00 90.25 340 GLY A CA 1
ATOM 2515 C C . GLY A 1 340 ? -2.230 -21.853 35.272 1.00 90.25 340 GLY A C 1
ATOM 2516 O O . GLY A 1 340 ? -2.897 -20.916 34.846 1.00 90.25 340 GLY A O 1
ATOM 2517 N N . PHE A 1 341 ? -2.043 -22.050 36.582 1.00 94.19 341 PHE A N 1
ATOM 2518 C CA . PHE A 1 341 ? -2.633 -21.185 37.601 1.00 94.19 341 PHE A CA 1
ATOM 2519 C C . PHE A 1 341 ? -1.702 -21.018 38.802 1.00 94.19 341 PHE A C 1
ATOM 2521 O O . PHE A 1 341 ? -1.553 -21.921 39.629 1.00 94.19 341 PHE A O 1
ATOM 2528 N N . ASP A 1 342 ? -1.094 -19.837 38.895 1.00 95.69 342 ASP A N 1
ATOM 2529 C CA . ASP A 1 342 ? -0.263 -19.432 40.024 1.00 95.69 342 ASP A CA 1
ATOM 2530 C C . ASP A 1 342 ? -1.130 -18.793 41.116 1.00 95.69 342 ASP A C 1
ATOM 2532 O O . ASP A 1 342 ? -1.538 -17.633 41.023 1.00 95.69 342 ASP A O 1
ATOM 2536 N N . VAL A 1 343 ? -1.376 -19.545 42.190 1.00 96.38 343 VAL A N 1
ATOM 2537 C CA . VAL A 1 343 ? -2.174 -19.076 43.333 1.00 96.38 343 VAL A CA 1
ATOM 2538 C C . VAL A 1 343 ? -1.574 -17.846 44.015 1.00 96.38 343 VAL A C 1
ATOM 2540 O O . VAL A 1 343 ? -2.300 -17.100 44.658 1.00 96.38 343 VAL A O 1
ATOM 2543 N N . THR A 1 344 ? -0.272 -17.574 43.873 1.00 96.75 344 THR A N 1
ATOM 2544 C CA . THR A 1 344 ? 0.352 -16.392 44.495 1.00 96.75 344 THR A CA 1
ATOM 2545 C C . THR A 1 344 ? -0.097 -15.073 43.853 1.00 96.75 344 THR A C 1
ATOM 2547 O O . THR A 1 344 ? 0.112 -13.991 44.426 1.00 96.75 344 THR A O 1
ATOM 2550 N N . GLN A 1 345 ? -0.755 -15.157 42.691 1.00 97.38 345 GLN A N 1
ATOM 2551 C CA . GLN A 1 345 ? -1.385 -14.031 42.013 1.00 97.38 345 GLN A CA 1
ATOM 2552 C C . GLN A 1 345 ? -2.777 -13.705 42.544 1.00 97.38 345 GLN A C 1
ATOM 2554 O O . GLN A 1 345 ? -3.278 -12.641 42.204 1.00 97.38 345 GLN A O 1
ATOM 2559 N N . ILE A 1 346 ? -3.403 -14.545 43.373 1.00 97.25 346 ILE A N 1
ATOM 2560 C CA . ILE A 1 346 ? -4.710 -14.222 43.954 1.00 97.25 346 ILE A CA 1
ATOM 2561 C C . ILE A 1 346 ? -4.571 -13.006 44.877 1.00 97.25 346 ILE A C 1
ATOM 2563 O O . ILE A 1 346 ? -3.681 -12.965 45.730 1.00 97.25 346 ILE A O 1
ATOM 2567 N N . ASP A 1 347 ? -5.466 -12.027 44.728 1.00 96.94 347 ASP A N 1
ATOM 2568 C CA . ASP A 1 347 ? -5.664 -10.964 45.710 1.00 96.94 347 ASP A CA 1
ATOM 2569 C C . ASP A 1 347 ? -6.605 -11.465 46.822 1.00 96.94 347 ASP A C 1
ATOM 2571 O O . ASP A 1 347 ? -7.816 -11.585 46.595 1.00 96.94 347 ASP A O 1
ATOM 2575 N N . PRO A 1 348 ? -6.099 -11.739 48.043 1.00 96.25 348 PRO A N 1
ATOM 2576 C CA . PRO A 1 348 ? -6.907 -12.295 49.123 1.00 96.25 348 PRO A CA 1
ATOM 2577 C C . PRO A 1 348 ? -8.080 -11.405 49.541 1.00 96.25 348 PRO A C 1
ATOM 2579 O O . PRO A 1 348 ? -9.067 -11.926 50.057 1.00 96.25 348 PRO A O 1
ATOM 2582 N N . ALA A 1 349 ? -7.979 -10.086 49.337 1.00 96.06 349 ALA A N 1
ATOM 2583 C CA . ALA A 1 349 ? -9.017 -9.136 49.730 1.00 96.06 349 ALA A CA 1
ATOM 2584 C C . ALA A 1 349 ? -10.281 -9.253 48.863 1.00 96.06 349 ALA A C 1
ATOM 2586 O O . ALA A 1 349 ? -11.364 -8.864 49.293 1.00 96.06 349 ALA A O 1
ATOM 2587 N N . THR A 1 350 ? -10.145 -9.812 47.660 1.00 97.19 350 THR A N 1
ATOM 2588 C CA . THR A 1 350 ? -11.243 -9.970 46.695 1.00 97.19 350 THR A CA 1
ATOM 2589 C C . THR A 1 350 ? -11.943 -11.324 46.794 1.00 97.19 350 THR A C 1
ATOM 2591 O O . THR A 1 350 ? -12.984 -11.528 46.173 1.00 97.19 350 THR A O 1
ATOM 2594 N N . VAL A 1 351 ? -11.382 -12.266 47.560 1.00 97.62 351 VAL A N 1
ATOM 2595 C CA . VAL A 1 351 ? -11.895 -13.634 47.627 1.00 97.62 351 VAL A CA 1
ATOM 2596 C C . VAL A 1 351 ? -13.174 -13.690 48.455 1.00 97.62 351 VAL A C 1
ATOM 2598 O O . VAL A 1 351 ? -13.214 -13.222 49.593 1.00 97.62 351 VAL A O 1
ATOM 2601 N N . THR A 1 352 ? -14.207 -14.326 47.905 1.00 97.75 352 THR A N 1
ATOM 2602 C CA . THR A 1 352 ? -15.486 -14.544 48.584 1.00 97.75 352 THR A CA 1
ATOM 2603 C C . THR A 1 352 ? -15.943 -15.997 48.485 1.00 97.75 352 THR A C 1
ATOM 2605 O O . THR A 1 352 ? -15.761 -16.661 47.464 1.00 97.75 352 THR A O 1
ATOM 2608 N N . PHE A 1 353 ? -16.551 -16.497 49.563 1.00 97.31 353 PHE A N 1
ATOM 2609 C CA . PHE A 1 353 ? -17.143 -17.835 49.639 1.00 97.31 353 PHE A CA 1
ATOM 2610 C C . PHE A 1 353 ? -18.521 -17.745 50.297 1.00 97.31 353 PHE A C 1
ATOM 2612 O O . PHE A 1 353 ? -18.630 -17.372 51.466 1.00 97.31 353 PHE A O 1
ATOM 2619 N N . GLY A 1 354 ? -19.587 -18.012 49.534 1.00 93.38 354 GLY A N 1
ATOM 2620 C CA . GLY A 1 354 ? -20.965 -17.782 49.998 1.00 93.38 354 GLY A CA 1
ATOM 2621 C C . GLY A 1 354 ? -21.195 -16.354 50.520 1.00 93.38 354 GLY A C 1
ATOM 2622 O O . GLY A 1 354 ? -21.851 -16.171 51.541 1.00 93.38 354 GLY A O 1
ATOM 2623 N N . GLY A 1 355 ? -20.568 -15.354 49.888 1.00 92.31 355 GLY A N 1
ATOM 2624 C CA . GLY A 1 355 ? -20.630 -13.943 50.291 1.00 92.31 355 GLY A CA 1
ATOM 2625 C C . GLY A 1 355 ? -19.734 -13.538 51.471 1.00 92.31 355 GLY A C 1
ATOM 2626 O O . GLY A 1 355 ? -19.660 -12.352 51.778 1.00 92.31 355 GLY A O 1
ATOM 2627 N N . ALA A 1 356 ? -19.031 -14.473 52.120 1.00 95.12 356 ALA A N 1
ATOM 2628 C CA . ALA A 1 356 ? -18.111 -14.166 53.216 1.00 95.12 356 ALA A CA 1
ATOM 2629 C C . ALA A 1 356 ? -16.694 -13.863 52.717 1.00 95.12 356 ALA A C 1
ATOM 2631 O O . ALA A 1 356 ? -16.208 -14.526 51.799 1.00 95.12 356 ALA A O 1
ATOM 2632 N N . SER A 1 357 ? -16.001 -12.941 53.387 1.00 96.38 357 SER A N 1
ATOM 2633 C CA . SER A 1 357 ? -14.563 -12.701 53.209 1.00 96.38 357 SER A CA 1
ATOM 2634 C C . SER A 1 357 ? -13.725 -13.633 54.101 1.00 96.38 357 SER A C 1
ATOM 2636 O O . SER A 1 357 ? -14.179 -14.030 55.181 1.00 96.38 357 SER A O 1
ATOM 2638 N N . PRO A 1 358 ? -12.496 -13.995 53.693 1.00 96.50 358 PRO A N 1
ATOM 2639 C CA . PRO A 1 358 ? -11.625 -14.836 54.504 1.00 96.50 358 PRO A CA 1
ATOM 2640 C C . PRO A 1 358 ? -11.169 -14.103 55.774 1.00 96.50 358 PRO A C 1
ATOM 2642 O O . PRO A 1 358 ? -10.800 -12.933 55.743 1.00 96.50 358 PRO A O 1
ATOM 2645 N N . VAL A 1 359 ? -11.129 -14.821 56.897 1.00 93.38 359 VAL A N 1
ATOM 2646 C CA . VAL A 1 359 ? -10.593 -14.333 58.179 1.00 93.38 359 VAL A CA 1
ATOM 2647 C C . VAL A 1 359 ? -9.064 -14.299 58.146 1.00 93.38 359 VAL A C 1
ATOM 2649 O O . VAL A 1 359 ? -8.441 -13.400 58.703 1.00 93.38 359 VAL A O 1
ATOM 2652 N N . PHE A 1 360 ? -8.449 -15.295 57.506 1.00 92.50 360 PHE A N 1
ATOM 2653 C CA . PHE A 1 360 ? -7.018 -15.325 57.215 1.00 92.50 360 PHE A CA 1
ATOM 2654 C C . PHE A 1 360 ? -6.715 -16.304 56.078 1.00 92.50 360 PHE A C 1
ATOM 2656 O O . PHE A 1 360 ? -7.541 -17.148 55.714 1.00 92.50 360 PHE A O 1
ATOM 2663 N N . THR A 1 361 ? -5.501 -16.208 55.536 1.00 95.81 361 THR A N 1
ATOM 2664 C CA . THR A 1 361 ? -5.042 -17.025 54.408 1.00 95.81 361 THR A CA 1
ATOM 2665 C C . THR A 1 361 ? -3.599 -17.471 54.593 1.00 95.81 361 THR A C 1
ATOM 2667 O O . THR A 1 361 ? -2.825 -16.777 55.251 1.00 95.81 361 THR A O 1
ATOM 2670 N N . PHE A 1 362 ? -3.212 -18.594 53.994 1.00 95.62 362 PHE A N 1
ATOM 2671 C CA . PHE A 1 362 ? -1.829 -19.079 54.004 1.00 95.62 362 PHE A CA 1
ATOM 2672 C C . PHE A 1 362 ? -1.557 -20.040 52.841 1.00 95.62 362 PHE A C 1
ATOM 2674 O O . PHE A 1 362 ? -2.480 -20.662 52.313 1.00 95.62 362 PHE A O 1
ATOM 2681 N N . PHE A 1 363 ? -0.284 -20.193 52.473 1.00 95.88 363 PHE A N 1
ATOM 2682 C CA . PHE A 1 363 ? 0.151 -21.137 51.442 1.00 95.88 363 PHE A CA 1
ATOM 2683 C C . PHE A 1 363 ? 0.528 -22.495 52.038 1.00 95.88 363 PHE A C 1
ATOM 2685 O O . PHE A 1 363 ? 1.091 -22.569 53.133 1.00 95.88 363 PHE A O 1
ATOM 2692 N N . ARG A 1 364 ? 0.220 -23.578 51.320 1.00 92.38 364 ARG A N 1
ATOM 2693 C CA . ARG A 1 364 ? 0.615 -24.960 51.652 1.00 92.38 364 ARG A CA 1
ATOM 2694 C C . ARG A 1 364 ? 0.461 -25.861 50.424 1.00 92.38 364 ARG A C 1
ATOM 2696 O O . ARG A 1 364 ? -0.124 -25.443 49.443 1.00 92.38 364 ARG A O 1
ATOM 2703 N N . LYS A 1 365 ? 0.927 -27.107 50.507 1.00 92.00 365 LYS A N 1
ATOM 2704 C CA . LYS A 1 365 ? 0.689 -28.146 49.492 1.00 92.00 365 LYS A CA 1
ATOM 2705 C C . LYS A 1 365 ? -0.324 -29.150 50.033 1.00 92.00 365 LYS A C 1
ATOM 2707 O O . LYS A 1 365 ? 0.022 -29.985 50.864 1.00 92.00 365 LYS A O 1
ATOM 2712 N N . VAL A 1 366 ? -1.594 -28.995 49.678 1.00 89.69 366 VAL A N 1
ATOM 2713 C CA . VAL A 1 366 ? -2.726 -29.800 50.168 1.00 89.69 366 VAL A CA 1
ATOM 2714 C C . VAL A 1 366 ? -2.712 -31.187 49.545 1.00 89.69 366 VAL A C 1
ATOM 2716 O O . VAL A 1 366 ? -2.940 -32.161 50.256 1.00 89.69 366 VAL A O 1
ATOM 2719 N N . ASN A 1 367 ? -2.454 -31.262 48.243 1.00 89.50 367 ASN A N 1
ATOM 2720 C CA . ASN A 1 367 ? -2.462 -32.495 47.455 1.00 89.50 367 ASN A CA 1
ATOM 2721 C C . ASN A 1 367 ? -1.061 -33.128 47.301 1.00 89.50 367 ASN A C 1
ATOM 2723 O O . ASN A 1 367 ? -0.938 -34.204 46.726 1.00 89.50 367 ASN A O 1
ATOM 2727 N N . GLY A 1 368 ? -0.017 -32.481 47.835 1.00 88.75 368 GLY A N 1
ATOM 2728 C CA . GLY A 1 368 ? 1.358 -32.983 47.819 1.00 88.75 368 GLY A CA 1
ATOM 2729 C C . GLY A 1 368 ? 2.089 -32.833 46.482 1.00 88.75 368 GLY A C 1
ATOM 2730 O O . GLY A 1 368 ? 3.157 -33.423 46.328 1.00 88.75 368 GLY A O 1
ATOM 2731 N N . ASP A 1 369 ? 1.554 -32.063 45.533 1.00 91.38 369 ASP A N 1
ATOM 2732 C CA . ASP A 1 369 ? 2.188 -31.868 44.231 1.00 91.38 369 ASP A CA 1
ATOM 2733 C C . ASP A 1 369 ? 3.317 -30.809 44.246 1.00 91.38 369 ASP A C 1
ATOM 2735 O O . ASP A 1 369 ? 3.797 -30.341 45.291 1.00 91.38 369 ASP A O 1
ATOM 2739 N N . GLN A 1 370 ? 3.841 -30.472 43.065 1.00 92.62 370 GLN A N 1
ATOM 2740 C CA . GLN A 1 370 ? 4.922 -29.494 42.942 1.00 92.62 370 GLN A CA 1
ATOM 2741 C C . GLN A 1 370 ? 4.455 -28.037 43.076 1.00 92.62 370 GLN A C 1
ATOM 2743 O O . GLN A 1 370 ? 5.281 -27.191 43.430 1.00 92.62 370 GLN A O 1
ATOM 2748 N N . PHE A 1 371 ? 3.171 -27.755 42.868 1.00 94.62 371 PHE A N 1
ATOM 2749 C CA . PHE A 1 371 ? 2.598 -26.416 42.870 1.00 94.62 371 PHE A CA 1
ATOM 2750 C C . PHE A 1 371 ? 2.244 -25.973 44.300 1.00 94.62 371 PHE A C 1
ATOM 2752 O O . PHE A 1 371 ? 2.233 -26.763 45.243 1.00 94.62 371 PHE A O 1
ATOM 2759 N N . LEU A 1 372 ? 2.091 -24.664 44.508 1.00 95.19 372 LEU A N 1
ATOM 2760 C CA . LEU A 1 372 ? 1.620 -24.122 45.786 1.00 95.19 372 LEU A CA 1
ATOM 2761 C C . LEU A 1 372 ? 0.100 -24.016 45.751 1.00 95.19 372 LEU A C 1
ATOM 2763 O O . LEU A 1 372 ? -0.451 -23.606 44.738 1.00 95.19 372 LEU A O 1
ATOM 2767 N N . ASP A 1 373 ? -0.550 -24.266 46.885 1.00 96.88 373 ASP A N 1
ATOM 2768 C CA . ASP A 1 373 ? -1.976 -24.012 47.072 1.00 96.88 373 ASP A CA 1
ATOM 2769 C C . ASP A 1 373 ? -2.168 -22.858 48.047 1.00 96.88 373 ASP A C 1
ATOM 2771 O O . ASP A 1 373 ? -1.417 -22.704 49.021 1.00 96.88 373 ASP A O 1
ATOM 2775 N N . GLN A 1 374 ? -3.224 -22.079 47.841 1.00 97.62 374 GLN A N 1
ATOM 2776 C CA . GLN A 1 374 ? -3.624 -21.042 48.781 1.00 97.62 374 GLN A CA 1
ATOM 2777 C C . GLN A 1 374 ? -4.874 -21.478 49.534 1.00 97.62 374 GLN A C 1
ATOM 2779 O O . GLN A 1 374 ? -5.915 -21.774 48.953 1.00 97.62 374 GLN A O 1
ATOM 2784 N N . THR A 1 375 ? -4.760 -21.535 50.859 1.00 97.06 375 THR A N 1
ATOM 2785 C CA . THR A 1 375 ? -5.868 -21.878 51.749 1.00 97.06 375 THR A CA 1
ATOM 2786 C C . THR A 1 375 ? -6.442 -20.622 52.385 1.00 97.06 375 THR A C 1
ATOM 2788 O O . THR A 1 375 ? -5.730 -19.872 53.052 1.00 97.06 375 THR A O 1
ATOM 2791 N N . PHE A 1 376 ? -7.745 -20.448 52.215 1.00 97.25 376 PHE A N 1
ATOM 2792 C CA . PHE A 1 376 ? -8.585 -19.410 52.790 1.00 97.25 376 PHE A CA 1
ATOM 2793 C C . PHE A 1 376 ? -9.402 -20.010 53.933 1.00 97.25 376 PHE A C 1
ATOM 2795 O O . PHE A 1 376 ? -9.924 -21.123 53.817 1.00 97.25 376 PHE A O 1
ATOM 2802 N N . VAL A 1 377 ? -9.496 -19.296 55.052 1.00 95.56 377 VAL A N 1
ATOM 2803 C CA . VAL A 1 377 ? -10.293 -19.728 56.204 1.00 95.56 377 VAL A CA 1
ATOM 2804 C C . VAL A 1 377 ? -11.432 -18.751 56.423 1.00 95.56 377 VAL A C 1
ATOM 2806 O O . VAL A 1 377 ? -11.194 -17.574 56.676 1.00 95.56 377 VAL A O 1
ATOM 2809 N N . PHE A 1 378 ? -12.659 -19.251 56.345 1.00 95.38 378 PHE A N 1
ATOM 2810 C CA . PHE A 1 378 ? -13.889 -18.488 56.526 1.00 95.38 378 PHE A CA 1
ATOM 2811 C C . PHE A 1 378 ? -14.552 -18.869 57.842 1.00 95.38 378 PHE A C 1
ATOM 2813 O O . PHE A 1 378 ? -14.470 -20.015 58.290 1.00 95.38 378 PHE A O 1
ATOM 2820 N N . ARG A 1 379 ? -15.253 -17.918 58.451 1.00 92.50 379 ARG A N 1
ATOM 2821 C CA . ARG A 1 379 ? -16.100 -18.196 59.607 1.00 92.50 379 ARG A CA 1
ATOM 2822 C C . ARG A 1 379 ? -17.444 -18.731 59.118 1.00 92.50 379 ARG A C 1
ATOM 2824 O O . ARG A 1 379 ? -18.119 -18.070 58.338 1.00 92.50 379 ARG A O 1
ATOM 2831 N N . GLY A 1 380 ? -17.851 -19.902 59.605 1.00 91.31 380 GLY A N 1
ATOM 2832 C CA . GLY A 1 380 ? -19.071 -20.583 59.161 1.00 91.31 380 GLY A CA 1
ATOM 2833 C C . GLY A 1 380 ? -20.328 -19.717 59.234 1.00 91.31 380 GLY A C 1
ATOM 2834 O O . GLY A 1 380 ? -21.106 -19.708 58.289 1.00 91.31 380 GLY A O 1
ATOM 2835 N N . THR A 1 381 ? -20.484 -18.912 60.289 1.00 90.12 381 THR A N 1
ATOM 2836 C CA . THR A 1 381 ? -21.646 -18.018 60.465 1.00 90.12 381 THR A CA 1
ATOM 2837 C C . THR A 1 381 ? -21.758 -16.907 59.420 1.00 90.12 381 THR A C 1
ATOM 2839 O O . THR A 1 381 ? -22.852 -16.375 59.187 1.00 90.12 381 THR A O 1
ATOM 2842 N N . ASP A 1 382 ? -20.636 -16.546 58.801 1.00 93.00 382 ASP A N 1
ATOM 2843 C CA . ASP A 1 382 ? -20.551 -15.437 57.853 1.00 93.00 382 ASP A CA 1
ATOM 2844 C C . ASP A 1 382 ? -20.861 -15.935 56.432 1.00 93.00 382 ASP A C 1
ATOM 2846 O O . ASP A 1 382 ? -21.347 -15.175 55.599 1.00 93.00 382 ASP A O 1
ATOM 2850 N N . VAL A 1 383 ? -20.663 -17.234 56.182 1.00 95.06 383 VAL A N 1
ATOM 2851 C CA . VAL A 1 383 ? -20.930 -17.908 54.908 1.00 95.06 383 VAL A CA 1
ATOM 2852 C C . VAL A 1 383 ? -22.429 -18.164 54.744 1.00 95.06 383 VAL A C 1
ATOM 2854 O O . VAL A 1 383 ? -23.059 -18.842 55.557 1.00 95.06 383 VAL A O 1
ATOM 2857 N N . LYS A 1 384 ? -23.011 -17.642 53.661 1.00 94.50 384 LYS A N 1
ATOM 2858 C CA . LYS A 1 384 ? -24.422 -17.817 53.299 1.00 94.50 384 LYS A CA 1
ATOM 2859 C C . LYS A 1 384 ? -24.534 -18.789 52.131 1.00 94.50 384 LYS A C 1
ATOM 2861 O O . LYS A 1 384 ? -24.321 -18.430 50.978 1.00 94.50 384 LYS A O 1
ATOM 2866 N N . LEU A 1 385 ? -24.858 -20.038 52.448 1.00 94.19 385 LEU A N 1
ATOM 2867 C CA . LEU A 1 385 ? -25.062 -21.113 51.481 1.00 94.19 385 LEU A CA 1
ATOM 2868 C C . LEU A 1 385 ? -26.342 -21.891 51.835 1.00 94.19 385 LEU A C 1
ATOM 2870 O O . LEU A 1 385 ? -26.648 -22.001 53.026 1.00 94.19 385 LEU A O 1
ATOM 2874 N N . PRO A 1 386 ? -27.080 -22.443 50.851 1.00 93.94 386 PRO A N 1
ATOM 2875 C CA . PRO A 1 386 ? -28.266 -23.257 51.120 1.00 93.94 386 PRO A CA 1
ATOM 2876 C C . PRO A 1 386 ? -27.938 -24.537 51.910 1.00 93.94 386 PRO A C 1
ATOM 2878 O O . PRO A 1 386 ? -26.810 -25.031 51.814 1.00 93.94 386 PRO A O 1
ATOM 2881 N N . PRO A 1 387 ? -28.891 -25.095 52.678 1.00 93.00 387 PRO A N 1
ATOM 2882 C CA . PRO A 1 387 ? -28.725 -26.398 53.316 1.00 93.00 387 PRO A CA 1
ATOM 2883 C C . PRO A 1 387 ? -28.645 -27.549 52.306 1.00 93.00 387 PRO A C 1
ATOM 2885 O O . PRO A 1 387 ? -29.221 -27.487 51.222 1.00 93.00 387 PRO A O 1
ATOM 2888 N N . GLY A 1 388 ? -28.004 -28.649 52.705 1.00 93.06 388 GLY A N 1
ATOM 2889 C CA . GLY A 1 388 ? -27.962 -29.889 51.932 1.00 93.06 388 GLY A CA 1
ATOM 2890 C C . GLY A 1 388 ? -26.728 -30.019 51.042 1.00 93.06 388 GLY A C 1
ATOM 2891 O O . GLY A 1 388 ? -25.685 -29.425 51.304 1.00 93.06 388 GLY A O 1
ATOM 2892 N N . ILE A 1 389 ? -26.816 -30.868 50.017 1.00 93.19 389 ILE A N 1
ATOM 2893 C CA . ILE A 1 389 ? -25.715 -31.090 49.075 1.00 93.19 389 ILE A CA 1
ATOM 2894 C C . ILE A 1 389 ? -25.776 -30.018 47.986 1.00 93.19 389 ILE A C 1
ATOM 2896 O O . ILE A 1 389 ? -26.749 -29.967 47.239 1.00 93.19 389 ILE A O 1
ATOM 2900 N N . ILE A 1 390 ? -24.734 -29.195 47.882 1.00 93.31 390 ILE A N 1
ATOM 2901 C CA . ILE A 1 390 ? -24.679 -28.035 46.983 1.00 93.31 390 ILE A CA 1
ATOM 2902 C C . ILE A 1 390 ? -23.331 -27.948 46.266 1.00 93.31 390 ILE A C 1
ATOM 2904 O O . ILE A 1 390 ? -22.328 -28.457 46.765 1.00 93.31 390 ILE A O 1
ATOM 2908 N N . GLU A 1 391 ? -23.295 -27.245 45.136 1.00 95.25 391 GLU A N 1
ATOM 2909 C CA . GLU A 1 391 ? -22.057 -26.700 44.573 1.00 95.25 391 GLU A CA 1
ATOM 2910 C C . GLU A 1 391 ? -21.757 -25.373 45.268 1.00 95.25 391 GLU A C 1
ATOM 2912 O O . GLU A 1 391 ? -22.515 -24.414 45.129 1.00 95.25 391 GLU A O 1
ATOM 2917 N N . ALA A 1 392 ? -20.685 -25.319 46.058 1.00 94.62 392 ALA A N 1
ATOM 2918 C CA . ALA A 1 392 ? -20.326 -24.111 46.788 1.00 94.62 392 ALA A CA 1
ATOM 2919 C C . ALA A 1 392 ? -19.286 -23.302 45.994 1.00 94.62 392 ALA A C 1
ATOM 2921 O O . ALA A 1 392 ? -18.141 -23.751 45.878 1.00 94.62 392 ALA A O 1
ATOM 2922 N N . PRO A 1 393 ? -19.656 -22.129 45.441 1.00 95.00 393 PRO A N 1
ATOM 2923 C CA . PRO A 1 393 ? -18.744 -21.323 44.647 1.00 95.00 393 PRO A CA 1
ATOM 2924 C C . PRO A 1 393 ? -17.767 -20.547 45.534 1.00 95.00 393 PRO A C 1
ATOM 2926 O O . PRO A 1 393 ? -18.141 -19.985 46.569 1.00 95.00 393 PRO A O 1
ATOM 2929 N N . ILE A 1 394 ? -16.523 -20.466 45.076 1.00 96.44 394 ILE A N 1
ATOM 2930 C CA . ILE A 1 394 ? -15.525 -19.495 45.514 1.00 96.44 394 ILE A CA 1
ATOM 2931 C C . ILE A 1 394 ? -15.119 -18.651 44.307 1.00 96.44 394 ILE A C 1
ATOM 2933 O O . ILE A 1 394 ? -14.925 -19.161 43.201 1.00 96.44 394 ILE A O 1
ATOM 2937 N N . MET A 1 395 ? -15.002 -17.349 44.521 1.00 96.56 395 MET A N 1
ATOM 2938 C CA . MET A 1 395 ? -14.611 -16.405 43.481 1.00 96.56 395 MET A CA 1
ATOM 2939 C C . MET A 1 395 ? -13.659 -15.358 44.035 1.00 96.56 395 MET A C 1
ATOM 2941 O O . MET A 1 395 ? -13.646 -15.104 45.239 1.00 96.56 395 MET A O 1
ATOM 2945 N N . GLY A 1 396 ? -12.880 -14.745 43.156 1.00 96.38 396 GLY A N 1
ATOM 2946 C CA . GLY A 1 396 ? -11.997 -13.636 43.485 1.00 96.38 396 GLY A CA 1
ATOM 2947 C C . GLY A 1 396 ? -11.296 -13.104 42.246 1.00 96.38 396 GLY A C 1
ATOM 2948 O O . GLY A 1 396 ? -11.591 -13.512 41.120 1.00 96.38 396 GLY A O 1
ATOM 2949 N N . SER A 1 397 ? -10.342 -12.211 42.466 1.00 96.12 397 SER A N 1
ATOM 2950 C CA . SER A 1 397 ? -9.526 -11.611 41.419 1.00 96.12 397 SER A CA 1
ATOM 2951 C C . SER A 1 397 ? -8.052 -11.913 41.639 1.00 96.12 397 SER A C 1
ATOM 2953 O O . SER A 1 397 ? -7.561 -12.045 42.762 1.00 96.12 397 SER A O 1
ATOM 2955 N N . LEU A 1 398 ? -7.336 -12.021 40.532 1.00 95.31 398 LEU A N 1
ATOM 2956 C CA . LEU A 1 398 ? -5.889 -12.012 40.488 1.00 95.31 398 LEU A CA 1
ATOM 2957 C C . LEU A 1 398 ? -5.386 -10.560 40.503 1.00 95.31 398 LEU A C 1
ATOM 2959 O O . LEU A 1 398 ? -6.097 -9.628 40.126 1.00 95.31 398 LEU A O 1
ATOM 2963 N N . LYS A 1 399 ? -4.123 -10.360 40.880 1.00 93.19 399 LYS A N 1
ATOM 2964 C CA . LYS A 1 399 ? -3.450 -9.050 40.922 1.00 93.19 399 LYS A CA 1
ATOM 2965 C C . LYS A 1 399 ? -3.408 -8.331 39.570 1.00 93.19 399 LYS A C 1
ATOM 2967 O O . LYS A 1 399 ? -3.240 -7.119 39.539 1.00 93.19 399 LYS A O 1
ATOM 2972 N N . ASN A 1 400 ? -3.553 -9.062 38.465 1.00 88.88 400 ASN A N 1
ATOM 2973 C CA . ASN A 1 400 ? -3.635 -8.515 37.107 1.00 88.88 400 ASN A CA 1
ATOM 2974 C C . ASN A 1 400 ? -5.067 -8.096 36.701 1.00 88.88 400 ASN A C 1
ATOM 2976 O O . ASN A 1 400 ? -5.282 -7.728 35.551 1.00 88.88 400 ASN A O 1
ATOM 2980 N N . GLY A 1 401 ? -6.046 -8.183 37.609 1.00 88.25 401 GLY A N 1
ATOM 2981 C CA . GLY A 1 401 ? -7.450 -7.846 37.358 1.00 88.25 401 GLY A CA 1
ATOM 2982 C C . GLY A 1 401 ? -8.294 -8.981 36.769 1.00 88.25 401 GLY A C 1
ATOM 2983 O O . GLY A 1 401 ? -9.514 -8.849 36.702 1.00 88.25 401 GLY A O 1
ATOM 2984 N N . GLN A 1 402 ? -7.691 -10.109 36.382 1.00 89.62 402 GLN A N 1
ATOM 2985 C CA . GLN A 1 402 ? -8.425 -11.278 35.896 1.00 89.62 402 GLN A CA 1
ATOM 2986 C C . GLN A 1 402 ? -9.211 -11.932 37.036 1.00 89.62 402 GLN A C 1
ATOM 2988 O O . GLN A 1 402 ? -8.679 -12.134 38.125 1.00 89.62 402 GLN A O 1
ATOM 2993 N N . THR A 1 403 ? -10.465 -12.305 36.795 1.00 93.88 403 THR A N 1
ATOM 2994 C CA . THR A 1 403 ? -11.284 -13.004 37.791 1.00 93.88 403 THR A CA 1
ATOM 2995 C C . THR A 1 403 ? -11.114 -14.519 37.695 1.00 93.88 403 THR A C 1
ATOM 2997 O O . THR A 1 403 ? -10.826 -15.074 36.630 1.00 93.88 403 THR A O 1
ATOM 3000 N N . PHE A 1 404 ? -11.303 -15.202 38.821 1.00 94.31 404 PHE A N 1
ATOM 3001 C CA . PHE A 1 404 ? -11.432 -16.652 38.870 1.00 94.31 404 PHE A CA 1
ATOM 3002 C C . PHE A 1 404 ? -12.730 -17.035 39.579 1.00 94.31 404 PHE A C 1
ATOM 3004 O O . PHE A 1 404 ? -13.150 -16.379 40.537 1.00 94.31 404 PHE A O 1
ATOM 3011 N N . VAL A 1 405 ? -13.366 -18.102 39.104 1.00 94.81 405 VAL A N 1
ATOM 3012 C CA . VAL A 1 405 ? -14.568 -18.686 39.705 1.00 94.81 405 VAL A CA 1
ATOM 3013 C C . VAL A 1 405 ? -14.434 -20.195 39.627 1.00 94.81 405 VAL A C 1
ATOM 3015 O O . VAL A 1 405 ? -14.164 -20.743 38.565 1.00 94.81 405 VAL A O 1
ATOM 3018 N N . THR A 1 406 ? -14.615 -20.871 40.754 1.00 94.88 406 THR A N 1
ATOM 3019 C CA . THR A 1 406 ? -14.584 -22.334 40.832 1.00 94.88 406 THR A CA 1
ATOM 3020 C C . THR A 1 406 ? -15.551 -22.807 41.912 1.00 94.88 406 THR A C 1
ATOM 3022 O O . THR A 1 406 ? -15.944 -22.033 42.788 1.00 94.88 406 THR A O 1
ATOM 3025 N N . SER A 1 407 ? -15.983 -24.060 41.854 1.00 94.88 407 SER A N 1
ATOM 3026 C CA . SER A 1 407 ? -16.893 -24.638 42.841 1.00 94.88 407 SER A CA 1
ATOM 3027 C C . SER A 1 407 ? -16.483 -26.057 43.193 1.00 94.88 407 SER A C 1
ATOM 3029 O O . SER A 1 407 ? -15.770 -26.730 42.449 1.00 94.88 407 SER A O 1
ATOM 3031 N N . MET A 1 408 ? -16.942 -26.515 44.353 1.00 94.38 408 MET A N 1
ATOM 3032 C CA . MET A 1 408 ? -16.895 -27.929 44.689 1.00 94.38 408 MET A CA 1
ATOM 3033 C C . MET A 1 408 ? -18.164 -28.331 45.425 1.00 94.38 408 MET A C 1
ATOM 3035 O O . MET A 1 408 ? -18.695 -27.585 46.255 1.00 94.38 408 MET A O 1
ATOM 3039 N N . ARG A 1 409 ? -18.596 -29.561 45.160 1.00 95.19 409 ARG A N 1
ATOM 3040 C CA . ARG A 1 409 ? -19.685 -30.210 45.871 1.00 95.19 409 ARG A CA 1
ATOM 3041 C C . ARG A 1 409 ? -19.365 -30.383 47.357 1.00 95.19 409 ARG A C 1
ATOM 3043 O O . ARG A 1 409 ? -18.393 -31.047 47.723 1.00 95.19 409 ARG A O 1
ATOM 3050 N N . VAL A 1 410 ? -20.221 -29.836 48.211 1.00 94.69 410 VAL A N 1
ATOM 3051 C CA . VAL A 1 410 ? -20.141 -29.932 49.677 1.00 94.69 410 VAL A CA 1
ATOM 3052 C C . VAL A 1 410 ? -21.500 -30.301 50.260 1.00 94.69 410 VAL A C 1
ATOM 3054 O O . VAL A 1 410 ? -22.536 -30.087 49.631 1.00 94.69 410 VAL A O 1
ATOM 3057 N N . PHE A 1 411 ? -21.507 -30.837 51.477 1.00 95.00 411 PHE A N 1
ATOM 3058 C CA . PHE A 1 411 ? -22.722 -30.945 52.283 1.00 95.00 411 PHE A CA 1
ATOM 3059 C C . PHE A 1 411 ? -22.731 -29.801 53.295 1.00 95.00 411 PHE A C 1
ATOM 3061 O O . PHE A 1 411 ? -21.838 -29.725 54.137 1.00 95.00 411 PHE A O 1
ATOM 3068 N N . ASN A 1 412 ? -23.704 -28.897 53.206 1.00 95.12 412 ASN A N 1
ATOM 3069 C CA . ASN A 1 412 ? -23.850 -27.775 54.120 1.00 95.12 412 ASN A CA 1
ATOM 3070 C C . ASN A 1 412 ? -24.943 -28.031 55.161 1.00 95.12 412 ASN A C 1
ATOM 3072 O O . ASN A 1 412 ? -26.111 -28.238 54.824 1.00 95.12 412 ASN A O 1
ATOM 3076 N N . ARG A 1 413 ? -24.560 -27.950 56.434 1.00 91.75 413 ARG A N 1
ATOM 3077 C CA . ARG A 1 413 ? -25.468 -27.998 57.574 1.00 91.75 413 ARG A CA 1
ATOM 3078 C C . ARG A 1 413 ? -25.716 -26.586 58.099 1.00 91.75 413 ARG A C 1
ATOM 3080 O O . ARG A 1 413 ? -24.875 -26.021 58.799 1.00 91.75 413 ARG A O 1
ATOM 3087 N N . ASP A 1 414 ? -26.872 -26.025 57.767 1.00 88.88 414 ASP A N 1
ATOM 3088 C CA . ASP A 1 414 ? -27.301 -24.714 58.256 1.00 88.88 414 ASP A CA 1
ATOM 3089 C C . ASP A 1 414 ? -28.175 -24.832 59.523 1.00 88.88 414 ASP A C 1
ATOM 3091 O O . ASP A 1 414 ? -28.302 -25.906 60.119 1.00 88.88 414 ASP A O 1
ATOM 3095 N N . ALA A 1 415 ? -28.758 -23.713 59.963 1.00 85.00 415 ALA A N 1
ATOM 3096 C CA . ALA A 1 415 ? -29.574 -23.657 61.173 1.00 85.00 415 ALA A CA 1
ATOM 3097 C C . ALA A 1 415 ? -30.826 -24.556 61.125 1.00 85.00 415 ALA A C 1
ATOM 3099 O O . ALA A 1 415 ? -31.323 -24.923 62.185 1.00 85.00 415 ALA A O 1
ATOM 3100 N N . SER A 1 416 ? -31.310 -24.951 59.940 1.00 87.94 416 SER A N 1
ATOM 3101 C CA . SER A 1 416 ? -32.496 -25.812 59.794 1.00 87.94 416 SER A CA 1
ATOM 3102 C C . SER A 1 416 ? -32.287 -27.238 60.316 1.00 87.94 416 SER A C 1
ATOM 3104 O O . SER A 1 416 ? -33.252 -27.925 60.639 1.00 87.94 416 SER A O 1
ATOM 3106 N N . PHE A 1 417 ? -31.032 -27.674 60.457 1.00 86.19 417 PHE A N 1
ATOM 3107 C CA . PHE A 1 417 ? -30.674 -28.991 60.991 1.00 86.19 417 PHE A CA 1
ATOM 3108 C C . PHE A 1 417 ? -30.607 -29.044 62.522 1.00 86.19 417 PHE A C 1
ATOM 3110 O O . PHE A 1 417 ? -30.236 -30.080 63.076 1.00 86.19 417 PHE A O 1
ATOM 3117 N N . TYR A 1 418 ? -30.923 -27.943 63.204 1.00 86.12 418 TYR A N 1
ATOM 3118 C CA . TYR A 1 418 ? -30.839 -27.832 64.656 1.00 86.12 418 TYR A CA 1
ATOM 3119 C C . TYR A 1 418 ? -32.136 -27.295 65.240 1.00 86.12 418 TYR A C 1
ATOM 3121 O O . TYR A 1 418 ? -32.869 -26.534 64.608 1.00 86.12 418 TYR A O 1
ATOM 3129 N N . SER A 1 419 ? -32.390 -27.650 66.495 1.00 85.75 419 SER A N 1
ATOM 3130 C CA . SER A 1 419 ? -33.467 -27.035 67.261 1.00 85.75 419 SER A CA 1
ATOM 3131 C C . SER A 1 419 ? -33.180 -25.547 67.535 1.00 85.75 419 SER A C 1
ATOM 3133 O O . SER A 1 419 ? -32.017 -25.147 67.681 1.00 85.75 419 SER A O 1
ATOM 3135 N N . PRO A 1 420 ? -34.219 -24.701 67.682 1.00 80.75 420 PRO A N 1
ATOM 3136 C CA . PRO A 1 420 ? -34.034 -23.284 68.006 1.00 80.75 420 PRO A CA 1
ATOM 3137 C C . PRO A 1 420 ? -33.191 -23.031 69.268 1.00 80.75 420 PRO A C 1
ATOM 3139 O O . PRO A 1 420 ? -32.437 -22.059 69.323 1.00 80.75 420 PRO A O 1
ATOM 3142 N N . SER A 1 421 ? -33.274 -23.910 70.273 1.00 83.69 421 SER A N 1
ATOM 3143 C CA . SER A 1 421 ? -32.503 -23.804 71.519 1.00 83.69 421 SER A CA 1
ATOM 3144 C C . SER A 1 421 ? -31.009 -24.076 71.318 1.00 83.69 421 SER A C 1
ATOM 3146 O O . SER A 1 421 ? -30.181 -23.366 71.889 1.00 83.69 421 SER A O 1
ATOM 3148 N N . GLU A 1 422 ? -30.640 -25.042 70.475 1.00 81.00 422 GLU A N 1
ATOM 3149 C CA . GLU A 1 422 ? -29.242 -25.331 70.128 1.00 81.00 422 GLU A CA 1
ATOM 3150 C C . GLU A 1 422 ? -28.606 -24.185 69.333 1.00 81.00 422 GLU A C 1
ATOM 3152 O O . GLU A 1 422 ? -27.455 -23.810 69.586 1.00 81.00 422 GLU A O 1
ATOM 3157 N N . VAL A 1 423 ? -29.367 -23.584 68.409 1.00 77.62 423 VAL A N 1
ATOM 3158 C CA . VAL A 1 423 ? -28.936 -22.394 67.661 1.00 77.62 423 VAL A CA 1
ATOM 3159 C C . VAL A 1 423 ? -28.729 -21.216 68.614 1.00 77.62 423 VAL A C 1
ATOM 3161 O O . VAL A 1 423 ? -27.660 -20.601 68.596 1.00 77.62 423 VAL A O 1
ATOM 3164 N N . ALA A 1 424 ? -29.688 -20.945 69.505 1.00 79.56 424 ALA A N 1
ATOM 3165 C CA . ALA A 1 424 ? -29.583 -19.875 70.499 1.00 79.56 424 ALA A CA 1
ATOM 3166 C C . ALA A 1 424 ? -28.390 -20.078 71.451 1.00 79.56 424 ALA A C 1
ATOM 3168 O O . ALA A 1 424 ? -27.647 -19.139 71.740 1.00 79.56 424 ALA A O 1
ATOM 3169 N N . GLN A 1 425 ? -28.137 -21.314 71.893 1.00 82.81 425 GLN A N 1
ATOM 3170 C CA . GLN A 1 425 ? -26.986 -21.640 72.736 1.00 82.81 425 GLN A CA 1
ATOM 3171 C C . GLN A 1 425 ? -25.654 -21.462 71.990 1.00 82.81 425 GLN A C 1
ATOM 3173 O O . GLN A 1 425 ? -24.658 -21.021 72.571 1.00 82.81 425 GLN A O 1
ATOM 3178 N N . ALA A 1 426 ? -25.597 -21.803 70.701 1.00 74.31 426 ALA A N 1
ATOM 3179 C CA . ALA A 1 426 ? -24.419 -21.565 69.871 1.00 74.31 426 ALA A CA 1
ATOM 3180 C C . ALA A 1 426 ? -24.155 -20.065 69.668 1.00 74.31 426 ALA A C 1
ATOM 3182 O O . ALA A 1 426 ? -23.022 -19.618 69.861 1.00 74.31 426 ALA A O 1
ATOM 3183 N N . GLN A 1 427 ? -25.197 -19.285 69.372 1.00 78.31 427 GLN A N 1
ATOM 3184 C CA . GLN A 1 427 ? -25.116 -17.829 69.237 1.00 78.31 427 GLN A CA 1
ATOM 3185 C C . GLN A 1 427 ? -24.696 -17.158 70.551 1.00 78.31 427 GLN A C 1
ATOM 3187 O O . GLN A 1 427 ? -23.814 -16.302 70.547 1.00 78.31 427 GLN A O 1
ATOM 3192 N N . GLY A 1 428 ? -25.233 -17.603 71.692 1.00 80.06 428 GLY A N 1
ATOM 3193 C CA . GLY A 1 428 ? -24.824 -17.119 73.014 1.00 80.06 428 GLY A CA 1
ATOM 3194 C C . GLY A 1 428 ? -23.343 -17.382 73.312 1.00 80.06 428 GLY A C 1
ATOM 3195 O O . GLY A 1 428 ? -22.633 -16.495 73.787 1.00 80.06 428 GLY A O 1
ATOM 3196 N N . ARG A 1 429 ? -22.827 -18.568 72.954 1.00 78.19 429 ARG A N 1
ATOM 3197 C CA . ARG A 1 429 ? -21.389 -18.885 73.075 1.00 78.19 429 ARG A CA 1
ATOM 3198 C C . ARG A 1 429 ? -20.512 -17.992 72.192 1.00 78.19 429 ARG A C 1
ATOM 3200 O O . ARG A 1 429 ? -19.402 -17.651 72.603 1.00 78.19 429 ARG A O 1
ATOM 3207 N N . GLN A 1 430 ? -21.000 -17.622 71.008 1.00 72.12 430 GLN A N 1
ATOM 3208 C CA . GLN A 1 430 ? -20.305 -16.735 70.074 1.00 72.12 430 GLN A CA 1
ATOM 3209 C C . GLN A 1 430 ? -20.302 -15.284 70.562 1.00 72.12 430 GLN A C 1
ATOM 3211 O O . GLN A 1 430 ? -19.248 -14.652 70.553 1.00 72.12 430 GLN A O 1
ATOM 3216 N N . ALA A 1 431 ? -21.436 -14.783 71.058 1.00 74.38 431 ALA A N 1
ATOM 3217 C CA . ALA A 1 431 ? -21.535 -13.453 71.659 1.00 74.38 431 ALA A CA 1
ATOM 3218 C C . ALA A 1 431 ? -20.595 -13.303 72.868 1.00 74.38 431 ALA A C 1
ATOM 3220 O O . ALA A 1 431 ? -19.975 -12.259 73.046 1.00 74.38 431 ALA A O 1
ATOM 3221 N N . ALA A 1 432 ? -20.419 -14.373 73.650 1.00 78.00 432 ALA A N 1
ATOM 3222 C CA . ALA A 1 432 ? -19.475 -14.399 74.763 1.00 78.00 432 ALA A CA 1
ATOM 3223 C C . ALA A 1 432 ? -17.994 -14.438 74.328 1.00 78.00 432 ALA A C 1
ATOM 3225 O O . ALA A 1 432 ? -17.120 -14.125 75.132 1.00 78.00 432 ALA A O 1
ATOM 3226 N N . ASN A 1 433 ? -17.681 -14.845 73.089 1.00 72.06 433 ASN A N 1
ATOM 3227 C CA . ASN A 1 433 ? -16.307 -15.007 72.596 1.00 72.06 433 ASN A CA 1
ATOM 3228 C C . ASN A 1 433 ? -16.170 -14.645 71.097 1.00 72.06 433 ASN A C 1
ATOM 3230 O O . ASN A 1 433 ? -15.836 -15.514 70.284 1.00 72.06 433 ASN A O 1
ATOM 3234 N N . PRO A 1 434 ? -16.363 -13.372 70.702 1.00 66.19 434 PRO A N 1
ATOM 3235 C CA . PRO A 1 434 ? -16.463 -12.968 69.291 1.00 66.19 434 PRO A CA 1
ATOM 3236 C C . PRO A 1 434 ? -15.179 -13.186 68.464 1.00 66.19 434 PRO A C 1
ATOM 3238 O O . PRO A 1 434 ? -15.232 -13.275 67.236 1.00 66.19 434 PRO A O 1
ATOM 3241 N N . ASN A 1 435 ? -14.026 -13.313 69.131 1.00 64.62 435 ASN A N 1
ATOM 3242 C CA . ASN A 1 435 ? -12.704 -13.451 68.505 1.00 64.62 435 ASN A CA 1
ATOM 3243 C C . ASN A 1 435 ? -12.096 -14.858 68.637 1.00 64.62 435 ASN A C 1
ATOM 3245 O O . ASN A 1 435 ? -10.943 -15.073 68.258 1.00 64.62 435 ASN A O 1
ATOM 3249 N N . ARG A 1 436 ? -12.827 -15.830 69.195 1.00 64.69 436 ARG A N 1
ATOM 3250 C CA . ARG A 1 436 ? -12.296 -17.179 69.412 1.00 64.69 436 ARG A CA 1
ATOM 3251 C C . ARG A 1 436 ? -12.427 -18.012 68.138 1.00 64.69 436 ARG A C 1
ATOM 3253 O O . ARG A 1 436 ? -13.479 -18.583 67.875 1.00 64.69 436 ARG A O 1
ATOM 3260 N N . LEU A 1 437 ? -11.337 -18.120 67.381 1.00 58.66 437 LEU A N 1
ATOM 3261 C CA . LEU A 1 437 ? -11.177 -19.189 66.392 1.00 58.66 437 LEU A CA 1
ATOM 3262 C C . LEU A 1 437 ? -11.170 -20.537 67.125 1.00 58.66 437 LEU A C 1
ATOM 3264 O O . LEU A 1 437 ? -10.495 -20.683 68.150 1.00 58.66 437 LEU A O 1
ATOM 3268 N N . GLN A 1 438 ? -11.924 -21.520 66.626 1.00 56.41 438 GLN A N 1
ATOM 3269 C CA . GLN A 1 438 ? -11.953 -22.856 67.235 1.00 56.41 438 GLN A CA 1
ATOM 3270 C C . GLN A 1 438 ? -10.597 -23.560 67.098 1.00 56.41 438 GLN A C 1
ATOM 3272 O O . GLN A 1 438 ? -10.225 -24.350 67.966 1.00 56.41 438 GLN A O 1
ATOM 3277 N N . THR A 1 439 ? -9.818 -23.205 66.071 1.00 54.72 439 THR A N 1
ATOM 3278 C CA . THR A 1 439 ? -8.407 -23.582 65.952 1.00 54.72 439 THR A CA 1
ATOM 3279 C C . THR A 1 439 ? -7.490 -22.396 66.289 1.00 54.72 439 THR A C 1
ATOM 3281 O O . THR A 1 439 ? -7.536 -21.387 65.586 1.00 54.72 439 THR A O 1
ATOM 3284 N N . PRO A 1 440 ? -6.613 -22.475 67.312 1.00 50.75 440 PRO A N 1
ATOM 3285 C CA . PRO A 1 440 ? -5.676 -21.392 67.604 1.00 50.75 440 PRO A CA 1
ATOM 3286 C C . PRO A 1 440 ? -4.768 -21.100 66.398 1.00 50.75 440 PRO A C 1
ATOM 3288 O O . PRO A 1 440 ? -4.077 -21.995 65.900 1.00 50.75 440 PRO A O 1
ATOM 3291 N N . LEU A 1 441 ? -4.694 -19.837 65.968 1.00 52.16 441 LEU A N 1
ATOM 3292 C CA . LEU A 1 441 ? -3.733 -19.351 64.961 1.00 52.16 441 LEU A CA 1
ATOM 3293 C C . LEU A 1 441 ? -2.295 -19.808 65.274 1.00 52.16 441 LEU A C 1
ATOM 3295 O O . LEU A 1 441 ? -1.559 -20.222 64.380 1.00 52.16 441 LEU A O 1
ATOM 3299 N N . SER A 1 442 ? -1.939 -19.852 66.562 1.00 47.91 442 SER A N 1
ATOM 3300 C CA . SER A 1 442 ? -0.650 -20.336 67.064 1.00 47.91 442 SER A CA 1
ATOM 3301 C C . SER A 1 442 ? -0.391 -21.823 66.784 1.00 47.91 442 SER A C 1
ATOM 3303 O O . SER A 1 442 ? 0.752 -22.200 66.540 1.00 47.91 442 SER A O 1
ATOM 3305 N N . THR A 1 443 ? -1.419 -22.678 66.756 1.00 52.19 443 THR A N 1
ATOM 3306 C CA . THR A 1 443 ? -1.271 -24.101 66.389 1.00 52.19 443 THR A CA 1
ATOM 3307 C C . THR A 1 443 ? -1.124 -24.326 64.884 1.00 52.19 443 THR A C 1
ATOM 3309 O O . THR A 1 443 ? -0.453 -25.277 64.482 1.00 52.19 443 THR A O 1
ATOM 3312 N N . LEU A 1 444 ? -1.680 -23.442 64.048 1.00 51.38 444 LEU A N 1
ATOM 3313 C CA . LEU A 1 444 ? -1.516 -23.496 62.591 1.00 51.38 444 LEU A CA 1
ATOM 3314 C C . LEU A 1 444 ? -0.164 -22.905 62.153 1.00 51.38 444 LEU A C 1
ATOM 3316 O O . LEU A 1 444 ? 0.551 -23.544 61.384 1.00 51.38 444 LEU A O 1
ATOM 3320 N N . GLN A 1 445 ? 0.247 -21.767 62.724 1.00 51.53 445 GLN A N 1
ATOM 3321 C CA . GLN A 1 445 ? 1.549 -21.138 62.451 1.00 51.53 445 GLN A CA 1
ATOM 3322 C C . GLN A 1 445 ? 2.739 -21.963 62.970 1.00 51.53 445 GLN A C 1
ATOM 3324 O O . GLN A 1 445 ? 3.789 -22.017 62.330 1.00 51.53 445 GLN A O 1
ATOM 3329 N N . ARG A 1 446 ? 2.595 -22.663 64.106 1.00 46.41 446 ARG A N 1
ATOM 3330 C CA . ARG A 1 446 ? 3.670 -23.514 64.651 1.00 46.41 446 ARG A CA 1
ATOM 3331 C C . ARG A 1 446 ? 3.943 -24.752 63.782 1.00 46.41 446 ARG A C 1
ATOM 3333 O O . ARG A 1 446 ? 5.062 -25.253 63.801 1.00 46.41 446 ARG A O 1
ATOM 3340 N N . ARG A 1 447 ? 2.970 -25.223 62.987 1.00 45.53 447 ARG A N 1
ATOM 3341 C CA . ARG A 1 447 ? 3.184 -26.309 62.008 1.00 45.53 447 ARG A CA 1
ATOM 3342 C C . ARG A 1 447 ? 3.805 -25.824 60.695 1.00 45.53 447 ARG A C 1
ATOM 3344 O O . ARG A 1 447 ? 4.558 -26.580 60.095 1.00 45.53 447 ARG A O 1
ATOM 3351 N N . THR A 1 448 ? 3.553 -24.587 60.266 1.00 45.56 448 THR A N 1
ATOM 3352 C CA . THR A 1 448 ? 4.189 -24.019 59.061 1.00 45.56 448 THR A CA 1
ATOM 3353 C C . THR A 1 448 ? 5.631 -23.572 59.316 1.00 45.56 448 THR A C 1
ATOM 3355 O O . THR A 1 448 ? 6.478 -23.736 58.445 1.00 45.56 448 THR A O 1
ATOM 3358 N N . ALA A 1 449 ? 5.953 -23.100 60.527 1.00 40.12 449 ALA A N 1
ATOM 3359 C CA . ALA A 1 449 ? 7.311 -22.681 60.893 1.00 40.12 449 ALA A CA 1
ATOM 3360 C C . ALA A 1 449 ? 8.338 -23.832 60.962 1.00 40.12 449 ALA A C 1
ATOM 3362 O O . ALA A 1 449 ? 9.537 -23.582 60.881 1.00 40.12 449 ALA A O 1
ATOM 3363 N N . PHE A 1 450 ? 7.893 -25.091 61.062 1.00 40.75 450 PHE A N 1
ATOM 3364 C CA . PHE A 1 450 ? 8.784 -26.257 60.999 1.00 40.75 450 PHE A CA 1
ATOM 3365 C C . PHE A 1 450 ? 9.254 -26.599 59.570 1.00 40.75 450 PHE A C 1
ATOM 3367 O O . PHE A 1 450 ? 10.161 -27.411 59.430 1.00 40.75 450 PHE A O 1
ATOM 3374 N N . ASN A 1 451 ? 8.692 -25.964 58.528 1.00 39.84 451 ASN A N 1
ATOM 3375 C CA . ASN A 1 451 ? 8.986 -26.245 57.114 1.00 39.84 451 ASN A CA 1
ATOM 3376 C C . ASN A 1 451 ? 9.314 -24.994 56.270 1.00 39.84 451 ASN A C 1
ATOM 3378 O O . ASN A 1 451 ? 9.110 -24.996 55.059 1.00 39.84 451 ASN A O 1
ATOM 3382 N N . GLY A 1 452 ? 9.854 -23.930 56.869 1.00 29.77 452 GLY A N 1
ATOM 3383 C CA . GLY A 1 452 ? 10.417 -22.819 56.093 1.00 29.77 452 GLY A CA 1
ATOM 3384 C C . GLY A 1 452 ? 10.272 -21.460 56.762 1.00 29.77 452 GLY A C 1
ATOM 3385 O O . GLY A 1 452 ? 9.178 -21.003 57.076 1.00 29.77 452 GLY A O 1
ATOM 3386 N N . SER A 1 453 ? 11.414 -20.817 56.967 1.00 34.16 453 SER A N 1
ATOM 3387 C CA . SER A 1 453 ? 11.610 -19.494 57.550 1.00 34.16 453 SER A CA 1
ATOM 3388 C C . SER A 1 453 ? 11.044 -18.358 56.694 1.00 34.16 453 SER A C 1
ATOM 3390 O O . SER A 1 453 ? 11.542 -18.141 55.592 1.00 34.16 453 SER A O 1
ATOM 3392 N N . VAL A 1 454 ? 10.133 -17.552 57.252 1.00 33.22 454 VAL A N 1
ATOM 3393 C CA . VAL A 1 454 ? 9.998 -16.122 56.916 1.00 33.22 454 VAL A CA 1
ATOM 3394 C C . VAL A 1 454 ? 9.609 -15.341 58.178 1.00 33.22 454 VAL A C 1
ATOM 3396 O O . VAL A 1 454 ? 8.744 -15.760 58.945 1.00 33.22 454 VAL A O 1
ATOM 3399 N N . ALA A 1 455 ? 10.301 -14.225 58.407 1.00 34.28 455 ALA A N 1
ATOM 3400 C CA . ALA A 1 455 ? 10.155 -13.333 59.551 1.00 34.28 455 ALA A CA 1
ATOM 3401 C C . ALA A 1 455 ? 8.782 -12.634 59.585 1.00 34.28 455 ALA A C 1
ATOM 3403 O O . ALA A 1 455 ? 8.344 -12.075 58.584 1.00 34.28 455 ALA A O 1
ATOM 3404 N N . ALA A 1 456 ? 8.141 -12.605 60.757 1.00 31.23 456 ALA A N 1
ATOM 3405 C CA . ALA A 1 456 ? 6.966 -11.778 61.016 1.00 31.23 456 ALA A CA 1
ATOM 3406 C C . ALA A 1 456 ? 7.378 -10.531 61.814 1.00 31.23 456 ALA A C 1
ATOM 3408 O O . ALA A 1 456 ? 7.794 -10.633 62.969 1.00 31.23 456 ALA A O 1
ATOM 3409 N N . ALA A 1 457 ? 7.259 -9.357 61.191 1.00 30.02 457 ALA A N 1
ATOM 3410 C CA . ALA A 1 457 ? 7.301 -8.073 61.878 1.00 30.02 457 ALA A CA 1
ATOM 3411 C C . ALA A 1 457 ? 5.978 -7.859 62.631 1.00 30.02 457 ALA A C 1
ATOM 3413 O O . ALA A 1 457 ? 4.896 -7.991 62.064 1.00 30.02 457 ALA A O 1
ATOM 3414 N N . SER A 1 458 ? 6.079 -7.551 63.922 1.00 28.89 458 SER A N 1
ATOM 3415 C CA . SER A 1 458 ? 4.955 -7.244 64.805 1.00 28.89 458 SER A CA 1
ATOM 3416 C C . SER A 1 458 ? 4.697 -5.737 64.794 1.00 28.89 458 SER A C 1
ATOM 3418 O O . SER A 1 458 ? 5.498 -4.974 65.331 1.00 28.89 458 SER A O 1
ATOM 3420 N N . THR A 1 459 ? 3.588 -5.294 64.204 1.00 29.62 459 THR A N 1
ATOM 3421 C CA . THR A 1 459 ? 3.069 -3.929 64.369 1.00 29.62 459 THR A CA 1
ATOM 3422 C C . THR A 1 459 ? 1.875 -3.950 65.319 1.00 29.62 459 THR A C 1
ATOM 3424 O O . THR A 1 459 ? 0.765 -4.349 64.977 1.00 29.62 459 THR A O 1
ATOM 3427 N N . ARG A 1 460 ? 2.127 -3.510 66.557 1.00 26.88 460 ARG A N 1
ATOM 3428 C CA . ARG A 1 460 ? 1.100 -3.102 67.523 1.00 26.88 460 ARG A CA 1
ATOM 3429 C C . ARG A 1 460 ? 0.481 -1.782 67.059 1.00 26.88 460 ARG A C 1
ATOM 3431 O O . ARG A 1 460 ? 1.200 -0.802 66.900 1.00 26.88 460 ARG A O 1
ATOM 3438 N N . VAL A 1 461 ? -0.841 -1.741 66.938 1.00 27.33 461 VAL A N 1
ATOM 3439 C CA . VAL A 1 461 ? -1.627 -0.500 66.863 1.00 27.33 461 VAL A CA 1
ATOM 3440 C C . VAL A 1 461 ? -2.147 -0.182 68.270 1.00 27.33 461 VAL A C 1
ATOM 3442 O O . VAL A 1 461 ? -2.763 -1.065 68.872 1.00 27.33 461 VAL A O 1
ATOM 3445 N N . PRO A 1 462 ? -1.941 1.029 68.823 1.00 31.28 462 PRO A N 1
ATOM 3446 C CA . PRO A 1 462 ? -2.682 1.494 69.985 1.00 31.28 462 PRO A CA 1
ATOM 3447 C C . PRO A 1 462 ? -3.915 2.302 69.565 1.00 31.28 462 PRO A C 1
ATOM 3449 O O . PRO A 1 462 ? -3.869 3.169 68.697 1.00 31.28 462 PRO A O 1
ATOM 3452 N N . SER A 1 463 ? -5.012 2.004 70.245 1.00 30.53 463 SER A N 1
ATOM 3453 C CA . SER A 1 463 ? -6.287 2.711 70.260 1.00 30.53 463 SER A CA 1
ATOM 3454 C C . SER A 1 463 ? -6.233 4.012 71.073 1.00 30.53 463 SER A C 1
ATOM 3456 O O . SER A 1 463 ? -5.737 3.995 72.199 1.00 30.53 463 SER A O 1
ATOM 3458 N N . GLY A 1 464 ? -6.892 5.067 70.586 1.00 29.17 464 GLY A N 1
ATOM 3459 C CA . GLY A 1 464 ? -7.544 6.074 71.439 1.00 29.17 464 GLY A CA 1
ATOM 3460 C C . GLY A 1 464 ? -7.136 7.541 71.209 1.00 29.17 464 GLY A C 1
ATOM 3461 O O . GLY A 1 464 ? -5.995 7.794 70.833 1.00 29.17 464 GLY A O 1
ATOM 3462 N N . PRO A 1 465 ? -8.057 8.512 71.411 1.00 44.56 465 PRO A N 1
ATOM 3463 C CA . PRO A 1 465 ? -7.984 9.843 70.806 1.00 44.56 465 PRO A CA 1
ATOM 3464 C C . PRO A 1 465 ? -7.499 10.932 71.777 1.00 44.56 465 PRO A C 1
ATOM 3466 O O . PRO A 1 465 ? -7.862 10.916 72.951 1.00 44.56 465 PRO A O 1
ATOM 3469 N N . ALA A 1 466 ? -6.767 11.937 71.282 1.00 29.73 466 ALA A N 1
ATOM 3470 C CA . ALA A 1 466 ? -6.630 13.222 71.971 1.00 29.73 466 ALA A CA 1
ATOM 3471 C C . ALA A 1 466 ? -6.195 14.369 71.038 1.00 29.73 466 ALA A C 1
ATOM 3473 O O . ALA A 1 466 ? -5.160 14.305 70.386 1.00 29.73 466 ALA A O 1
ATOM 3474 N N . ALA A 1 467 ? -7.018 15.419 71.067 1.00 29.30 467 ALA A N 1
ATOM 3475 C CA . ALA A 1 467 ? -6.692 16.844 71.090 1.00 29.30 467 ALA A CA 1
ATOM 3476 C C . ALA A 1 467 ? -5.743 17.466 70.040 1.00 29.30 467 ALA A C 1
ATOM 3478 O O . ALA A 1 467 ? -4.527 17.304 70.033 1.00 29.30 467 ALA A O 1
ATOM 3479 N N . ILE A 1 468 ? -6.373 18.354 69.270 1.00 31.77 468 ILE A N 1
ATOM 3480 C CA . ILE A 1 468 ? -5.856 19.544 68.590 1.00 31.77 468 ILE A CA 1
ATOM 3481 C C . ILE A 1 468 ? -4.719 20.228 69.373 1.00 31.77 468 ILE A C 1
ATOM 3483 O O . ILE A 1 468 ? -4.937 20.716 70.481 1.00 31.77 468 ILE A O 1
ATOM 3487 N N . GLN A 1 469 ? -3.559 20.404 68.731 1.00 29.53 469 GLN A N 1
ATOM 3488 C CA . GLN A 1 469 ? -2.729 21.599 68.907 1.00 29.53 469 GLN A CA 1
ATOM 3489 C C . GLN A 1 469 ? -2.162 22.058 67.562 1.00 29.53 469 GLN A C 1
ATOM 3491 O O . GLN A 1 469 ? -1.287 21.433 66.969 1.00 29.53 469 GLN A O 1
ATOM 3496 N N . VAL A 1 470 ? -2.676 23.199 67.109 1.00 31.19 470 VAL A N 1
ATOM 3497 C CA . VAL A 1 470 ? -2.111 24.019 66.041 1.00 31.19 470 VAL A CA 1
ATOM 3498 C C . VAL A 1 470 ? -0.826 24.654 66.573 1.00 31.19 470 VAL A C 1
ATOM 3500 O O . VAL A 1 470 ? -0.861 25.412 67.541 1.00 31.19 470 VAL A O 1
ATOM 3503 N N . ARG A 1 471 ? 0.312 24.379 65.930 1.00 29.28 471 ARG A N 1
ATOM 3504 C CA . ARG A 1 471 ? 1.508 25.221 66.034 1.00 29.28 471 ARG A CA 1
ATOM 3505 C C . ARG A 1 471 ? 1.984 25.600 64.641 1.00 29.28 471 ARG A C 1
ATOM 3507 O O . ARG A 1 471 ? 2.490 24.784 63.882 1.00 29.28 471 ARG A O 1
ATOM 3514 N N . THR A 1 472 ? 1.807 26.878 64.347 1.00 32.31 472 THR A N 1
ATOM 3515 C CA . THR A 1 472 ? 2.441 27.628 63.268 1.00 32.31 472 THR A CA 1
ATOM 3516 C C . THR A 1 472 ? 3.955 27.682 63.469 1.00 32.31 472 THR A C 1
ATOM 3518 O O . THR A 1 472 ? 4.408 28.089 64.540 1.00 32.31 472 THR A O 1
ATOM 3521 N N . ALA A 1 473 ? 4.736 27.377 62.432 1.00 32.16 473 ALA A N 1
ATOM 3522 C CA . ALA A 1 473 ? 6.123 27.823 62.343 1.00 32.16 473 ALA A CA 1
ATOM 3523 C C . ALA A 1 473 ? 6.502 28.182 60.897 1.00 32.16 473 ALA A C 1
ATOM 3525 O O . ALA A 1 473 ? 6.212 27.463 59.948 1.00 32.16 473 ALA A O 1
ATOM 3526 N N . ARG A 1 474 ? 7.110 29.365 60.811 1.00 30.08 474 ARG A N 1
ATOM 3527 C CA . ARG A 1 474 ? 7.562 30.166 59.670 1.00 30.08 474 ARG A CA 1
ATOM 3528 C C . ARG A 1 474 ? 8.433 29.451 58.630 1.00 30.08 474 ARG A C 1
ATOM 3530 O O . ARG A 1 474 ? 9.272 28.619 58.948 1.00 30.08 474 ARG A O 1
ATOM 3537 N N . VAL A 1 475 ? 8.290 29.971 57.413 1.00 32.19 475 VAL A N 1
ATOM 3538 C CA . VAL A 1 475 ? 9.138 29.842 56.220 1.00 32.19 475 VAL A CA 1
ATOM 3539 C C . VAL A 1 475 ? 10.548 30.417 56.440 1.00 32.19 475 VAL A C 1
ATOM 3541 O O . VAL A 1 475 ? 10.686 31.498 57.015 1.00 32.19 475 VAL A O 1
ATOM 3544 N N . ALA A 1 476 ? 11.565 29.751 55.881 1.00 31.02 476 ALA A N 1
ATOM 3545 C CA . ALA A 1 476 ? 12.823 30.352 55.420 1.00 31.02 476 ALA A CA 1
ATOM 3546 C C . ALA A 1 476 ? 13.241 29.704 54.071 1.00 31.02 476 ALA A C 1
ATOM 3548 O O . ALA A 1 476 ? 12.915 28.532 53.863 1.00 31.02 476 ALA A O 1
ATOM 3549 N N . PRO A 1 477 ? 13.891 30.433 53.137 1.00 33.84 477 PRO A N 1
ATOM 3550 C CA . PRO A 1 477 ? 13.947 30.045 51.725 1.00 33.84 477 PRO A CA 1
ATOM 3551 C C . PRO A 1 477 ? 15.239 29.331 51.267 1.00 33.84 477 PRO A C 1
ATOM 3553 O O . PRO A 1 477 ? 16.305 29.488 51.850 1.00 33.84 477 PRO A O 1
ATOM 3556 N N . ALA A 1 478 ? 15.047 28.581 50.172 1.00 32.06 478 ALA A N 1
ATOM 3557 C CA . ALA A 1 478 ? 15.919 28.071 49.101 1.00 32.06 478 ALA A CA 1
ATOM 3558 C C . ALA A 1 478 ? 17.447 27.930 49.283 1.00 32.06 478 ALA A C 1
ATOM 3560 O O . ALA A 1 478 ? 18.175 28.908 49.430 1.00 32.06 478 ALA A O 1
ATOM 3561 N N . GLN A 1 479 ? 17.945 26.719 48.993 1.00 31.50 479 GLN A N 1
ATOM 3562 C CA . GLN A 1 479 ? 19.279 26.529 48.419 1.00 31.50 479 GLN A CA 1
ATOM 3563 C C . GLN A 1 479 ? 19.277 25.395 47.380 1.00 31.50 479 GLN A C 1
ATOM 3565 O O . GLN A 1 479 ? 18.772 24.301 47.628 1.00 31.50 479 GLN A O 1
ATOM 3570 N N . ALA A 1 480 ? 19.802 25.706 46.192 1.00 33.03 480 ALA A N 1
ATOM 3571 C CA . ALA A 1 480 ? 19.892 24.829 45.030 1.00 33.03 480 ALA A CA 1
ATOM 3572 C C . ALA A 1 480 ? 20.937 23.720 45.243 1.00 33.03 480 ALA A C 1
ATOM 3574 O O . ALA A 1 480 ? 22.055 23.989 45.682 1.00 33.03 480 ALA A O 1
ATOM 3575 N N . ALA A 1 481 ? 20.580 22.478 44.911 1.00 34.38 481 ALA A N 1
ATOM 3576 C CA . ALA A 1 481 ? 21.469 21.326 45.012 1.00 34.38 481 ALA A CA 1
ATOM 3577 C C . ALA A 1 481 ? 22.218 21.100 43.688 1.00 34.38 481 ALA A C 1
ATOM 3579 O O . ALA A 1 481 ? 21.605 20.882 42.644 1.00 34.38 481 ALA A O 1
ATOM 3580 N N . ALA A 1 482 ? 23.550 21.140 43.749 1.00 36.31 482 ALA A N 1
ATOM 3581 C CA . ALA A 1 482 ? 24.449 20.708 42.681 1.00 36.31 482 ALA A CA 1
ATOM 3582 C C . ALA A 1 482 ? 24.515 19.162 42.601 1.00 36.31 482 ALA A C 1
ATOM 3584 O O . ALA A 1 482 ? 24.305 18.489 43.617 1.00 36.31 482 ALA A O 1
ATOM 3585 N N . PRO A 1 483 ? 24.821 18.574 41.428 1.00 35.38 483 PRO A N 1
ATOM 3586 C CA . PRO A 1 483 ? 24.797 17.126 41.231 1.00 35.38 483 PRO A CA 1
ATOM 3587 C C . PRO A 1 483 ? 25.956 16.424 41.956 1.00 35.38 483 PRO A C 1
ATOM 3589 O O . PRO A 1 483 ? 27.126 16.764 41.777 1.00 35.38 483 PRO A O 1
ATOM 3592 N N . GLN A 1 484 ? 25.632 15.411 42.764 1.00 35.84 484 GLN A N 1
ATOM 3593 C CA . GLN A 1 484 ? 26.616 14.556 43.430 1.00 35.84 484 GLN A CA 1
ATOM 3594 C C . GLN A 1 484 ? 27.075 13.420 42.506 1.00 35.84 484 GLN A C 1
ATOM 3596 O O . GLN A 1 484 ? 26.280 12.611 42.032 1.00 35.84 484 GLN A O 1
ATOM 3601 N N . VAL A 1 485 ? 28.389 13.351 42.293 1.00 31.44 485 VAL A N 1
ATOM 3602 C CA . VAL A 1 485 ? 29.097 12.273 41.594 1.00 31.44 485 VAL A CA 1
ATOM 3603 C C . VAL A 1 485 ? 29.170 11.043 42.506 1.00 31.44 485 VAL A C 1
ATOM 3605 O O . VAL A 1 485 ? 29.862 11.049 43.523 1.00 31.44 485 VAL A O 1
ATOM 3608 N N . VAL A 1 486 ? 28.471 9.967 42.141 1.00 32.84 486 VAL A N 1
ATOM 3609 C CA . VAL A 1 486 ? 28.549 8.671 42.833 1.00 32.84 486 VAL A CA 1
ATOM 3610 C C . VAL A 1 486 ? 29.759 7.895 42.310 1.00 32.84 486 VAL A C 1
ATOM 3612 O O . VAL A 1 486 ? 29.763 7.404 41.183 1.00 32.84 486 VAL A O 1
ATOM 3615 N N . SER A 1 487 ? 30.798 7.764 43.136 1.00 30.80 487 SER A N 1
ATOM 3616 C CA . SER A 1 487 ? 31.946 6.894 42.860 1.00 30.80 487 SER A CA 1
ATOM 3617 C C . SER A 1 487 ? 31.639 5.443 43.257 1.00 30.80 487 SER A C 1
ATOM 3619 O O . SER A 1 487 ? 31.244 5.135 44.382 1.00 30.80 487 SER A O 1
ATOM 3621 N N . ILE A 1 488 ? 31.812 4.521 42.306 1.00 33.09 488 ILE A N 1
ATOM 3622 C CA . ILE A 1 488 ? 31.580 3.083 42.482 1.00 33.09 488 ILE A CA 1
ATOM 3623 C C . ILE A 1 488 ? 32.757 2.472 43.255 1.00 33.09 488 ILE A C 1
ATOM 3625 O O . ILE A 1 488 ? 33.848 2.267 42.720 1.00 33.09 488 ILE A O 1
ATOM 3629 N N . ARG A 1 489 ? 32.530 2.137 44.528 1.00 27.88 489 ARG A N 1
ATOM 3630 C CA . ARG A 1 489 ? 33.492 1.427 45.384 1.00 27.88 489 ARG A CA 1
ATOM 3631 C C . ARG A 1 489 ? 33.452 -0.079 45.076 1.00 27.88 489 ARG A C 1
ATOM 3633 O O . ARG A 1 489 ? 32.557 -0.789 45.531 1.00 27.88 489 ARG A O 1
ATOM 3640 N N . ARG A 1 490 ? 34.428 -0.580 44.304 1.00 31.00 490 ARG A N 1
ATOM 3641 C CA . ARG A 1 490 ? 34.654 -2.026 44.084 1.00 31.00 490 ARG A CA 1
ATOM 3642 C C . ARG A 1 490 ? 34.922 -2.728 45.422 1.00 31.00 490 ARG A C 1
ATOM 3644 O O . ARG A 1 490 ? 35.866 -2.377 46.125 1.00 31.00 490 ARG A O 1
ATOM 3651 N N . ARG A 1 491 ? 34.118 -3.742 45.757 1.00 30.69 491 ARG A N 1
ATOM 3652 C CA . ARG A 1 491 ? 34.382 -4.645 46.888 1.00 30.69 491 ARG A CA 1
ATOM 3653 C C . ARG A 1 491 ? 35.454 -5.669 46.509 1.00 30.69 491 ARG A C 1
ATOM 3655 O O . ARG A 1 491 ? 35.341 -6.346 45.490 1.00 30.69 491 ARG A O 1
ATOM 3662 N N . GLN A 1 492 ? 36.476 -5.764 47.354 1.00 30.92 492 GLN A N 1
ATOM 3663 C CA . GLN A 1 492 ? 37.478 -6.827 47.361 1.00 30.92 492 GLN A CA 1
ATOM 3664 C C . GLN A 1 492 ? 36.853 -8.153 47.825 1.00 30.92 492 GLN A C 1
ATOM 3666 O O . GLN A 1 492 ? 35.941 -8.166 48.652 1.00 30.92 492 GLN A O 1
ATOM 3671 N N . SER A 1 493 ? 37.350 -9.264 47.278 1.00 29.58 493 SER A N 1
ATOM 3672 C CA . SER A 1 493 ? 36.977 -10.628 47.673 1.00 29.58 493 SER A CA 1
ATOM 3673 C C . SER A 1 493 ? 37.718 -11.039 48.950 1.00 29.58 493 SER A C 1
ATOM 3675 O O . SER A 1 493 ? 38.932 -10.838 49.003 1.00 29.58 493 SER A O 1
ATOM 3677 N N . PRO A 1 494 ? 37.063 -11.657 49.948 1.00 37.19 494 PRO A N 1
ATOM 3678 C CA . PRO A 1 494 ? 37.775 -12.277 51.050 1.00 37.19 494 PRO A CA 1
ATOM 3679 C C . PRO A 1 494 ? 38.169 -13.710 50.684 1.00 37.19 494 PRO A C 1
ATOM 3681 O O . PRO A 1 494 ? 37.329 -14.585 50.479 1.00 37.19 494 PRO A O 1
ATOM 3684 N N . VAL A 1 495 ? 39.480 -13.929 50.628 1.00 34.31 495 VAL A N 1
ATOM 3685 C CA . VAL A 1 495 ? 40.120 -15.237 50.764 1.00 34.31 495 VAL A CA 1
ATOM 3686 C C . VAL A 1 495 ? 40.062 -15.608 52.244 1.00 34.31 495 VAL A C 1
ATOM 3688 O O . VAL A 1 495 ? 40.525 -14.831 53.072 1.00 34.31 495 VAL A O 1
ATOM 3691 N N . ASN A 1 496 ? 39.536 -16.786 52.580 1.00 33.75 496 ASN A N 1
ATOM 3692 C CA . ASN A 1 496 ? 39.800 -17.412 53.873 1.00 33.75 496 ASN A CA 1
ATOM 3693 C C . ASN A 1 496 ? 40.281 -18.844 53.657 1.00 33.75 496 ASN A C 1
ATOM 3695 O O . ASN A 1 496 ? 39.582 -19.690 53.098 1.00 33.75 496 ASN A O 1
ATOM 3699 N N . ALA A 1 497 ? 41.513 -19.067 54.100 1.00 32.44 497 ALA A N 1
ATOM 3700 C CA . ALA A 1 497 ? 42.191 -20.342 54.153 1.00 32.44 497 ALA A CA 1
ATOM 3701 C C . ALA A 1 497 ? 41.956 -20.998 55.525 1.00 32.44 497 ALA A C 1
ATOM 3703 O O . ALA A 1 497 ? 42.160 -20.371 56.556 1.00 32.44 497 ALA A O 1
ATOM 3704 N N . GLY A 1 498 ? 41.562 -22.272 55.498 1.00 31.56 498 GLY A N 1
ATOM 3705 C CA . GLY A 1 498 ? 41.990 -23.317 56.434 1.00 31.56 498 GLY A CA 1
ATOM 3706 C C . GLY A 1 498 ? 41.661 -23.197 57.927 1.00 31.56 498 GLY A C 1
ATOM 3707 O O . GLY A 1 498 ? 42.459 -22.678 58.690 1.00 31.56 498 GLY A O 1
ATOM 3708 N N . GLN A 1 499 ? 40.624 -23.918 58.364 1.00 35.53 499 GLN A N 1
ATOM 3709 C CA . GLN A 1 499 ? 40.691 -24.802 59.539 1.00 35.53 499 GLN A CA 1
ATOM 3710 C C . GLN A 1 499 ? 39.749 -25.995 59.300 1.00 35.53 499 GLN A C 1
ATOM 3712 O O . GLN A 1 499 ? 38.544 -25.831 59.130 1.00 35.53 499 GLN A O 1
ATOM 3717 N N . ARG A 1 500 ? 40.320 -27.202 59.197 1.00 35.38 500 ARG A N 1
ATOM 3718 C CA . ARG A 1 500 ? 39.583 -28.461 59.022 1.00 35.38 500 ARG A CA 1
ATOM 3719 C C . ARG A 1 500 ? 39.022 -28.898 60.376 1.00 35.38 500 ARG A C 1
ATOM 3721 O O . ARG A 1 500 ? 39.785 -29.360 61.218 1.00 35.38 500 ARG A O 1
ATOM 3728 N N . SER A 1 501 ? 37.711 -28.802 60.566 1.00 42.75 501 SER A N 1
ATOM 3729 C CA . SER A 1 501 ? 36.997 -29.657 61.513 1.00 42.75 501 SER A CA 1
ATOM 3730 C C . SER A 1 501 ? 36.559 -30.923 60.775 1.00 42.75 501 SER A C 1
ATOM 3732 O O . SER A 1 501 ? 36.053 -30.866 59.654 1.00 42.75 501 SER A O 1
ATOM 3734 N N . ASN A 1 502 ? 36.842 -32.081 61.370 1.00 40.31 502 ASN A N 1
ATOM 3735 C CA . ASN A 1 502 ? 36.473 -33.387 60.832 1.00 40.31 502 ASN A CA 1
ATOM 3736 C C . ASN A 1 502 ? 34.968 -33.422 60.534 1.00 40.31 502 ASN A C 1
ATOM 3738 O O . ASN A 1 502 ? 34.159 -33.053 61.386 1.00 40.31 502 ASN A O 1
ATOM 3742 N N . ALA A 1 503 ? 34.602 -33.850 59.325 1.00 40.47 503 ALA A N 1
ATOM 3743 C CA . ALA A 1 503 ? 33.211 -34.000 58.929 1.00 40.47 503 ALA A CA 1
ATOM 3744 C C . ALA A 1 503 ? 32.530 -35.005 59.868 1.00 40.47 503 ALA A C 1
ATOM 3746 O O . ALA A 1 503 ? 32.839 -36.195 59.844 1.00 40.47 503 ALA A O 1
ATOM 3747 N N . MET A 1 504 ? 31.620 -34.518 60.712 1.00 53.12 504 MET A N 1
ATOM 3748 C CA . MET A 1 504 ? 30.716 -35.383 61.456 1.00 53.12 504 MET A CA 1
ATOM 3749 C C . MET A 1 504 ? 29.824 -36.105 60.451 1.00 53.12 504 MET A C 1
ATOM 3751 O O . MET A 1 504 ? 29.066 -35.479 59.706 1.00 53.12 504 MET A O 1
ATOM 3755 N N . ILE A 1 505 ? 29.937 -37.430 60.423 1.00 59.25 505 ILE A N 1
ATOM 3756 C CA . ILE A 1 505 ? 29.003 -38.287 59.707 1.00 59.25 505 ILE A CA 1
ATOM 3757 C C . ILE A 1 505 ? 27.623 -38.077 60.339 1.00 59.25 505 ILE A C 1
ATOM 3759 O O . ILE A 1 505 ? 27.461 -38.124 61.557 1.00 59.25 505 ILE A O 1
ATOM 3763 N N . SER A 1 506 ? 26.628 -37.797 59.498 1.00 70.75 506 SER A N 1
ATOM 3764 C CA . SER A 1 506 ? 25.227 -37.701 59.909 1.00 70.75 506 SER A CA 1
ATOM 3765 C C . SER A 1 506 ? 24.818 -38.973 60.654 1.00 70.75 506 SER A C 1
ATOM 3767 O O . SER A 1 506 ? 25.032 -40.075 60.151 1.00 70.75 506 SER A O 1
ATOM 3769 N N . THR A 1 507 ? 24.174 -38.835 61.815 1.00 65.31 507 THR A N 1
ATOM 3770 C CA . THR A 1 507 ? 23.669 -39.959 62.628 1.00 65.31 507 THR A CA 1
ATOM 3771 C C . THR A 1 507 ? 22.783 -40.919 61.834 1.00 65.31 507 THR A C 1
ATOM 3773 O O . THR A 1 507 ? 22.775 -42.116 62.107 1.00 65.31 507 THR A O 1
ATOM 3776 N N . LYS A 1 508 ? 22.096 -40.429 60.794 1.00 62.03 508 LYS A N 1
ATOM 3777 C CA . LYS A 1 508 ? 21.319 -41.278 59.880 1.00 62.03 508 LYS A CA 1
ATOM 3778 C C . LYS A 1 508 ? 22.200 -42.145 58.980 1.00 62.03 508 LYS A C 1
ATOM 3780 O O . LYS A 1 508 ? 21.863 -43.301 58.747 1.00 62.03 508 LYS A O 1
ATOM 3785 N N . LEU A 1 509 ? 23.322 -41.608 58.499 1.00 61.19 509 LEU A N 1
ATOM 3786 C CA . LEU A 1 509 ? 24.263 -42.354 57.663 1.00 61.19 509 LEU A CA 1
ATOM 3787 C C . LEU A 1 509 ? 24.994 -43.420 58.488 1.00 61.19 509 LEU A C 1
ATOM 3789 O O . LEU A 1 509 ? 25.120 -44.547 58.024 1.00 61.19 509 LEU A O 1
ATOM 3793 N N . GLN A 1 510 ? 25.371 -43.090 59.728 1.00 75.00 510 GLN A N 1
ATOM 3794 C CA . GLN A 1 510 ? 25.945 -44.057 60.666 1.00 75.00 510 GLN A CA 1
ATOM 3795 C C . GLN A 1 510 ? 24.962 -45.215 60.915 1.00 75.00 510 GLN A C 1
ATOM 3797 O O . GLN A 1 510 ? 25.308 -46.365 60.674 1.00 75.00 510 GLN A O 1
ATOM 3802 N N . SER A 1 511 ? 23.692 -44.909 61.228 1.00 69.00 511 SER A N 1
ATOM 3803 C CA . SER A 1 511 ? 22.670 -45.948 61.451 1.00 69.00 511 SER A CA 1
ATOM 3804 C C . SER A 1 511 ? 22.404 -46.834 60.229 1.00 69.00 511 SER A C 1
ATOM 3806 O O . SER A 1 511 ? 22.090 -48.010 60.375 1.00 69.00 511 SER A O 1
ATOM 3808 N N . SER A 1 512 ? 22.547 -46.290 59.014 1.00 69.88 512 SER A N 1
ATOM 3809 C CA . SER A 1 512 ? 22.372 -47.068 57.786 1.00 69.88 512 SER A CA 1
ATOM 3810 C C . SER A 1 512 ? 23.570 -47.972 57.502 1.00 69.88 512 SER A C 1
ATOM 3812 O O . SER A 1 512 ? 23.381 -49.038 56.922 1.00 69.88 512 SER A O 1
ATOM 3814 N N . MET A 1 513 ? 24.785 -47.554 57.869 1.00 71.38 513 MET A N 1
ATOM 3815 C CA . MET A 1 513 ? 25.976 -48.393 57.728 1.00 71.38 513 MET A CA 1
ATOM 3816 C C . MET A 1 513 ? 25.961 -49.535 58.743 1.00 71.38 513 MET A C 1
ATOM 3818 O O . MET A 1 513 ? 26.212 -50.672 58.356 1.00 71.38 513 MET A O 1
ATOM 3822 N N . ASP A 1 514 ? 25.580 -49.255 59.989 1.00 78.25 514 ASP A N 1
ATOM 3823 C CA . ASP A 1 514 ? 25.485 -50.272 61.039 1.00 78.25 514 ASP A CA 1
ATOM 3824 C C . ASP A 1 514 ? 24.409 -51.321 60.690 1.00 78.25 514 ASP A C 1
ATOM 3826 O O . ASP A 1 514 ? 24.681 -52.519 60.705 1.00 78.25 514 ASP A O 1
ATOM 3830 N N . ALA A 1 515 ? 23.233 -50.887 60.213 1.00 72.38 515 ALA A N 1
ATOM 3831 C CA . ALA A 1 515 ? 22.175 -51.798 59.759 1.00 72.38 515 ALA A CA 1
ATOM 3832 C C . ALA A 1 515 ? 22.587 -52.666 58.552 1.00 72.38 515 ALA A C 1
ATOM 3834 O O . ALA A 1 515 ? 22.151 -53.811 58.420 1.00 72.38 515 ALA A O 1
ATOM 3835 N N . TYR A 1 516 ? 23.430 -52.138 57.659 1.00 70.38 516 TYR A N 1
ATOM 3836 C CA . TYR A 1 516 ? 23.927 -52.890 56.507 1.00 70.38 516 TYR A CA 1
ATOM 3837 C C . TYR A 1 516 ? 24.939 -53.964 56.926 1.00 70.38 516 TYR A C 1
ATOM 3839 O O . TYR A 1 516 ? 24.869 -55.092 56.435 1.00 70.38 516 TYR A O 1
ATOM 3847 N N . VAL A 1 517 ? 25.833 -53.642 57.863 1.00 75.62 517 VAL A N 1
ATOM 3848 C CA . VAL A 1 517 ? 26.830 -54.583 58.395 1.00 75.62 517 VAL A CA 1
ATOM 3849 C C . VAL A 1 517 ? 26.160 -55.702 59.199 1.00 75.62 517 VAL A C 1
ATOM 3851 O O . VAL A 1 517 ? 26.487 -56.870 58.987 1.00 75.62 517 VAL A O 1
ATOM 3854 N N . ASP A 1 518 ? 25.150 -55.384 60.012 1.00 70.56 518 ASP A N 1
ATOM 3855 C CA . ASP A 1 518 ? 24.399 -56.389 60.778 1.00 70.56 518 ASP A CA 1
ATOM 3856 C C . ASP A 1 518 ? 23.604 -57.347 59.875 1.00 70.56 518 ASP A C 1
ATOM 3858 O O . ASP A 1 518 ? 23.499 -58.539 60.162 1.00 70.56 518 ASP A O 1
ATOM 3862 N N . SER A 1 519 ? 23.098 -56.865 58.734 1.00 66.50 519 SER A N 1
ATOM 3863 C CA . SER A 1 519 ? 22.341 -57.700 57.787 1.00 66.50 519 SER A CA 1
ATOM 3864 C C . SER A 1 519 ? 23.186 -58.724 57.014 1.00 66.50 519 SER A C 1
ATOM 3866 O O . SER A 1 519 ? 22.623 -59.652 56.437 1.00 66.50 519 SER A O 1
ATOM 3868 N N . HIS A 1 520 ? 24.519 -58.594 57.017 1.00 56.53 520 HIS A N 1
ATOM 3869 C CA . HIS A 1 520 ? 25.428 -59.467 56.258 1.00 56.53 520 HIS A CA 1
ATOM 3870 C C . HIS A 1 520 ? 26.374 -60.302 57.135 1.00 56.53 520 HIS A C 1
ATOM 3872 O O . HIS A 1 520 ? 27.118 -61.125 56.610 1.00 56.53 520 HIS A O 1
ATOM 3878 N N . ALA A 1 521 ? 26.324 -60.152 58.461 1.00 52.94 521 ALA A N 1
ATOM 3879 C CA . ALA A 1 521 ? 27.106 -60.968 59.394 1.00 52.94 521 ALA A CA 1
ATOM 3880 C C . ALA A 1 521 ? 26.410 -62.288 59.806 1.00 52.94 521 ALA A C 1
ATOM 3882 O O . ALA A 1 521 ? 26.995 -63.085 60.534 1.00 52.94 521 ALA A O 1
ATOM 3883 N N . GLY A 1 522 ? 25.169 -62.526 59.358 1.00 52.47 522 GLY A N 1
ATOM 3884 C CA . GLY A 1 522 ? 24.332 -63.658 59.788 1.00 52.47 522 GLY A CA 1
ATOM 3885 C C . GLY A 1 522 ? 24.177 -64.818 58.797 1.00 52.47 522 GLY A C 1
ATOM 3886 O O . GLY A 1 522 ? 23.408 -65.734 59.073 1.00 52.47 522 GLY A O 1
ATOM 3887 N N . MET A 1 523 ? 24.863 -64.801 57.652 1.00 50.94 523 MET A N 1
ATOM 3888 C CA . MET A 1 523 ? 24.804 -65.890 56.670 1.00 50.94 523 MET A CA 1
ATOM 3889 C C . MET A 1 523 ? 26.187 -66.497 56.463 1.00 50.94 523 MET A C 1
ATOM 3891 O O . MET A 1 523 ? 26.857 -66.186 55.489 1.00 50.94 523 MET A O 1
ATOM 3895 N N . ASP A 1 524 ? 26.599 -67.363 57.389 1.00 43.16 524 ASP A N 1
ATOM 3896 C CA . ASP A 1 524 ? 27.253 -68.610 56.998 1.00 43.16 524 ASP A CA 1
ATOM 3897 C C . ASP A 1 524 ? 27.330 -69.624 58.146 1.00 43.16 524 ASP A C 1
ATOM 3899 O O . ASP A 1 524 ? 27.480 -69.269 59.313 1.00 43.16 524 ASP A O 1
ATOM 3903 N N . MET A 1 525 ? 27.294 -70.899 57.743 1.00 43.12 525 MET A N 1
ATOM 3904 C CA . MET A 1 525 ? 27.500 -72.136 58.509 1.00 43.12 525 MET A CA 1
ATOM 3905 C C . MET A 1 525 ? 26.288 -72.715 59.257 1.00 43.12 525 MET A C 1
ATOM 3907 O O . MET A 1 525 ? 26.123 -72.530 60.456 1.00 43.12 525 MET A O 1
ATOM 3911 N N . THR A 1 526 ? 25.552 -73.610 58.592 1.00 41.34 526 THR A N 1
ATOM 3912 C CA . THR A 1 526 ? 25.433 -74.990 59.104 1.00 41.34 526 THR A CA 1
ATOM 3913 C C . THR A 1 526 ? 25.321 -76.007 57.965 1.00 41.34 526 THR A C 1
ATOM 3915 O O . THR A 1 526 ? 24.512 -75.902 57.050 1.00 41.34 526 THR A O 1
ATOM 3918 N N . SER A 1 527 ? 26.215 -76.984 58.052 1.00 43.00 527 SER A N 1
ATOM 3919 C CA . SER A 1 527 ? 26.449 -78.148 57.203 1.00 43.00 527 SER A CA 1
ATOM 3920 C C . SER A 1 527 ? 25.524 -79.333 57.512 1.00 43.00 527 SER A C 1
ATOM 3922 O O . SER A 1 527 ? 25.276 -79.598 58.686 1.00 43.00 527 SER A O 1
ATOM 3924 N N . SER A 1 528 ? 25.204 -80.162 56.511 1.00 39.59 528 SER A N 1
ATOM 3925 C CA . SER A 1 528 ? 25.115 -81.633 56.663 1.00 39.59 528 SER A CA 1
ATOM 3926 C C . SER A 1 528 ? 25.224 -82.300 55.280 1.00 39.59 528 SER A C 1
ATOM 3928 O O . SER A 1 528 ? 24.423 -82.003 54.402 1.00 39.59 528 SER A O 1
ATOM 3930 N N . THR A 1 529 ? 26.300 -83.019 54.941 1.00 42.38 529 THR A N 1
ATOM 3931 C CA . THR A 1 529 ? 26.491 -84.480 55.123 1.00 42.38 529 THR A CA 1
ATOM 3932 C C . THR A 1 529 ? 25.268 -85.345 54.795 1.00 42.38 529 THR A C 1
ATOM 3934 O O . THR A 1 529 ? 24.277 -85.290 55.516 1.00 42.38 529 THR A O 1
ATOM 3937 N N . GLY A 1 530 ? 25.389 -86.223 53.790 1.00 35.19 530 GLY A N 1
ATOM 3938 C CA . GLY A 1 530 ? 24.438 -87.315 53.543 1.00 35.19 530 GLY A CA 1
ATOM 3939 C C . GLY A 1 530 ? 24.620 -88.012 52.191 1.00 35.19 530 GLY A C 1
ATOM 3940 O O . GLY A 1 530 ? 24.179 -87.510 51.169 1.00 35.19 530 GLY A O 1
ATOM 3941 N N . SER A 1 531 ? 25.277 -89.168 52.215 1.00 37.22 531 SER A N 1
ATOM 3942 C CA . SER A 1 531 ? 25.691 -90.047 51.114 1.00 37.22 531 SER A CA 1
ATOM 3943 C C . SER A 1 531 ? 24.574 -90.865 50.444 1.00 37.22 531 SER A C 1
ATOM 3945 O O . SER A 1 531 ? 23.758 -91.465 51.137 1.00 37.22 531 SER A O 1
ATOM 3947 N N . SER A 1 532 ? 24.652 -91.014 49.118 1.00 40.81 532 SER A N 1
ATOM 3948 C CA . SER A 1 532 ? 24.559 -92.267 48.327 1.00 40.81 532 SER A CA 1
ATOM 3949 C C . SER A 1 532 ? 24.867 -91.865 46.873 1.00 40.81 532 SER A C 1
ATOM 3951 O O . SER A 1 532 ? 24.289 -90.890 46.403 1.00 40.81 532 SER A O 1
ATOM 3953 N N . SER A 1 533 ? 25.810 -92.429 46.120 1.00 43.19 533 SER A N 1
ATOM 3954 C CA . SER A 1 533 ? 26.613 -93.663 46.180 1.00 43.19 533 SER A CA 1
ATOM 3955 C C . SER A 1 533 ? 28.092 -93.391 45.921 1.00 43.19 533 SER A C 1
ATOM 3957 O O . SER A 1 533 ? 28.352 -92.527 45.050 1.00 43.19 533 SER A O 1
#

Organism: NCBI:txid3120278

Foldseek 3Di:
DDPVVVVVVVVVVPDDDPDDDDPDDDPPPPPPPPPPVVVVPDQPAPLACCVSQPPPQWQFKDKFFQPDPQLFQDDDCVCPDPPRHHLPQAPGFLLHFGIKMWGAEPVQRKIKIKTDADCSDPPDPFGQANQRGRSPLFQFDDDPSRVVVCVVVVAFAGRHPQLPAQWWKWKFKDLQPPQDTQKIWTFASPQPDVVTDTFIAGWAFDPPDPGDDTHGDGTDRVQFFDWDHDSGRVSRITMGMGGNVQVVSCVRNVDGDDQQGKMWMWIWIDGPRHNRRNTHTGRTDIDRNNSNYRPDDPDPDDPDQPPFAAADKDKPVVVVQAAELLFFAKIKMKRWDDPPDAPVQFDLQFKDWQRFRFPDKDWDHPPPDPGIIIIGITGSNRHHDDAAWDWTKMKGAGNVRGIHIYTDTHGYHYPVNDDPVVSVVRVVVCVVPVPDHVDDPCVVVVVVCVPDDDDDDDDDDDDDDDDDDDDDDDDDDDDDDDDDDDDDDDDDDDDDDDDDDDDDDPPVNVVVVVVVVVVPVPDDDDDDDDDDD

Radius of gyration: 43.9 Å; chains: 1; bounding box: 82×124×120 Å

Sequence (533 aa):
MSLISRLLHAVQSWRRRPGGLKTTKRAAAVSMEQLDHRQLLSVNFTGNVAIDFPATQVPGVVVIPATAPSATAGVPAIYTSPPNPPPSAINVSGFSLSGIRVSYSASDDVLSIGLDQPKATPTSTHSVIAGDADDNGDDGTISPEVQTIVDNLGLSFIDSPDFGGSEFMGAFLDLDQDGYADIVAGYADNDTRTPKQYQVAQAIVNTNAPPTNPGFGTQLPQFTGNVYKVNSPVHPNLEFAINNFSALYLQETGQTLTPDKVISFGAFAGSGDDDGIGEAFFPQVPVPFENTIVPPPPVCPPPPVCPPVSPPVVINPHQNNHINTAHPTDIRVSVLGTSGFDVTQIDPATVTFGGASPVFTFFRKVNGDQFLDQTFVFRGTDVKLPPGIIEAPIMGSLKNGQTFVTSMRVFNRDASFYSPSEVAQAQGRQAANPNRLQTPLSTLQRRTAFNGSVAAASTRVPSGPAAIQVRTARVAPAQAAAPQVVSIRRRQSPVNAGQRSNAMISTKLQSSMDAYVDSHAGMDMTSSTGSSS